Protein 9HN3 (pdb70)

Radius of gyration: 26.46 Å; Cα contacts (8 Å, |Δi|>4): 971; chains: 2; bounding box: 41×70×76 Å

GO terms:
  GO:0043025 neuronal cell body (C, IDA)
  GO:0005737 cytoplasm (C, IDA)
  GO:0005829 cytosol (C, IDA)
  GO:0004615 phosphomannomutase activity (F, IMP)
  GO:0009298 GDP-mannose biosynthetic process (P, IMP)

B-factor: mean 37.43, std 12.83, range [15.51, 104.87]

Secondary structure (DSSP, 8-state):
--EEEEEESBTTTBSTTSPPPHHHHHHHHHHTTTSEEEEE-SS-HHHHHHHH-TTHHHHSSEEEGGGGTEEEETTEEEEE--HHHHH-HHHHHHHHHHHHHHHHT---S---S-SEEEETTEEEE-SS-TT--HHHHHHHHHHHHHH-HHHHHHHHHHHHHGGGTEEEEEETTTEEEEEETT-SGGGGGGGTTTS--SEEEEEES--STTSTTHHHHHSTTSEEEE-SSHHHHHHHHHHH--/-TTEEEEEESBTTTBSTTSPPPHHHHHHHHHHTTTSEEEEE-SS-HHHHHHHH-TTHHHHSSEEEGGGGTS-EETTEE-----HHHHH-HHHHHHHHHHHHHHHHT---S---S-SEEE-SS-EEE-SS-TT--HHHHHHHHHHHHHH-HHHHHHHHHHHHTTTSSEEEEEETTTEEEEEETT-SGGGGGGGTTTS--SEEEEEES--STTSTTHHHHHSTTSEEEE-SSHHHHHHHHHHH--

Solvent-accessible surface area: 22242 Å² total; per-residue (Å²): 185,52,23,0,0,0,2,7,3,45,6,0,1,3,43,71,177,107,139,25,77,86,131,7,28,32,20,1,57,150,4,63,150,100,8,63,0,0,0,0,4,51,37,64,39,110,56,0,35,87,3,1,24,121,76,0,26,123,36,1,14,2,0,0,0,33,29,0,5,15,0,34,69,81,24,149,89,84,68,139,66,46,0,28,53,92,23,29,46,113,24,0,15,80,0,0,32,50,0,0,40,47,0,9,108,19,178,17,59,49,0,9,0,22,4,0,52,26,97,70,11,38,0,4,0,0,0,4,0,69,61,12,55,127,149,20,55,92,66,3,75,64,51,10,106,146,87,81,20,7,104,117,0,5,55,39,0,122,172,103,13,41,89,113,25,5,44,3,40,89,15,66,53,1,6,0,35,0,32,0,109,22,16,20,4,79,17,0,0,124,40,1,73,160,55,56,33,151,24,13,38,0,0,0,35,120,7,138,104,84,17,97,0,41,52,1,55,78,17,131,94,12,72,20,85,63,2,117,30,18,122,23,0,114,152,19,0,76,59,47,27,133,67,74,60,16,0,0,0,0,7,1,46,6,0,1,2,51,60,164,98,138,22,82,161,119,0,33,45,15,1,57,115,3,55,134,69,0,38,0,0,0,0,4,32,26,52,40,113,64,0,42,85,3,0,23,122,68,0,26,123,37,1,17,2,0,0,0,14,26,0,1,15,0,30,69,92,22,157,90,55,94,122,63,48,0,38,56,95,27,30,44,115,41,0,19,78,0,0,34,54,0,0,40,46,0,10,123,18,192,17,62,55,0,8,0,21,4,0,56,31,39,59,5,25,0,10,0,0,0,4,0,71,60,14,56,122,145,18,54,73,69,2,63,88,39,9,100,158,81,84,22,9,103,107,0,7,54,53,0,134,174,94,11,72,88,117,35,24,47,5,30,79,15,67,55,1,4,0,31,0,22,0,124,14,8,18,4,68,19,0,0,125,37,1,73,165,54,70,31,171,22,13,36,0,0,0,30,118,10,150,107,66,25,101,0,41,74,0,59,71,16,135,97,13,71,25,65,71,5,120,31,26,124,16,0,42,143,18,0,90,61,51,28,147

InterPro domains:
  IPR005002 Phosphomannomutase [PF03332] (24-241)
  IPR005002 Phosphomannomutase [PTHR10466] (3-241)
  IPR005002 Phosphomannomutase [SFLDF00445] (3-241)
  IPR005002 Phosphomannomutase [cd02585] (4-240)
  IPR006379 HAD-superfamily hydrolase, subfamily IIB [TIGR01484] (5-221)
  IPR023214 HAD superfamily [G3DSA:3.40.50.1000] (4-238)
  IPR036412 HAD-like superfamily [SSF56784] (4-238)
  IPR043169 Phosphomannomutase, cap domain [G3DSA:3.30.1240.20] (82-183)

Sequence (485 aa):
MATLCLFDMDGTLTAPRQKITEEMDGFLQKLRQQKTKIGVVGGSDFEKLQEQLGNDVVEKYDYVFPENGLVAYKDGKLLCKQNIQGHLGEDVIQDLINYCLSSYIANIKLPKKRGTFIEFRRNGMLNVSPIGRSCSQEEERIEFYEELDKKEHIRQQKFVADLRKEEFAGKGLTFSSIGGQISIDVFPEGWDKRYCLRHLEHAGYKTIYFFGDKTMPGGNDHEIFTDPRTVGYTVTAPEDTRRRICEEGLFPPMATLCLFDMDGTLTAPRQQKITEEMDGFLQKLRQKTKIGVVGGSDFEKLQEQLGNDVVEEKYDYVFPENGLVAYKDGKLLCKQNIQGHLGEDVIQDLINYCLSSYIANIKLPKKKRGTFIIEFRNGMMLNNVSPIGRSCSQEEERIEFYELDKKEHIRQQKFVADLRKEFAGKGLTFSSIGGQISIDVFPEGWDKRYCLRHLEHAGYKTIYFFGDKTMPGGNDHEIFTDPRTVGYTVTAPEEDTRRICEGLFP

Organism: Mus musculus (NCBI:txid10090)

Nearest PDB structures (foldseek):
  7o58-assembly1_B  TM=9.843E-01  e=3.049E-47  Homo sapiens
  7o0c-assembly1_A  TM=9.519E-01  e=1.730E-45  Homo sapiens
  2q4r-assembly1_A  TM=9.734E-01  e=2.068E-43  Homo sapiens
  6cfr-assembly1_A-2  TM=9.014E-01  e=1.323E-40  Homo sapiens
  5ue7-assembly1_A  TM=9.480E-01  e=5.785E-36  Candida albicans SC5314

Structure (mmCIF, N/CA/C/O backbone):
data_9HN3
#
_entry.id   9HN3
#
_cell.length_a   71.811
_cell.length_b   71.811
_cell.length_c   355.897
_cell.angle_alpha   90.000
_cell.angle_beta   90.000
_cell.angle_gamma   120.000
#
_symmetry.space_group_name_H-M   'P 65 2 2'
#
loop_
_entity.id
_entity.type
_entity.pdbx_description
1 polymer 'Phosphomannomutase 2'
2 non-polymer GLYCEROL
3 non-polymer 'MAGNESIUM ION'
4 non-polymer 'CHLORIDE ION'
5 non-polymer 'SODIUM ION'
6 non-polymer 'ZINC ION'
7 water water
#
loop_
_atom_site.group_PDB
_atom_site.id
_atom_site.type_symbol
_atom_site.label_atom_id
_atom_site.label_alt_id
_atom_site.label_comp_id
_atom_site.label_asym_id
_atom_site.label_entity_id
_atom_site.label_seq_id
_atom_site.pdbx_PDB_ins_code
_atom_site.Cartn_x
_atom_site.Cartn_y
_atom_site.Cartn_z
_atom_site.occupancy
_atom_site.B_iso_or_equiv
_atom_site.auth_seq_id
_atom_site.auth_comp_id
_atom_site.auth_asym_id
_atom_site.auth_atom_id
_atom_site.pdbx_PDB_model_num
ATOM 1 N N . MET A 1 3 ? -0.44668 14.27392 42.47154 1.000 59.92081 1 MET A N 1
ATOM 2 C CA . MET A 1 3 ? 0.59950 14.46236 41.42021 1.000 60.30306 1 MET A CA 1
ATOM 3 C C . MET A 1 3 ? 0.05095 15.35309 40.30473 1.000 55.04935 1 MET A C 1
ATOM 4 O O . MET A 1 3 ? -1.12088 15.73038 40.31859 1.000 60.27016 1 MET A O 1
ATOM 18 N N . ALA A 1 4 ? 0.90486 15.67631 39.33691 1.000 48.96901 2 ALA A N 1
ATOM 19 C CA . ALA A 1 4 ? 0.53632 16.62497 38.29546 1.000 44.50329 2 ALA A CA 1
ATOM 20 C C . ALA A 1 4 ? -0.57236 16.05470 37.42000 1.000 39.66353 2 ALA A C 1
ATOM 21 O O . ALA A 1 4 ? -0.52101 14.89288 37.00411 1.000 41.92590 2 ALA A O 1
ATOM 28 N N . THR A 1 5 ? -1.58034 16.87641 37.14552 1.000 36.54501 3 THR A N 1
ATOM 29 C CA . THR A 1 5 ? -2.65980 16.52679 36.23804 1.000 32.27901 3 THR A CA 1
ATOM 30 C C . THR A 1 5 ? -2.74093 17.57717 35.13836 1.000 33.18239 3 THR A C 1
ATOM 31 O O . THR A 1 5 ? -2.24655 18.70083 35.28070 1.000 36.55242 3 THR A O 1
ATOM 42 N N . LEU A 1 6 ? -3.36826 17.19781 34.03189 1.000 31.17331 4 LEU A N 1
ATOM 43 C CA . LEU A 1 6 ? -3.61797 18.10486 32.92435 1.000 29.64287 4 LEU A CA 1
ATOM 44 C C . LEU A 1 6 ? -5.08262 17.96893 32.53621 1.000 30.88711 4 LEU A C 1
ATOM 45 O O . LEU A 1 6 ? -5.59125 16.84828 32.41047 1.000 28.94507 4 LEU A O 1
ATOM 61 N N . CYS A 1 7 ? -5.76222 19.10486 32.37182 1.000 30.22048 5 CYS A N 1
ATOM 62 C CA . CYS A 1 7 ? -7.11144 19.14020 31.81394 1.000 28.53291 5 CYS A CA 1
ATOM 63 C C . CYS A 1 7 ? -7.01486 19.62016 30.36306 1.000 29.99617 5 CYS A C 1
ATOM 64 O O . CYS A 1 7 ? -6.64174 20.77274 30.10702 1.000 30.24172 5 CYS A O 1
ATOM 72 N N . LEU A 1 8 ? -7.35595 18.74296 29.42261 1.000 27.86021 6 LEU A N 1
ATOM 73 C CA . LEU A 1 8 ? -7.22385 19.00469 27.99074 1.000 26.45149 6 LEU A CA 1
ATOM 74 C C . LEU A 1 8 ? -8.61371 19.15106 27.38157 1.000 29.57426 6 LEU A C 1
ATOM 75 O O . LEU A 1 8 ? -9.43429 18.22668 27.46814 1.000 27.34801 6 LEU A O 1
ATOM 91 N N . PHE A 1 9 ? -8.87528 20.30997 26.79331 1.000 26.40386 7 PHE A N 1
ATOM 92 C CA . PHE A 1 9 ? -10.20446 20.67489 26.32812 1.000 27.04002 7 PHE A CA 1
ATOM 93 C C . PHE A 1 9 ? -10.25675 20.79264 24.80870 1.000 29.83844 7 PHE A C 1
ATOM 94 O O . PHE A 1 9 ? -9.41698 21.47177 24.19929 1.000 30.09549 7 PHE A O 1
ATOM 111 N N . ASP A 1 10 ? -11.25601 20.15169 24.20533 1.000 26.85378 8 ASP A N 1
ATOM 112 C CA . ASP A 1 10 ? -11.73628 20.59090 22.90159 1.000 29.41564 8 ASP A CA 1
ATOM 113 C C . ASP A 1 10 ? -12.26510 22.01992 23.02620 1.000 32.88266 8 ASP A C 1
ATOM 114 O O . ASP A 1 10 ? -12.59461 22.48390 24.11334 1.000 33.34624 8 ASP A O 1
ATOM 123 N N . MET A 1 11 ? -12.32022 22.73316 21.89509 1.000 33.06886 9 MET A N 1
ATOM 124 C CA . MET A 1 11 ? -12.76921 24.12205 21.94126 1.000 36.36631 9 MET A CA 1
ATOM 125 C C . MET A 1 11 ? -14.24701 24.26525 21.59121 1.000 36.72362 9 MET A C 1
ATOM 126 O O . MET A 1 11 ? -15.07550 24.49049 22.47741 1.000 38.27015 9 MET A O 1
ATOM 140 N N . ASP A 1 12 ? -14.58903 24.13634 20.30759 1.000 36.77204 10 ASP A N 1
ATOM 141 C CA . ASP A 1 12 ? -15.95272 24.38755 19.86589 1.000 34.79596 10 ASP A CA 1
ATOM 142 C C . ASP A 1 12 ? -16.92762 23.45346 20.57004 1.0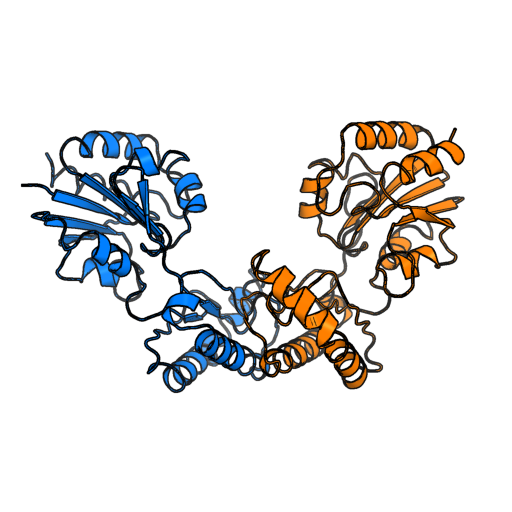00 36.02724 10 ASP A C 1
ATOM 143 O O . ASP A 1 12 ? -16.79897 22.22916 20.48464 1.000 38.49098 10 ASP A O 1
ATOM 152 N N . GLY A 1 13 ? -17.92257 24.03617 21.24016 1.000 36.63691 11 GLY A N 1
ATOM 153 C CA . GLY A 1 13 ? -18.92836 23.27619 21.94890 1.000 36.20458 11 GLY A CA 1
ATOM 154 C C . GLY A 1 13 ? -18.51545 22.79397 23.31637 1.000 36.53831 11 GLY A C 1
ATOM 155 O O . GLY A 1 13 ? -19.36151 22.26227 24.04741 1.000 42.71687 11 GLY A O 1
ATOM 159 N N . THR A 1 14 ? -17.24965 22.96129 23.68628 1.000 35.72934 12 THR A N 1
ATOM 160 C CA . THR A 1 14 ? -16.72396 22.49714 24.96665 1.000 34.06998 12 THR A CA 1
ATOM 161 C C . THR A 1 14 ? -16.27694 23.65678 25.83664 1.000 32.08723 12 THR A C 1
ATOM 162 O O . THR A 1 14 ? -16.70910 23.76479 26.99018 1.000 39.50274 12 THR A O 1
ATOM 173 N N . LEU A 1 15 ? -15.42579 24.53568 25.31002 1.000 35.73309 13 LEU A N 1
ATOM 174 C CA . LEU A 1 15 ? -15.07936 25.77866 25.98565 1.000 36.83023 13 LEU A CA 1
ATOM 175 C C . LEU A 1 15 ? -15.90961 26.96075 25.50779 1.000 39.65614 13 LEU A C 1
ATOM 176 O O . LEU A 1 15 ? -16.07438 27.92233 26.26417 1.000 44.22765 13 LEU A O 1
ATOM 192 N N . THR A 1 16 ? -16.43717 26.89761 24.28438 1.000 40.53030 14 THR A N 1
ATOM 193 C CA . THR A 1 16 ? -17.23063 27.96513 23.70866 1.000 38.43354 14 THR A CA 1
ATOM 194 C C . THR A 1 16 ? -18.43332 27.36958 22.98870 1.000 34.69508 14 THR A C 1
ATOM 195 O O . THR A 1 16 ? -18.46225 26.18117 22.66777 1.000 38.11186 14 THR A O 1
ATOM 206 N N . ALA A 1 17 ? -19.43415 28.21692 22.72873 1.000 37.40213 15 ALA A N 1
ATOM 207 C CA . ALA A 1 17 ? -20.46987 27.84273 21.77698 1.000 38.62132 15 ALA A CA 1
ATOM 208 C C . ALA A 1 17 ? -19.81760 27.66891 20.40464 1.000 41.23140 15 ALA A C 1
ATOM 209 O O . ALA A 1 17 ? -18.82673 28.33617 20.09434 1.000 39.02511 15 ALA A O 1
ATOM 216 N N . PRO A 1 18 ? -20.33130 26.75912 19.57005 1.000 41.96316 16 PRO A N 1
ATOM 217 C CA . PRO A 1 18 ? -19.65936 26.48123 18.28874 1.000 41.89961 16 PRO A CA 1
ATOM 218 C C . PRO A 1 18 ? -19.33958 27.73184 17.48644 1.000 46.28996 16 PRO A C 1
ATOM 219 O O . PRO A 1 18 ? -20.23740 28.49761 17.12543 1.000 46.64088 16 PRO A O 1
ATOM 230 N N . ARG A 1 19 ? -18.04492 27.94549 17.22966 1.000 45.28581 17 ARG A N 1
ATOM 231 C CA . ARG A 1 19 ? -17.56645 29.03591 16.37725 1.000 47.94556 17 ARG A CA 1
ATOM 232 C C . ARG A 1 19 ? -17.78694 30.41539 17.00176 1.000 46.47989 17 ARG A C 1
ATOM 233 O O . ARG A 1 19 ? -17.86085 31.41584 16.29366 1.000 45.33569 17 ARG A O 1
ATOM 254 N N . GLN A 1 20 ? -17.86779 30.48748 18.32778 1.000 44.35189 18 GLN A N 1
ATOM 255 C CA . GLN A 1 20 ? -18.09061 31.74903 19.01265 1.000 47.13715 18 GLN A CA 1
ATOM 256 C C . GLN A 1 20 ? -16.99259 31.99733 20.03582 1.000 41.29557 18 GLN A C 1
ATOM 257 O O . GLN A 1 20 ? -16.29136 31.08090 20.46359 1.000 42.05333 18 GLN A O 1
ATOM 271 N N . LYS A 1 21 ? -16.85771 33.25766 20.42649 1.000 44.65530 19 LYS A N 1
ATOM 272 C CA . LYS A 1 21 ? -15.86440 33.63485 21.41810 1.000 46.70144 19 LYS A CA 1
ATOM 273 C C . LYS A 1 21 ? -16.22732 33.06123 22.78288 1.000 48.75014 19 LYS A C 1
ATOM 274 O O . LYS A 1 21 ? -17.40221 32.90662 23.12860 1.000 52.32949 19 LYS A O 1
ATOM 293 N N . ILE A 1 22 ? -15.19263 32.72774 23.55606 1.000 47.04021 20 ILE A N 1
ATOM 294 C CA . ILE A 1 22 ? -15.40217 32.24267 24.91499 1.000 47.58500 20 ILE A CA 1
ATOM 295 C C . ILE A 1 22 ? -16.03349 33.34455 25.74975 1.000 49.08478 20 ILE A C 1
ATOM 296 O O . ILE A 1 22 ? -15.66796 34.52088 25.63489 1.000 51.84127 20 ILE A O 1
ATOM 312 N N . THR A 1 23 ? -17.00596 32.97125 26.58352 1.000 47.74848 21 THR A N 1
ATOM 313 C CA . THR A 1 23 ? -17.62648 33.93868 27.47780 1.000 43.74381 21 THR A CA 1
ATOM 314 C C . THR A 1 23 ? -16.64083 34.34242 28.56854 1.000 44.65985 21 THR A C 1
ATOM 315 O O . THR A 1 23 ? -15.73155 33.58980 28.92971 1.000 50.60094 21 THR A O 1
ATOM 326 N N . GLU A 1 24 ? -16.83642 35.54881 29.10171 1.000 49.07359 22 GLU A N 1
ATOM 327 C CA . GLU A 1 24 ? -16.01377 36.00040 30.21860 1.000 47.90983 22 GLU A CA 1
ATOM 328 C C . GLU A 1 24 ? -16.18079 35.08562 31.42220 1.000 46.58238 22 GLU A C 1
ATOM 329 O O . GLU A 1 24 ? -15.23179 34.88425 32.18237 1.000 46.82245 22 GLU A O 1
ATOM 333 N N . GLU A 1 25 ? -17.37969 34.52819 31.61022 1.000 49.49867 23 GLU A N 1
ATOM 334 C CA . GLU A 1 25 ? -17.59852 33.58876 32.70385 1.000 52.04099 23 GLU A CA 1
ATOM 335 C C . GLU A 1 25 ? -16.65951 32.39207 32.58477 1.000 51.98695 23 GLU A C 1
ATOM 336 O O . GLU A 1 25 ? -15.94471 32.04994 33.53398 1.000 54.16815 23 GLU A O 1
ATOM 348 N N . MET A 1 26 ? -16.63495 31.74911 31.41251 1.000 51.74615 24 MET A N 1
ATOM 349 C CA . MET A 1 26 ? -15.81935 30.54648 31.25689 1.000 44.73371 24 MET A CA 1
ATOM 350 C C . MET A 1 26 ? -14.33207 30.86047 31.31581 1.000 42.81692 24 MET A C 1
ATOM 351 O O . MET A 1 26 ? -13.55548 30.09873 31.90385 1.000 47.84989 24 MET A O 1
ATOM 365 N N . ASP A 1 27 ? -13.91017 31.97669 30.71635 1.000 42.90608 25 ASP A N 1
ATOM 366 C CA . ASP A 1 27 ? -12.48969 32.31739 30.73138 1.000 44.67188 25 ASP A CA 1
ATOM 367 C C . ASP A 1 27 ? -11.99952 32.56535 32.15278 1.000 49.92994 25 ASP A C 1
ATOM 368 O O . ASP A 1 27 ? -10.87357 32.19074 32.50620 1.000 52.10988 25 ASP A O 1
ATOM 377 N N . GLY A 1 28 ? -12.82912 33.20135 32.98148 1.000 54.83539 26 GLY A N 1
ATOM 378 C CA . GLY A 1 28 ? -12.45346 33.39695 34.37071 1.000 51.77620 26 GLY A CA 1
ATOM 379 C C . GLY A 1 28 ? -12.38887 32.09233 35.14014 1.000 51.16644 26 GLY A C 1
ATOM 380 O O . GLY A 1 28 ? -11.48108 31.88263 35.95173 1.000 50.02592 26 GLY A O 1
ATOM 384 N N . PHE A 1 29 ? -13.35479 31.20050 34.90071 1.000 53.58161 27 PHE A N 1
ATOM 385 C CA . PHE A 1 29 ? -13.31970 29.88579 35.52870 1.000 49.19564 27 PHE A CA 1
ATOM 386 C C . PHE A 1 29 ? -12.03870 29.14433 35.17532 1.000 49.67673 27 PHE A C 1
ATOM 387 O O . PHE A 1 29 ? -11.42318 28.50586 36.03364 1.000 48.61463 27 PHE A O 1
ATOM 404 N N . LEU A 1 30 ? -11.61924 29.21401 33.91139 1.000 50.02743 28 LEU A N 1
ATOM 405 C CA . LEU A 1 30 ? -10.44961 28.45243 33.48860 1.000 45.87599 28 LEU A CA 1
ATOM 406 C C . LEU A 1 30 ? -9.19116 28.93057 34.20216 1.000 41.58130 28 LEU A C 1
ATOM 407 O O . LEU A 1 30 ? -8.33903 28.12185 34.58171 1.000 45.58750 28 LEU A O 1
ATOM 423 N N . GLN A 1 31 ? -9.05137 30.24155 34.38990 1.000 49.85950 29 GLN A N 1
ATOM 424 C CA . GLN A 1 31 ? -7.84676 30.75902 35.03112 1.000 49.12499 29 GLN A CA 1
ATOM 425 C C . GLN A 1 31 ? -7.80131 30.38034 36.50697 1.000 45.57794 29 GLN A C 1
ATOM 426 O O . GLN A 1 31 ? -6.71541 30.15217 37.05265 1.000 46.22476 29 GLN A O 1
ATOM 440 N N . LYS A 1 32 ? -8.96165 30.30176 37.16329 1.000 47.54719 30 LYS A N 1
ATOM 441 C CA . LYS A 1 32 ? -9.00202 29.77885 38.52675 1.000 49.06872 30 LYS A CA 1
ATOM 442 C C . LYS A 1 32 ? -8.63546 28.29942 38.54395 1.000 48.61594 30 LYS A C 1
ATOM 443 O O . LYS A 1 32 ? -7.80848 27.86319 39.35446 1.000 47.56933 30 LYS A O 1
ATOM 462 N N . LEU A 1 33 ? -9.24213 27.51258 37.64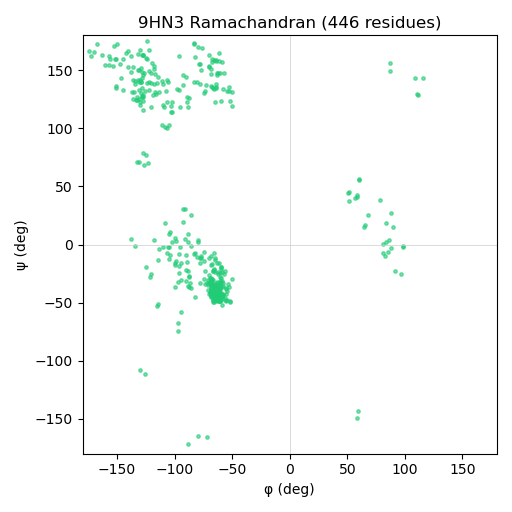247 1.000 48.29607 31 LEU A N 1
ATOM 463 C CA . LEU A 1 33 ? -8.93166 26.08851 37.56580 1.000 42.90812 31 LEU A CA 1
ATOM 464 C C . LEU A 1 33 ? -7.44818 25.86283 37.31600 1.000 38.68188 31 LEU A C 1
ATOM 465 O O . LEU A 1 33 ? -6.87423 24.88673 37.81334 1.000 45.40110 31 LEU A O 1
ATOM 481 N N . ARG A 1 34 ? -6.80515 26.76784 36.57098 1.000 39.42272 32 ARG A N 1
ATOM 482 C CA . ARG A 1 34 ? -5.39494 26.59821 36.24323 1.000 43.82578 32 ARG A CA 1
ATOM 483 C C . ARG A 1 34 ? -4.50671 26.61705 37.48017 1.000 44.89654 32 ARG A C 1
ATOM 484 O O . ARG A 1 34 ? -3.36928 26.13937 37.42210 1.000 45.70917 32 ARG A O 1
ATOM 505 N N A GLN A 1 35 ? -4.99200 27.16208 38.59452 0.581 49.33089 33 GLN A N 1
ATOM 506 N N B GLN A 1 35 ? -4.99673 27.15825 38.59491 0.419 48.75527 33 GLN A N 1
ATOM 507 C CA A GLN A 1 35 ? -4.22142 27.15395 39.82871 0.581 47.91076 33 GLN A CA 1
ATOM 508 C CA B GLN A 1 35 ? -4.22648 27.15124 39.82891 0.419 47.86534 33 GLN A CA 1
ATOM 509 C C A GLN A 1 35 ? -4.20405 25.78627 40.50130 0.581 45.45713 33 GLN A C 1
ATOM 510 C C B GLN A 1 35 ? -4.19836 25.78278 40.49421 0.419 45.27206 33 GLN A C 1
ATOM 511 O O A GLN A 1 35 ? -3.47577 25.60398 41.47800 0.581 45.84103 33 GLN A O 1
ATOM 512 O O B GLN A 1 35 ? -3.45399 25.59870 41.45862 0.419 45.37686 33 GLN A O 1
ATOM 539 N N . LYS A 1 36 ? -4.98907 24.83129 40.01194 1.000 42.43267 34 LYS A N 1
ATOM 540 C CA . LYS A 1 36 ? -5.09904 23.51428 40.61687 1.000 43.33097 34 LYS A CA 1
ATOM 541 C C . LYS A 1 36 ? -4.62082 22.40887 39.70540 1.000 44.61896 34 LYS A C 1
ATOM 542 O O . LYS A 1 36 ? -4.16841 21.37114 40.18678 1.000 44.69666 34 LYS A O 1
ATOM 562 N N . THR A 1 37 ? -4.70828 22.61643 38.39844 1.000 42.46384 35 THR A N 1
ATOM 563 C CA . THR A 1 37 ? -4.27501 21.64768 37.41000 1.000 37.33477 35 THR A CA 1
ATOM 564 C C . THR A 1 37 ? -3.76844 22.43568 36.21592 1.000 37.17158 35 THR A C 1
ATOM 565 O O . THR A 1 37 ? -4.16227 23.58292 36.00507 1.000 39.83468 35 THR A O 1
ATOM 576 N N . LYS A 1 38 ? -2.88829 21.81191 35.43522 1.000 37.25751 36 LYS A N 1
ATOM 577 C CA . LYS A 1 38 ? -2.51554 22.38889 34.15362 1.000 38.27770 36 LYS A CA 1
ATOM 578 C C . LYS A 1 38 ? -3.69820 22.27990 33.20289 1.000 38.72466 36 LYS A C 1
ATOM 579 O O . LYS A 1 38 ? -4.56401 21.42023 33.35963 1.000 37.57819 36 LYS A O 1
ATOM 598 N N . ILE A 1 39 ? -3.75929 23.19573 32.24121 1.000 39.67528 37 ILE A N 1
ATOM 599 C CA . ILE A 1 39 ? -4.83965 23.21349 31.26766 1.000 37.90570 37 ILE A CA 1
ATOM 600 C C . ILE A 1 39 ? -4.26048 23.31984 29.86602 1.000 31.91974 37 ILE A C 1
ATOM 601 O O . ILE A 1 39 ? -3.19337 23.90333 29.64436 1.000 35.24470 37 ILE A O 1
ATOM 617 N N . GLY A 1 40 ? -4.98638 22.75092 28.91386 1.000 32.28242 38 GLY A N 1
ATOM 618 C CA . GLY A 1 40 ? -4.61231 22.85909 27.51796 1.000 31.34435 38 GLY A CA 1
ATOM 619 C C . GLY A 1 40 ? -5.84780 22.80398 26.64555 1.000 29.93182 38 GLY A C 1
ATOM 620 O O . GLY A 1 40 ? -6.91245 22.33943 27.06453 1.000 31.58361 38 GLY A O 1
ATOM 624 N N . VAL A 1 41 ? -5.70046 23.30319 25.42539 1.000 29.52964 39 VAL A N 1
ATOM 625 C CA . VAL A 1 41 ? -6.78907 23.33276 24.45534 1.000 27.65164 39 VAL A CA 1
ATOM 626 C C . VAL A 1 41 ? -6.29244 22.72902 23.15170 1.000 32.65949 39 VAL A C 1
ATOM 627 O O . VAL A 1 41 ? -5.14817 22.96112 22.74035 1.000 29.01448 39 VAL A O 1
ATOM 640 N N . VAL A 1 42 ? -7.14873 21.93710 22.51555 1.000 28.88274 40 VAL A N 1
ATOM 641 C CA . VAL A 1 42 ? -6.86079 21.33029 21.22486 1.000 27.72402 40 VAL A CA 1
ATOM 642 C C . VAL A 1 42 ? -8.08058 21.51870 20.32899 1.000 30.44862 40 VAL A C 1
ATOM 643 O O . VAL A 1 42 ? -9.22836 21.39541 20.78056 1.000 32.25679 40 VAL A O 1
ATOM 656 N N . GLY A 1 43 ? -7.83075 21.85623 19.06881 1.000 26.93324 41 GLY A N 1
ATOM 657 C CA . GLY A 1 43 ? -8.90633 21.99352 18.10860 1.000 29.35939 41 GLY A CA 1
ATOM 658 C C . GLY A 1 43 ? -8.39079 21.79206 16.70602 1.000 27.21110 41 GLY A C 1
ATOM 659 O O . GLY A 1 43 ? -7.18713 21.89605 16.44357 1.000 26.74360 41 GLY A O 1
ATOM 663 N N . GLY A 1 44 ? -9.32263 21.47936 15.80290 1.000 29.54844 42 GLY A N 1
ATOM 664 C CA . GLY A 1 44 ? -8.96294 21.31330 14.40883 1.000 28.41778 42 GLY A CA 1
ATOM 665 C C . GLY A 1 44 ? -8.67646 22.61800 13.70291 1.000 31.03623 42 GLY A C 1
ATOM 666 O O . GLY A 1 44 ? -7.95464 22.62167 12.70559 1.000 31.46177 42 GLY A O 1
ATOM 670 N N . SER A 1 45 ? -9.21194 23.72181 14.21380 1.000 30.30767 43 SER A N 1
ATOM 671 C CA . SER A 1 45 ? -8.99225 25.02520 13.60827 1.000 34.59376 43 SER A CA 1
ATOM 672 C C . SER A 1 45 ? -7.54518 25.47170 13.80887 1.000 36.29427 43 SER A C 1
ATOM 673 O O . SER A 1 45 ? -6.80805 24.94913 14.65256 1.000 37.41927 43 SER A O 1
ATOM 681 N N . ASP A 1 46 ? -7.14145 26.45913 13.01678 1.000 38.89827 44 ASP A N 1
ATOM 682 C CA . ASP A 1 46 ? -5.76509 26.92707 13.03794 1.000 36.79144 44 ASP A CA 1
ATOM 683 C C . ASP A 1 46 ? -5.55093 27.93050 14.17104 1.000 35.63380 44 ASP A C 1
ATOM 684 O O . ASP A 1 46 ? -6.48716 28.36715 14.85563 1.000 34.18774 44 ASP A O 1
ATOM 693 N N . PHE A 1 47 ? -4.28529 28.30023 14.36280 1.000 34.03060 45 PHE A N 1
ATOM 694 C CA . PHE A 1 47 ? -3.93264 29.16989 15.48305 1.000 35.43648 45 PHE A CA 1
ATOM 695 C C . PHE A 1 47 ? -4.74113 30.46163 15.47136 1.000 42.15463 45 PHE A C 1
ATOM 696 O O . PHE A 1 47 ? -5.19616 30.92940 16.52449 1.000 43.74327 45 PHE A O 1
ATOM 713 N N . GLU A 1 48 ? -4.92230 31.06499 14.29268 1.000 39.61963 46 GLU A N 1
ATOM 714 C CA . GLU A 1 48 ? -5.60843 32.35158 14.24059 1.000 39.96765 46 GLU A CA 1
ATOM 715 C C . GLU A 1 48 ? -7.07472 32.22305 14.63050 1.000 46.29510 46 GLU A C 1
ATOM 716 O O . GLU A 1 48 ? -7.64887 33.16163 15.19270 1.000 51.47854 46 GLU A O 1
ATOM 728 N N . LYS A 1 49 ? -7.69472 31.07498 14.35192 1.000 41.52287 47 LYS A N 1
ATOM 729 C CA . LYS A 1 49 ? -9.07603 30.86646 14.77687 1.000 41.19830 47 LYS A CA 1
ATOM 730 C C . LYS A 1 49 ? -9.15584 30.69768 16.28837 1.000 39.87029 47 LYS A C 1
ATOM 731 O O . LYS A 1 49 ? -10.09545 31.18672 16.92822 1.000 37.72171 47 LYS A O 1
ATOM 750 N N . LEU A 1 50 ? -8.18246 29.99963 16.87391 1.000 37.51883 48 LEU A N 1
ATOM 751 C CA . LEU A 1 50 ? -8.13918 29.88045 18.32731 1.000 37.02150 48 LEU A CA 1
ATOM 752 C C . LEU A 1 50 ? -7.97436 31.24744 18.98018 1.000 38.19041 48 LEU A C 1
ATOM 753 O O . LEU A 1 50 ? -8.58785 31.52415 20.01935 1.000 36.02254 48 LEU A O 1
ATOM 769 N N . GLN A 1 51 ? -7.14895 32.11498 18.38552 1.000 39.30066 49 GLN A N 1
ATOM 770 C CA . GLN A 1 51 ? -7.00921 33.47294 18.90220 1.000 42.10943 49 GLN A CA 1
ATOM 771 C C . GLN A 1 51 ? -8.32625 34.23396 18.81063 1.000 40.50738 49 GLN A C 1
ATOM 772 O O . GLN A 1 51 ? -8.70373 34.95736 19.74176 1.000 44.40757 49 GLN A O 1
ATOM 786 N N . GLU A 1 52 ? -9.03713 34.08993 17.68876 1.000 39.04698 50 GLU A N 1
ATOM 787 C CA . GLU A 1 52 ? -10.30483 34.79104 17.52233 1.000 42.61512 50 GLU A CA 1
ATOM 788 C C . GLU A 1 52 ? -11.30311 34.38450 18.59833 1.000 43.11427 50 GLU A C 1
ATOM 789 O O . GLU A 1 52 ? -12.07201 35.21841 19.08828 1.000 45.82425 50 GLU A O 1
ATOM 801 N N . GLN A 1 53 ? -11.30433 33.10925 18.98680 1.000 38.07980 51 GLN A N 1
ATOM 802 C CA . GLN A 1 53 ? -12.29800 32.61776 19.93002 1.000 39.46018 51 GLN A CA 1
ATOM 803 C C . GLN A 1 53 ? -11.81216 32.64304 21.37405 1.000 40.39191 51 GLN A C 1
ATOM 804 O O . GLN A 1 53 ? -12.63155 32.83157 22.28493 1.000 43.89058 51 GLN A O 1
ATOM 818 N N . LEU A 1 54 ? -10.50684 32.47728 21.60521 1.000 39.05501 52 LEU A N 1
ATOM 819 C CA . LEU A 1 54 ? -9.95916 32.35986 22.94828 1.000 41.74552 52 LEU A CA 1
ATOM 820 C C . LEU A 1 54 ? -9.06269 33.52485 23.34652 1.000 44.90974 52 LEU A C 1
ATOM 821 O O . LEU A 1 54 ? -8.60288 33.56384 24.49335 1.000 43.94815 52 LEU A O 1
ATOM 837 N N . GLY A 1 55 ? -8.79942 34.46111 22.45017 1.000 43.55226 53 GLY A N 1
ATOM 838 C CA . GLY A 1 55 ? -7.97131 35.61123 22.77078 1.000 44.52804 53 GLY A CA 1
ATOM 839 C C . GLY A 1 55 ? -6.62109 35.53997 22.08080 1.000 46.29493 53 GLY A C 1
ATOM 840 O O . GLY A 1 55 ? -6.02861 34.46277 21.93873 1.000 49.16225 53 GLY A O 1
ATOM 844 N N . ASN A 1 56 ? -6.12320 36.70445 21.64780 1.000 42.86794 54 ASN A N 1
ATOM 845 C CA . ASN A 1 56 ? -4.82774 36.75566 20.97542 1.000 43.75883 54 ASN A CA 1
ATOM 846 C C . ASN A 1 56 ? -3.68873 36.30503 21.87945 1.000 42.77289 54 ASN A C 1
ATOM 847 O O . ASN A 1 56 ? -2.64454 35.87411 21.37716 1.000 43.15100 54 ASN A O 1
ATOM 858 N N . ASP A 1 57 ? -3.85919 36.39777 23.20114 1.000 43.41851 55 ASP A N 1
ATOM 859 C CA . ASP A 1 57 ? -2.86855 35.90752 24.15228 1.000 42.37087 55 ASP A CA 1
ATOM 860 C C . ASP A 1 57 ? -3.14346 34.47460 24.59741 1.000 41.93844 55 ASP A C 1
ATOM 861 O O . ASP A 1 57 ? -2.80650 34.10427 25.73042 1.000 44.89033 55 ASP A O 1
ATOM 870 N N . VAL A 1 58 ? -3.74374 33.65661 23.72858 1.000 41.75217 56 VAL A N 1
ATOM 871 C CA . VAL A 1 58 ? -4.14570 32.30677 24.11830 1.000 40.70158 56 VAL A CA 1
ATOM 872 C C . VAL A 1 58 ? -2.95019 31.50643 24.61621 1.000 39.98061 56 VAL A C 1
ATOM 873 O O . VAL A 1 58 ? -3.07319 30.69964 25.54719 1.000 40.11855 56 VAL A O 1
ATOM 886 N N . VAL A 1 59 ? -1.77531 31.72130 24.01721 1.000 35.98983 57 VAL A N 1
ATOM 887 C CA . VAL A 1 59 ? -0.60480 30.92518 24.37539 1.000 38.05473 57 VAL A CA 1
ATOM 888 C C . VAL A 1 59 ? -0.16410 31.19687 25.80930 1.000 41.22237 57 VAL A C 1
ATOM 889 O O . VAL A 1 59 ? 0.52862 30.36481 26.41284 1.000 39.10317 57 VAL A O 1
ATOM 902 N N . GLU A 1 60 ? -0.54629 32.33905 26.36885 1.000 43.15224 58 GLU A N 1
ATOM 903 C CA . GLU A 1 60 ? -0.16584 32.68290 27.73137 1.000 40.87801 58 GLU A CA 1
ATOM 904 C C . GLU A 1 60 ? -1.22472 32.28102 28.74649 1.000 41.08356 58 GLU A C 1
ATOM 905 O O . GLU A 1 60 ? -0.92153 32.21179 29.94057 1.000 42.38121 58 GLU A O 1
ATOM 917 N N . LYS A 1 61 ? -2.44878 31.99262 28.29934 1.000 36.85488 59 LYS A N 1
ATOM 918 C CA . LYS A 1 61 ? -3.53925 31.61078 29.18859 1.000 36.34399 59 LYS A CA 1
ATOM 919 C C . LYS A 1 61 ? -3.71946 30.10578 29.30756 1.000 35.81894 59 LYS A C 1
ATOM 920 O O . LYS A 1 61 ? -4.51834 29.66427 30.13853 1.000 42.36914 59 LYS A O 1
ATOM 939 N N . TYR A 1 62 ? -3.01060 29.31305 28.50246 1.000 38.69703 60 TYR A N 1
ATOM 940 C CA . TYR A 1 62 ? -3.09394 27.86172 28.55695 1.000 34.27965 60 TYR A CA 1
ATOM 941 C C . TYR A 1 62 ? -1.68914 27.28171 28.62541 1.000 33.47049 60 TYR A C 1
ATOM 942 O O . TYR A 1 62 ? -0.76997 27.78179 27.97974 1.000 36.73718 60 TYR A O 1
ATOM 960 N N . ASP A 1 63 ? -1.52345 26.21625 29.41362 1.000 35.43712 61 ASP A N 1
ATOM 961 C CA . ASP A 1 63 ? -0.21931 25.56808 29.49200 1.000 37.25993 61 ASP A CA 1
ATOM 962 C C . ASP A 1 63 ? 0.14651 24.88136 28.18251 1.000 37.75513 61 ASP A C 1
ATOM 963 O O . ASP A 1 63 ? 1.33396 24.78315 27.84691 1.000 38.37851 61 ASP A O 1
ATOM 972 N N . TYR A 1 64 ? -0.85043 24.39829 27.44105 1.000 36.04672 62 TYR A N 1
ATOM 973 C CA . TYR A 1 64 ? -0.63488 23.81767 26.12879 1.000 31.99205 62 TYR A CA 1
ATOM 974 C C . TYR A 1 64 ? -1.67823 24.35940 25.16291 1.000 28.08193 62 TYR A C 1
ATOM 975 O O . TYR A 1 64 ? -2.85358 24.48880 25.51064 1.000 30.86242 62 TYR A O 1
ATOM 993 N N . VAL A 1 65 ? -1.25176 24.64243 23.93415 1.000 25.94567 63 VAL A N 1
ATOM 994 C CA . VAL A 1 65 ? -2.15226 25.05242 22.86859 1.000 26.19142 63 VAL A CA 1
ATOM 995 C C . VAL A 1 65 ? -1.83428 24.19980 21.65482 1.000 26.05823 63 VAL A C 1
ATOM 996 O O . VAL A 1 65 ? -0.67945 24.15277 21.21166 1.000 28.85575 63 VAL A O 1
ATOM 1009 N N . PHE A 1 66 ? -2.85456 23.53323 21.12053 1.000 27.45273 64 PHE A N 1
ATOM 1010 C CA . PHE A 1 66 ? -2.69804 22.58236 20.02102 1.000 27.21145 64 PHE A CA 1
ATOM 1011 C C . PHE A 1 66 ? -3.66190 22.92320 18.89102 1.000 31.05176 64 PHE A C 1
ATOM 1012 O O . PHE A 1 66 ? -4.72025 22.28983 18.74885 1.000 28.43454 64 PHE A O 1
ATOM 1029 N N . PRO A 1 67 ? -3.33611 23.92258 18.07395 1.000 29.32660 65 PRO A N 1
ATOM 1030 C CA . PRO A 1 67 ? -4.11614 24.15290 16.85690 1.000 29.89058 65 PRO A CA 1
ATOM 1031 C C . PRO A 1 67 ? -3.90001 22.99629 15.90311 1.000 28.90135 65 PRO A C 1
ATOM 1032 O O . PRO A 1 67 ? -2.91106 22.26669 15.99562 1.000 28.97191 65 PRO A O 1
ATOM 1043 N N . GLU A 1 68 ? -4.84322 22.84571 14.96992 1.000 26.63668 66 GLU A N 1
ATOM 1044 C CA . GLU A 1 68 ? -4.74113 21.82305 13.93070 1.000 26.04345 66 GLU A CA 1
ATOM 1045 C C . GLU A 1 68 ? -4.44292 20.44943 14.52787 1.000 25.35614 66 GLU A C 1
ATOM 1046 O O . GLU A 1 68 ? -3.59805 19.69746 14.03786 1.000 25.87535 66 GLU A O 1
ATOM 1058 N N . ASN A 1 69 ? -5.14609 20.12240 15.61364 1.000 25.65643 67 ASN A N 1
ATOM 1059 C CA . ASN A 1 69 ? -5.08600 18.82653 16.27881 1.000 22.64826 67 ASN A CA 1
ATOM 1060 C C . ASN A 1 69 ? -3.72746 18.51761 16.89987 1.000 25.01193 67 ASN A C 1
ATOM 1061 O O . ASN A 1 69 ? -3.45520 17.35155 17.23439 1.000 24.64543 67 ASN A O 1
ATOM 1072 N N . GLY A 1 70 ? -2.87881 19.52154 17.07921 1.000 26.59102 68 GLY A N 1
ATOM 1073 C CA . GLY A 1 70 ? -1.55700 19.31566 17.62211 1.000 27.85628 68 GLY A CA 1
ATOM 1074 C C . GLY A 1 70 ? -0.44604 19.23987 16.59651 1.000 26.07504 68 GLY A C 1
ATOM 1075 O O . GLY A 1 70 ? 0.71951 19.08693 16.97758 1.000 27.59299 68 GLY A O 1
ATOM 1079 N N . LEU A 1 71 ? -0.76904 19.32687 15.30494 1.000 25.58358 69 LEU A N 1
ATOM 1080 C CA . LEU A 1 71 ? 0.28157 19.43699 14.29491 1.000 28.54820 69 LEU A CA 1
ATOM 1081 C C . LEU A 1 71 ? 1.12661 20.67630 14.54334 1.000 30.59262 69 LEU A C 1
ATOM 1082 O O . LEU A 1 71 ? 2.30557 20.70704 14.17230 1.000 30.77328 69 LEU A O 1
ATOM 1098 N N . VAL A 1 72 ? 0.53044 21.70752 15.14466 1.000 28.80474 70 VAL A N 1
ATOM 1099 C CA . VAL A 1 72 ? 1.24834 22.82167 15.74269 1.000 29.91124 70 VAL A CA 1
ATOM 1100 C C . VAL A 1 72 ? 1.06343 22.69102 17.24559 1.000 29.74707 70 VAL A C 1
ATOM 1101 O O . VAL A 1 72 ? -0.03390 22.35165 17.71407 1.000 30.49868 70 VAL A O 1
ATOM 1114 N N . ALA A 1 73 ? 2.13550 22.93098 17.99961 1.000 31.80970 71 ALA A N 1
ATOM 1115 C CA . ALA A 1 73 ? 2.11186 22.70718 19.43869 1.000 32.26025 71 ALA A CA 1
ATOM 1116 C C . ALA A 1 73 ? 2.78745 23.85841 20.16874 1.000 34.19979 71 ALA A C 1
ATOM 1117 O O . ALA A 1 73 ? 3.88806 24.27347 19.79886 1.000 38.44038 71 ALA A O 1
ATOM 1124 N N . TYR A 1 74 ? 2.11901 24.37141 21.19397 1.000 30.87508 72 TYR A N 1
ATOM 1125 C CA . TYR A 1 74 ? 2.70153 25.33099 22.12035 1.000 32.76383 72 TYR A CA 1
ATOM 1126 C C . TYR A 1 74 ? 2.71897 24.74294 23.52460 1.000 32.13217 72 TYR A C 1
ATOM 1127 O O . TYR A 1 74 ? 1.74596 24.12068 23.95283 1.000 32.51356 72 TYR A O 1
ATOM 1145 N N . LYS A 1 75 ? 3.82872 24.95119 24.23177 1.000 33.36667 73 LYS A N 1
ATOM 1146 C CA . LYS A 1 75 ? 3.98630 24.52202 25.61706 1.000 35.00182 73 LYS A CA 1
ATOM 1147 C C . LYS A 1 75 ? 4.56799 25.68306 26.41102 1.000 36.54160 73 LYS A C 1
ATOM 1148 O O . LYS A 1 75 ? 5.63202 26.20609 26.06334 1.000 35.89486 73 LYS A O 1
ATOM 1167 N N . ASP A 1 76 ? 3.87428 26.08262 27.47409 1.000 38.69097 74 ASP A N 1
ATOM 1168 C CA . ASP A 1 76 ? 4.36760 27.11532 28.38016 1.000 38.16882 74 ASP A CA 1
ATOM 1169 C C . ASP A 1 76 ? 4.66758 28.41380 27.63503 1.000 38.34654 74 ASP A C 1
ATOM 1170 O O . ASP A 1 76 ? 5.65289 29.10337 27.91860 1.000 44.63072 74 ASP A O 1
ATOM 1179 N N . GLY A 1 77 ? 3.79731 28.75993 26.68918 1.000 39.31607 75 GLY A N 1
ATOM 1180 C CA . GLY A 1 77 ? 3.93277 29.98778 25.93754 1.000 38.35998 75 GLY A CA 1
ATOM 1181 C C . GLY A 1 77 ? 4.91095 29.94084 24.79032 1.000 38.01836 75 GLY A C 1
ATOM 1182 O O . GLY A 1 77 ? 5.07519 30.95864 24.10090 1.000 39.45488 75 GLY A O 1
ATOM 1186 N N . LYS A 1 78 ? 5.55050 28.79919 24.54796 1.000 37.27296 76 LYS A N 1
ATOM 1187 C CA . LYS A 1 78 ? 6.55577 28.67175 23.50293 1.000 35.91061 76 LYS A CA 1
ATOM 1188 C C . LYS A 1 78 ? 6.08148 27.72315 22.41114 1.000 32.96235 76 LYS A C 1
ATOM 1189 O O . LYS A 1 78 ? 5.40727 26.72525 22.68544 1.000 35.52850 76 LYS A O 1
ATOM 1208 N N . LEU A 1 79 ? 6.44672 28.04075 21.17416 1.000 31.87988 77 LEU A N 1
ATOM 1209 C CA . LEU A 1 79 ? 6.20270 27.13129 20.06195 1.000 32.32672 77 LEU A CA 1
ATOM 1210 C C . LEU A 1 79 ? 7.18973 25.97341 20.12884 1.000 30.66115 77 LEU A C 1
ATOM 1211 O O . LEU A 1 79 ? 8.39672 26.18282 20.26251 1.000 33.59288 77 LEU A O 1
ATOM 1227 N N . LEU A 1 80 ? 6.67295 24.74780 20.02951 1.000 35.69742 78 LEU A N 1
ATOM 1228 C CA . LEU A 1 80 ? 7.50469 23.55897 20.19020 1.000 36.00103 78 LEU A CA 1
ATOM 1229 C C . LEU A 1 80 ? 8.01029 23.01981 18.85476 1.000 37.07582 78 LEU A C 1
ATOM 1230 O O . LEU A 1 80 ? 9.21557 22.86446 18.65208 1.000 37.25611 78 LEU A O 1
ATOM 1246 N N . CYS A 1 81 ? 7.09634 22.69295 17.95489 1.000 33.78740 79 CYS A N 1
ATOM 1247 C CA . CYS A 1 81 ? 7.43855 22.05484 16.68869 1.000 34.35876 79 CYS A CA 1
ATOM 1248 C C . CYS A 1 81 ? 6.19514 22.05555 15.82088 1.000 31.09785 79 CYS A C 1
ATOM 1249 O O . CYS A 1 81 ? 5.07654 22.28074 16.30063 1.000 32.90952 79 CYS A O 1
ATOM 1256 N N . LYS A 1 82 ? 6.40834 21.79175 14.52982 1.000 27.22082 80 LYS A N 1
ATOM 1257 C CA . LYS A 1 82 ? 5.33113 21.73210 13.55905 1.000 26.39439 80 LYS A CA 1
ATOM 1258 C C . LYS A 1 82 ? 5.55535 20.55321 12.62793 1.000 25.73842 80 LYS A C 1
ATOM 1259 O O . LYS A 1 82 ? 6.69456 20.17724 12.34224 1.000 26.77282 80 LYS A O 1
ATOM 1278 N N . GLN A 1 83 ? 4.44784 19.97519 12.16411 1.000 24.39990 81 GLN A N 1
ATOM 1279 C CA . GLN A 1 83 ? 4.44300 18.92312 11.15457 1.000 21.95170 81 GLN A CA 1
ATOM 1280 C C . GLN A 1 83 ? 3.33484 19.22986 10.15875 1.000 21.03903 81 GLN A C 1
ATOM 1281 O O . GLN A 1 83 ? 2.34232 19.89078 10.48803 1.000 23.94616 81 GLN A O 1
ATOM 1295 N N . ASN A 1 84 ? 3.50699 18.75361 8.92799 1.000 22.73173 82 ASN A N 1
ATOM 1296 C CA . ASN A 1 84 ? 2.50185 18.97306 7.89988 1.000 21.64881 82 ASN A CA 1
ATOM 1297 C C . ASN A 1 84 ? 2.38618 17.73022 7.02326 1.000 22.36564 82 ASN A C 1
ATOM 1298 O O . ASN A 1 84 ? 3.23734 16.83314 7.03826 1.000 22.47364 82 ASN A O 1
ATOM 1309 N N . ILE A 1 85 ? 1.29812 17.68927 6.25805 1.000 22.32044 83 ILE A N 1
ATOM 1310 C CA . ILE A 1 85 ? 0.93393 16.48378 5.52219 1.000 21.73395 83 ILE A CA 1
ATOM 1311 C C . ILE A 1 85 ? 1.93314 16.20149 4.40888 1.000 22.03259 83 ILE A C 1
ATOM 1312 O O . ILE A 1 85 ? 2.24988 15.03348 4.11402 1.000 22.26760 83 ILE A O 1
ATOM 1328 N N . GLN A 1 86 ? 2.46466 17.25792 3.78146 1.000 24.76223 84 GLN A N 1
ATOM 1329 C CA . GLN A 1 86 ? 3.40921 17.04184 2.68895 1.000 23.95267 84 GLN A CA 1
ATOM 1330 C C . GLN A 1 86 ? 4.75160 16.53313 3.21047 1.000 27.50190 84 GLN A C 1
ATOM 1331 O O . GLN A 1 86 ? 5.41623 15.73923 2.54135 1.000 27.96746 84 GLN A O 1
ATOM 1345 N N . GLY A 1 87 ? 5.15916 16.96060 4.40434 1.000 25.17104 85 GLY A N 1
ATOM 1346 C CA . GLY A 1 87 ? 6.38100 16.42194 4.98498 1.000 27.57019 85 GLY A CA 1
ATOM 1347 C C . GLY A 1 87 ? 6.22815 14.96814 5.40048 1.000 26.76124 85 GLY A C 1
ATOM 1348 O O . GLY A 1 87 ? 7.11830 14.14655 5.17524 1.000 28.46615 85 GLY A O 1
ATOM 1352 N N . HIS A 1 88 ? 5.08844 14.62890 6.00169 1.000 25.25278 86 HIS A N 1
ATOM 1353 C CA . HIS A 1 88 ? 4.86398 13.26219 6.45129 1.000 25.01886 86 HIS A CA 1
ATOM 1354 C C . HIS A 1 88 ? 4.72537 12.30954 5.27223 1.000 26.45932 86 HIS A C 1
ATOM 1355 O O . HIS A 1 88 ? 5.31269 11.21743 5.27835 1.000 28.05327 86 HIS A O 1
ATOM 1369 N N . LEU A 1 89 ? 3.96062 12.70224 4.25065 1.000 23.24693 87 LEU A N 1
ATOM 1370 C CA . LEU A 1 89 ? 3.74342 11.82433 3.11233 1.000 22.24826 87 LEU A CA 1
ATOM 1371 C C . LEU A 1 89 ? 4.81506 11.95528 2.03956 1.000 24.18166 87 LEU A C 1
ATOM 1372 O O . LEU A 1 89 ? 5.06430 10.99242 1.29764 1.000 23.77109 87 LEU A O 1
ATOM 1388 N N . GLY A 1 90 ? 5.45577 13.10884 1.94093 1.000 25.07040 88 GLY A N 1
ATOM 1389 C CA . GLY A 1 90 ? 6.32104 13.40128 0.81471 1.000 22.54114 88 GLY A CA 1
ATOM 1390 C C . GLY A 1 90 ? 5.54620 14.00295 -0.33819 1.000 21.29961 88 GLY A C 1
ATOM 1391 O O . GLY A 1 90 ? 4.36582 13.72229 -0.54811 1.000 21.86994 88 GLY A O 1
ATOM 1395 N N . GLU A 1 91 ? 6.23213 14.85957 -1.09751 1.000 24.21982 89 GLU A N 1
ATOM 1396 C CA . GLU A 1 91 ? 5.55552 15.58699 -2.16830 1.000 22.15143 89 GLU A CA 1
ATOM 1397 C C . GLU A 1 91 ? 5.05551 14.65477 -3.26658 1.000 20.95351 89 GLU A C 1
ATOM 1398 O O . GLU A 1 91 ? 4.01102 14.91680 -3.86722 1.000 23.29317 89 GLU A O 1
ATOM 1410 N N . ASP A 1 92 ? 5.77925 13.57350 -3.54741 1.000 23.40826 90 ASP A N 1
ATOM 1411 C CA . ASP A 1 92 ? 5.35622 12.64341 -4.58229 1.000 25.28365 90 ASP A CA 1
ATOM 1412 C C . ASP A 1 92 ? 4.00333 12.02102 -4.24880 1.000 22.70008 90 ASP A C 1
ATOM 1413 O O . ASP A 1 92 ? 3.09827 11.97773 -5.09486 1.000 22.59600 90 ASP A O 1
ATOM 1422 N N . VAL A 1 93 ? 3.84760 11.52398 -3.01870 1.000 24.42989 91 VAL A N 1
ATOM 1423 C CA . VAL A 1 93 ? 2.59027 10.89465 -2.62607 1.000 23.39955 91 VAL A CA 1
ATOM 1424 C C . VAL A 1 93 ? 1.46366 11.92378 -2.57723 1.000 20.30450 91 VAL A C 1
ATOM 1425 O O . VAL A 1 93 ? 0.34142 11.64608 -3.00572 1.000 21.67380 91 VAL A O 1
ATOM 1438 N N . ILE A 1 94 ? 1.73747 13.11083 -2.03280 1.000 21.89248 92 ILE A N 1
ATOM 1439 C CA . ILE A 1 94 ? 0.74674 14.18557 -2.02625 1.000 23.39627 92 ILE A CA 1
ATOM 1440 C C . ILE A 1 94 ? 0.21269 14.40084 -3.43361 1.000 20.27794 92 ILE A C 1
ATOM 1441 O O . ILE A 1 94 ? -1.00841 14.49536 -3.67101 1.000 18.18243 92 ILE A O 1
ATOM 1457 N N . GLN A 1 95 ? 1.13101 14.50939 -4.38797 1.000 19.66741 93 GLN A N 1
ATOM 1458 C CA . GLN A 1 95 ? 0.72213 14.80098 -5.75929 1.000 18.83518 93 GLN A CA 1
ATOM 1459 C C . GLN A 1 95 ? -0.02837 13.62753 -6.37613 1.000 17.86310 93 GLN A C 1
ATOM 1460 O O . GLN A 1 95 ? -0.98783 13.83210 -7.12097 1.000 20.87856 93 GLN A O 1
ATOM 1474 N N . ASP A 1 96 ? 0.38809 12.39347 -6.07944 1.000 19.71355 94 ASP A N 1
ATOM 1475 C CA . ASP A 1 96 ? -0.36393 11.24072 -6.56449 1.000 20.87001 94 ASP A CA 1
ATOM 1476 C C . ASP A 1 96 ? -1.79676 11.26038 -6.02836 1.000 19.45474 94 ASP A C 1
ATOM 1477 O O . ASP A 1 96 ? -2.75002 10.96641 -6.75280 1.000 20.41310 94 ASP A O 1
ATOM 1486 N N . LEU A 1 97 ? -1.96214 11.59467 -4.75189 1.000 19.05461 95 LEU A N 1
ATOM 1487 C CA . LEU A 1 97 ? -3.29380 11.67803 -4.15892 1.000 20.38309 95 LEU A CA 1
ATOM 1488 C C . LEU A 1 97 ? -4.11685 12.77777 -4.82243 1.000 18.68333 95 LEU A C 1
ATOM 1489 O O . LEU A 1 97 ? -5.27814 12.55005 -5.20667 1.000 18.62202 95 LEU A O 1
ATOM 1505 N N . ILE A 1 98 ? -3.52075 13.96744 -4.98747 1.000 18.27147 96 ILE A N 1
ATOM 1506 C CA . ILE A 1 98 ? -4.20327 15.08815 -5.63268 1.000 16.96917 96 ILE A CA 1
ATOM 1507 C C . ILE A 1 98 ? -4.55965 14.75000 -7.07691 1.000 15.51012 96 ILE A C 1
ATOM 1508 O O . ILE A 1 98 ? -5.70234 14.93213 -7.50804 1.000 16.88766 96 ILE A O 1
ATOM 1524 N N . ASN A 1 99 ? -3.60949 14.18445 -7.82569 1.000 16.67558 97 ASN A N 1
ATOM 1525 C CA . ASN A 1 99 ? -3.89544 13.84812 -9.21497 1.000 17.82570 97 ASN A CA 1
ATOM 1526 C C . ASN A 1 99 ? -5.05129 12.86178 -9.31327 1.000 18.01294 97 ASN A C 1
ATOM 1527 O O . ASN A 1 99 ? -5.91922 12.99114 -10.18439 1.000 17.98130 97 ASN A O 1
ATOM 1538 N N . TYR A 1 100 ? -5.06580 11.84777 -8.44258 1.000 16.69229 98 TYR A N 1
ATOM 1539 C CA . TYR A 1 100 ? -6.14008 10.86775 -8.48251 1.000 16.44280 98 TYR A CA 1
ATOM 1540 C C . TYR A 1 100 ? -7.49101 11.52792 -8.21586 1.000 17.08414 98 TYR A C 1
ATOM 1541 O O . TYR A 1 100 ? -8.47738 11.27654 -8.92612 1.000 18.22686 98 TYR A O 1
ATOM 1559 N N . CYS A 1 101 ? -7.54801 12.40726 -7.22557 1.000 17.33935 99 CYS A N 1
ATOM 1560 C CA . CYS A 1 101 ? -8.79782 13.07926 -6.89288 1.000 16.63858 99 CYS A CA 1
ATOM 1561 C C . CYS A 1 101 ? -9.26866 13.98599 -8.01836 1.000 18.02908 99 CYS A C 1
ATOM 1562 O O . CYS A 1 101 ? -10.45721 14.00413 -8.33312 1.000 17.56009 99 CYS A O 1
ATOM 1570 N N . LEU A 1 102 ? -8.35390 14.74604 -8.63106 1.000 16.45786 100 LEU A N 1
ATOM 1571 C CA . LEU A 1 102 ? -8.74350 15.63007 -9.72794 1.000 17.30817 100 LEU A CA 1
ATOM 1572 C C . LEU A 1 102 ? -9.31495 14.83364 -10.90164 1.000 18.05463 100 LEU A C 1
ATOM 1573 O O . LEU A 1 102 ? -10.38638 15.16392 -11.44533 1.000 18.05516 100 LEU A O 1
ATOM 1589 N N . SER A 1 103 ? -8.61788 13.76192 -11.28741 1.000 18.73500 101 SER A N 1
ATOM 1590 C CA A SER A 1 103 ? -9.09347 12.92293 -12.37926 0.549 18.75880 101 SER A CA 1
ATOM 1591 C CA B SER A 1 103 ? -9.09493 12.92524 -12.37927 0.451 18.14875 101 SER A CA 1
ATOM 1592 C C . SER A 1 103 ? -10.43436 12.28851 -12.03204 1.000 17.93859 101 SER A C 1
ATOM 1593 O O . SER A 1 103 ? -11.33135 12.20049 -12.88148 1.000 18.04297 101 SER A O 1
ATOM 1608 N N . TYR A 1 104 ? -10.58259 11.81759 -10.78691 1.000 17.75924 102 TYR A N 1
ATOM 1609 C CA . TYR A 1 104 ? -11.82482 11.16025 -10.39710 1.000 17.15128 102 TYR A CA 1
ATOM 1610 C C . TYR A 1 104 ? -12.98635 12.13872 -10.49355 1.000 17.50668 102 TYR A C 1
ATOM 1611 O O . TYR A 1 104 ? -14.05047 11.82822 -11.06730 1.000 19.38292 102 TYR A O 1
ATOM 1629 N N . ILE A 1 105 ? -12.79400 13.34491 -9.95367 1.000 18.87356 103 ILE A N 1
ATOM 1630 C CA . ILE A 1 105 ? -13.87146 14.32769 -9.92982 1.000 19.15132 103 ILE A CA 1
ATOM 1631 C C . ILE A 1 105 ? -14.26426 14.71821 -11.35152 1.000 19.25303 103 ILE A C 1
ATOM 1632 O O . ILE A 1 105 ? -15.45100 14.89180 -11.66331 1.000 19.97113 103 ILE A O 1
ATOM 1648 N N . ALA A 1 106 ? -13.26928 14.83772 -12.24205 1.000 18.14388 104 ALA A N 1
ATOM 1649 C CA . ALA A 1 106 ? -13.56783 15.17379 -13.62729 1.000 19.89491 104 ALA A CA 1
ATOM 1650 C C . ALA A 1 106 ? -14.49081 14.15985 -14.29432 1.000 21.24652 104 ALA A C 1
ATOM 1651 O O . ALA A 1 106 ? -15.18196 14.51469 -15.25416 1.000 22.95739 104 ALA A O 1
ATOM 1658 N N . ASN A 1 107 ? -14.53203 12.92622 -13.80122 1.000 20.51176 105 ASN A N 1
ATOM 1659 C CA . ASN A 1 107 ? -15.35052 11.87247 -14.37293 1.000 21.02390 105 ASN A CA 1
ATOM 1660 C C . ASN A 1 107 ? -16.67100 11.65588 -13.64403 1.000 23.67551 105 ASN A C 1
ATOM 1661 O O . ASN A 1 107 ? -17.41699 10.74581 -14.02221 1.000 28.03831 105 ASN A O 1
ATOM 1672 N N . ILE A 1 108 ? -16.98219 12.45813 -12.62588 1.000 23.73750 106 ILE A N 1
ATOM 1673 C CA . ILE A 1 108 ? -18.27879 12.39023 -11.95876 1.000 23.26223 106 ILE A CA 1
ATOM 1674 C C . ILE A 1 108 ? -19.23481 13.32926 -12.68592 1.000 24.64199 106 ILE A C 1
ATOM 1675 O O . ILE A 1 108 ? -18.93957 14.51186 -12.87242 1.000 24.88860 106 ILE A O 1
ATOM 1691 N N . LYS A 1 109 ? -20.38536 12.80941 -13.09732 1.000 27.58566 107 LYS A N 1
ATOM 1692 C CA . LYS A 1 109 ? -21.41187 13.64080 -13.71307 1.000 31.74268 107 LYS A CA 1
ATOM 1693 C C . LYS A 1 109 ? -22.32615 14.19685 -12.62428 1.000 24.62922 107 LYS A C 1
ATOM 1694 O O . LYS A 1 109 ? -22.93349 13.43537 -11.85941 1.000 32.31945 107 LYS A O 1
ATOM 1713 N N . LEU A 1 110 ? -22.42635 15.51765 -12.56103 1.000 26.48098 108 LEU A N 1
ATOM 1714 C CA . LEU A 1 110 ? -23.20591 16.21656 -11.55384 1.000 27.33038 108 LEU A CA 1
ATOM 1715 C C . LEU A 1 110 ? -24.07253 17.26224 -12.23024 1.000 27.75962 108 LEU A C 1
ATOM 1716 O O . LEU A 1 110 ? -23.83752 17.62326 -13.38739 1.000 31.15408 108 LEU A O 1
ATOM 1732 N N . PRO A 1 111 ? -25.08403 17.77696 -11.53133 1.000 28.02800 109 PRO A N 1
ATOM 1733 C CA . PRO A 1 111 ? -25.82818 18.91447 -12.09490 1.000 30.29452 109 PRO A CA 1
ATOM 1734 C C . PRO A 1 111 ? -24.97388 20.16119 -12.22195 1.000 30.58162 109 PRO A C 1
ATOM 1735 O O . PRO A 1 111 ? -25.13384 20.92428 -13.18521 1.000 31.59695 109 PRO A O 1
ATOM 1746 N N . LYS A 1 112 ? -24.07249 20.38197 -11.26719 1.000 28.23193 110 LYS A N 1
ATOM 1747 C CA . LYS A 1 112 ? -23.29616 21.60775 -11.19530 1.000 26.36302 110 LYS A CA 1
ATOM 1748 C C . LYS A 1 112 ? -21.91484 21.28842 -10.64581 1.000 25.44912 110 LYS A C 1
ATOM 1749 O O . LYS A 1 112 ? -21.77307 20.45343 -9.75014 1.000 26.29087 110 LYS A O 1
ATOM 1768 N N . LYS A 1 113 ? -20.89597 21.96914 -11.16881 1.000 23.57155 111 LYS A N 1
ATOM 1769 C CA . LYS A 1 113 ? -19.58550 21.99641 -10.53839 1.000 22.67631 111 LYS A CA 1
ATOM 1770 C C . LYS A 1 113 ? -19.13449 23.44285 -10.37289 1.000 22.90160 111 LYS A C 1
ATOM 1771 O O . LYS A 1 113 ? -19.47941 24.31469 -11.17279 1.000 22.06590 111 LYS A O 1
ATOM 1790 N N . ARG A 1 114 ? -18.36550 23.69101 -9.31361 1.000 21.75807 112 ARG A N 1
ATOM 1791 C CA . ARG A 1 114 ? -17.96363 25.05076 -8.96743 1.000 22.03636 112 ARG A CA 1
ATOM 1792 C C . ARG A 1 114 ? -16.45161 25.15394 -8.84303 1.000 21.02203 112 ARG A C 1
ATOM 1793 O O . ARG A 1 114 ? -15.74205 25.06463 -9.84791 1.000 24.69833 112 ARG A O 1
ATOM 1814 N N . GLY A 1 115 ? -15.94522 25.36295 -7.63016 1.000 20.99906 113 GLY A N 1
ATOM 1815 C CA . GLY A 1 115 ? -14.51741 25.49891 -7.43165 1.000 21.42896 113 GLY A CA 1
ATOM 1816 C C . GLY A 1 115 ? -14.07825 25.02088 -6.06708 1.000 21.41164 113 GLY A C 1
ATOM 1817 O O . GLY A 1 115 ? -14.89593 24.70466 -5.19400 1.000 22.87072 113 GLY A O 1
ATOM 1821 N N . THR A 1 116 ? -12.75424 24.97115 -5.89600 1.000 20.86868 114 THR A N 1
ATOM 1822 C CA . THR A 1 116 ? -12.13931 24.47047 -4.67123 1.000 20.52839 114 THR A CA 1
ATOM 1823 C C . THR A 1 116 ? -12.55645 23.01559 -4.43851 1.000 21.63383 114 THR A C 1
ATOM 1824 O O . THR A 1 116 ? -13.11567 22.63898 -3.41220 1.000 19.92189 114 THR A O 1
ATOM 1835 N N . PHE A 1 117 ? -12.29756 22.20051 -5.44450 1.000 19.55128 115 PHE A N 1
ATOM 1836 C CA . PHE A 1 117 ? -12.50344 20.75911 -5.33651 1.000 17.56732 115 PHE A CA 1
ATOM 1837 C C . PHE A 1 117 ? -11.52212 20.13479 -4.36077 1.000 19.00649 115 PHE A C 1
ATOM 1838 O O . PHE A 1 117 ? -11.82969 19.11993 -3.71473 1.000 19.92853 115 PHE A O 1
ATOM 1855 N N . ILE A 1 118 ? -10.33979 20.71434 -4.23202 1.000 18.23997 116 ILE A N 1
ATOM 1856 C CA . ILE A 1 118 ? -9.34293 20.25380 -3.26120 1.000 19.24897 116 ILE A CA 1
ATOM 1857 C C . ILE A 1 118 ? -8.92362 21.46792 -2.44465 1.000 17.10811 116 ILE A C 1
ATOM 1858 O O . ILE A 1 118 ? -8.34727 22.42815 -2.98368 1.000 20.94895 116 ILE A O 1
ATOM 1874 N N . GLU A 1 119 ? -9.22390 21.43697 -1.14527 1.000 20.41347 117 GLU A N 1
ATOM 1875 C CA . GLU A 1 119 ? -8.72945 22.44020 -0.21517 1.000 20.54434 117 GLU A CA 1
ATOM 1876 C C . GLU A 1 119 ? -7.57172 21.81765 0.55374 1.000 20.27614 117 GLU A C 1
ATOM 1877 O O . GLU A 1 119 ? -7.73030 20.76208 1.18467 1.000 22.24027 117 GLU A O 1
ATOM 1889 N N . PHE A 1 120 ? -6.41260 22.45251 0.47720 1.000 21.12261 118 PHE A N 1
ATOM 1890 C CA . PHE A 1 120 ? -5.18906 21.94270 1.07388 1.000 21.09090 118 PHE A CA 1
ATOM 1891 C C . PHE A 1 120 ? -4.96125 22.61717 2.41934 1.000 21.56691 118 PHE A C 1
ATOM 1892 O O . PHE A 1 120 ? -4.86017 23.84921 2.50420 1.000 26.98622 118 PHE A O 1
ATOM 1909 N N A ARG A 1 121 ? -4.88983 21.80325 3.46783 0.528 21.15314 119 ARG A N 1
ATOM 1910 N N B ARG A 1 121 ? -4.87238 21.80469 3.46761 0.472 21.44585 119 ARG A N 1
ATOM 1911 C CA A ARG A 1 121 ? -4.51835 22.26386 4.79788 0.528 19.76059 119 ARG A CA 1
ATOM 1912 C CA B ARG A 1 121 ? -4.52512 22.26478 4.80664 0.472 20.05169 119 ARG A CA 1
ATOM 1913 C C A ARG A 1 121 ? -3.29120 21.48584 5.25576 0.528 20.09939 119 ARG A C 1
ATOM 1914 C C B ARG A 1 121 ? -3.32776 21.45932 5.29654 0.472 20.70527 119 ARG A C 1
ATOM 1915 O O A ARG A 1 121 ? -2.97686 20.41937 4.72758 0.528 23.86519 119 ARG A O 1
ATOM 1916 O O B ARG A 1 121 ? -3.06692 20.35223 4.82681 0.472 22.61285 119 ARG A O 1
ATOM 1957 N N . ASN A 1 122 ? -2.60581 22.01754 6.27201 1.000 23.55001 120 ASN A N 1
ATOM 1958 C CA . ASN A 1 122 ? -1.37171 21.37631 6.71656 1.000 25.66603 120 ASN A CA 1
ATOM 1959 C C . ASN A 1 122 ? -1.62216 20.01426 7.34739 1.000 25.16983 120 ASN A C 1
ATOM 1960 O O . ASN A 1 122 ? -0.71699 19.17160 7.36079 1.000 25.39395 120 ASN A O 1
ATOM 1971 N N . GLY A 1 123 ? -2.83388 19.76537 7.83226 1.000 21.89567 121 GLY A N 1
ATOM 1972 C CA . GLY A 1 123 ? -3.14216 18.48672 8.42325 1.000 23.26393 121 GLY A CA 1
ATOM 1973 C C . GLY A 1 123 ? -4.08663 17.58870 7.65817 1.000 23.78947 121 GLY A C 1
ATOM 1974 O O . GLY A 1 123 ? -4.35074 16.45988 8.08848 1.000 22.50396 121 GLY A O 1
ATOM 1978 N N . MET A 1 124 ? -4.60603 18.05219 6.52951 1.000 21.03471 122 MET A N 1
ATOM 1979 C CA . MET A 1 124 ? -5.58748 17.25981 5.80439 1.000 22.07083 122 MET A CA 1
ATOM 1980 C C . MET A 1 124 ? -5.89827 17.91507 4.46995 1.000 20.24651 122 MET A C 1
ATOM 1981 O O . MET A 1 124 ? -5.61657 19.09159 4.25673 1.000 21.51523 122 MET A O 1
ATOM 1995 N N . LEU A 1 125 ? -6.47671 17.11941 3.57284 1.000 20.23814 123 LEU A N 1
ATOM 1996 C CA . LEU A 1 125 ? -7.13642 17.63762 2.38228 1.000 18.88815 123 LEU A CA 1
ATOM 1997 C C . LEU A 1 125 ? -8.63985 17.51914 2.55678 1.000 18.10286 123 LEU A C 1
ATOM 1998 O O . LEU A 1 125 ? -9.12181 16.53920 3.11924 1.000 20.19394 123 LEU A O 1
ATOM 2014 N N . ASN A 1 126 ? -9.37697 18.52201 2.08349 1.000 20.50354 124 ASN A N 1
ATOM 2015 C CA . ASN A 1 126 ? -10.82932 18.44822 1.97510 1.000 20.99795 124 ASN A CA 1
ATOM 2016 C C . ASN A 1 126 ? -11.17200 18.36219 0.49501 1.000 18.18168 124 ASN A C 1
ATOM 2017 O O . ASN A 1 126 ? -10.81491 19.25923 -0.26666 1.000 21.43514 124 ASN A O 1
ATOM 2028 N N . VAL A 1 127 ? -11.81014 17.26889 0.09751 1.000 19.33232 125 VAL A N 1
ATOM 2029 C CA . VAL A 1 127 ? -12.07000 16.95871 -1.30507 1.000 21.50230 125 VAL A CA 1
ATOM 2030 C C . VAL A 1 127 ? -13.57598 16.95205 -1.52246 1.000 20.98372 125 VAL A C 1
ATOM 2031 O O . VAL A 1 127 ? -14.30536 16.28743 -0.78526 1.000 21.12338 125 VAL A O 1
ATOM 2044 N N . SER A 1 128 ? -14.03301 17.67813 -2.55133 1.000 18.61236 126 SER A N 1
ATOM 2045 C CA . SER A 1 128 ? -15.45300 17.78791 -2.82395 1.000 18.06730 126 SER A CA 1
ATOM 2046 C C . SER A 1 128 ? -15.74700 17.63979 -4.30932 1.000 20.18473 126 SER A C 1
ATOM 2047 O O . SER A 1 128 ? -15.17788 18.36911 -5.11993 1.000 21.91236 126 SER A O 1
ATOM 2055 N N . PRO A 1 129 ? -16.62977 16.70700 -4.70394 1.000 19.82908 127 PRO A N 1
ATOM 2056 C CA . PRO A 1 129 ? -16.98148 16.58955 -6.12774 1.000 21.24693 127 PRO A CA 1
ATOM 2057 C C . PRO A 1 129 ? -17.61775 17.83467 -6.71451 1.000 21.37005 127 PRO A C 1
ATOM 2058 O O . PRO A 1 129 ? -17.45482 18.08978 -7.91023 1.000 20.38808 127 PRO A O 1
ATOM 2069 N N . ILE A 1 130 ? -18.35870 18.60342 -5.92280 1.000 21.63321 128 ILE A N 1
ATOM 2070 C CA . ILE A 1 130 ? -19.01359 19.79907 -6.43927 1.000 21.61909 128 ILE A CA 1
ATOM 2071 C C . ILE A 1 130 ? -18.11966 21.03445 -6.30216 1.000 20.93517 128 ILE A C 1
ATOM 2072 O O . ILE A 1 130 ? -18.16888 21.92640 -7.15491 1.000 21.37407 128 ILE A O 1
ATOM 2088 N N . GLY A 1 131 ? -17.26990 21.08234 -5.27644 1.000 21.59294 129 GLY A N 1
ATOM 2089 C CA . GLY A 1 131 ? -16.44828 22.24117 -5.01960 1.000 20.63827 129 GLY A CA 1
ATOM 2090 C C . GLY A 1 131 ? -16.87741 22.94268 -3.75473 1.000 22.77977 129 GLY A C 1
ATOM 2091 O O . GLY A 1 131 ? -18.06113 23.25415 -3.59927 1.000 25.08401 129 GLY A O 1
ATOM 2095 N N . ARG A 1 132 ? -15.92159 23.20531 -2.85720 1.000 22.43289 130 ARG A N 1
ATOM 2096 C CA . ARG A 1 132 ? -16.22756 23.74318 -1.53613 1.000 24.26319 130 ARG A CA 1
ATOM 2097 C C . ARG A 1 132 ? -16.71686 25.19159 -1.58098 1.000 24.32449 130 ARG A C 1
ATOM 2098 O O . ARG A 1 132 ? -17.24052 25.69035 -0.56891 1.000 29.15335 130 ARG A O 1
ATOM 2119 N N . SER A 1 133 ? -16.59906 25.87027 -2.72241 1.000 27.32193 131 SER A N 1
ATOM 2120 C CA . SER A 1 133 ? -17.06622 27.23954 -2.87408 1.000 29.31042 131 SER A CA 1
ATOM 2121 C C . SER A 1 133 ? -18.54264 27.33868 -3.24092 1.000 30.96847 131 SER A C 1
ATOM 2122 O O . SER A 1 133 ? -19.05819 28.45970 -3.36503 1.000 33.54429 131 SER A O 1
ATOM 2130 N N . CYS A 1 134 ? -19.23461 26.21075 -3.40196 1.000 29.02601 132 CYS A N 1
ATOM 2131 C CA . CYS A 1 134 ? -20.61058 26.24999 -3.87366 1.000 29.20204 132 CYS A CA 1
ATOM 2132 C C . CYS A 1 134 ? -21.52360 26.93285 -2.85321 1.000 30.62774 132 CYS A C 1
ATOM 2133 O O . CYS A 1 134 ? -21.22128 27.02397 -1.66283 1.000 32.76214 132 CYS A O 1
ATOM 2141 N N . SER A 1 135 ? -22.65716 27.40956 -3.34378 1.000 32.56356 133 SER A N 1
ATOM 2142 C CA . SER A 1 135 ? -23.61006 28.14526 -2.53509 1.000 32.41687 133 SER A CA 1
ATOM 2143 C C . SER A 1 135 ? -24.40098 27.20082 -1.64175 1.000 29.95238 133 SER A C 1
ATOM 2144 O O . SER A 1 135 ? -24.37621 25.98270 -1.79143 1.000 30.79820 133 SER A O 1
ATOM 2152 N N . GLN A 1 136 ? -25.14525 27.79029 -0.69640 1.000 33.20550 134 GLN A N 1
ATOM 2153 C CA . GLN A 1 136 ? -25.92229 26.96882 0.22444 1.000 34.01019 134 GLN A CA 1
ATOM 2154 C C . GLN A 1 136 ? -26.95774 26.13245 -0.51634 1.000 31.76020 134 GLN A C 1
ATOM 2155 O O . GLN A 1 136 ? -27.13786 24.94763 -0.20638 1.000 39.50380 134 GLN A O 1
ATOM 2169 N N . GLU A 1 137 ? -27.65795 26.73116 -1.48623 1.000 32.68000 135 GLU A N 1
ATOM 2170 C CA A GLU A 1 137 ? -28.60974 25.97337 -2.28661 0.655 34.71876 135 GLU A CA 1
ATOM 2171 C CA B GLU A 1 137 ? -28.61650 25.95811 -2.26518 0.345 34.48600 135 GLU A CA 1
ATOM 2172 C C . GLU A 1 137 ? -27.92198 24.81333 -2.99435 1.000 32.94266 135 GLU A C 1
ATOM 2173 O O . GLU A 1 137 ? -28.45027 23.69437 -3.05186 1.000 36.21005 135 GLU A O 1
ATOM 2196 N N . GLU A 1 138 ? -26.72905 25.06485 -3.53989 1.000 32.28080 136 GLU A N 1
ATOM 2197 C CA . GLU A 1 138 ? -26.00349 24.03817 -4.27346 1.000 29.69444 136 GLU A CA 1
ATOM 2198 C C . GLU A 1 138 ? -25.53343 22.92941 -3.35375 1.000 31.64327 136 GLU A C 1
ATOM 2199 O O . GLU A 1 138 ? -25.51737 21.76921 -3.76685 1.000 30.23603 136 GLU A O 1
ATOM 2211 N N . ARG A 1 139 ? -25.17788 23.26043 -2.10919 1.000 33.08661 137 ARG A N 1
ATOM 2212 C CA . ARG A 1 139 ? -24.79346 22.23342 -1.14670 1.000 34.98034 137 ARG A CA 1
ATOM 2213 C C . ARG A 1 139 ? -25.94340 21.25941 -0.89896 1.000 31.81057 137 ARG A C 1
ATOM 2214 O O . ARG A 1 139 ? -25.75156 20.03655 -0.92514 1.000 32.26184 137 ARG A O 1
ATOM 2235 N N . ILE A 1 140 ? -27.14576 21.78439 -0.64077 1.000 31.76244 138 ILE A N 1
ATOM 2236 C CA . ILE A 1 140 ? -28.28602 20.91237 -0.38432 1.000 37.28526 138 ILE A CA 1
ATOM 2237 C C . ILE A 1 140 ? -28.58643 20.05835 -1.60810 1.000 32.47873 138 ILE A C 1
ATOM 2238 O O . ILE A 1 140 ? -28.86091 18.85878 -1.49274 1.000 35.55685 138 ILE A O 1
ATOM 2254 N N . GLU A 1 141 ? -28.56523 20.66913 -2.79804 1.000 33.36092 139 GLU A N 1
ATOM 2255 C CA . GLU A 1 141 ? -28.80759 19.90891 -4.01912 1.000 31.27629 139 GLU A CA 1
ATOM 2256 C C . GLU A 1 141 ? -27.83972 18.73092 -4.11888 1.000 33.20977 139 GLU A C 1
ATOM 2257 O O . GLU A 1 141 ? -28.24447 17.59404 -4.39548 1.000 31.27579 139 GLU A O 1
ATOM 2269 N N . PHE A 1 142 ? -26.55077 18.98217 -3.90398 1.000 30.58797 140 PHE A N 1
ATOM 2270 C CA . PHE A 1 142 ? -25.58084 17.89748 -3.99008 1.000 29.58875 140 PHE A CA 1
ATOM 2271 C C . PHE A 1 142 ? -25.80718 16.86397 -2.89102 1.000 31.24112 140 PHE A C 1
ATOM 2272 O O . PHE A 1 142 ? -25.79348 15.65584 -3.14643 1.000 29.59498 140 PHE A O 1
ATOM 2289 N N . TYR A 1 143 ? -25.97266 17.32962 -1.65223 1.000 32.09935 141 TYR A N 1
ATOM 2290 C CA . TYR A 1 143 ? -26.15565 16.42183 -0.52835 1.000 35.05550 141 TYR A CA 1
ATOM 2291 C C . TYR A 1 143 ? -27.28935 15.44221 -0.79080 1.000 35.89550 141 TYR A C 1
ATOM 2292 O O . TYR A 1 143 ? -27.15425 14.23719 -0.55830 1.000 37.03593 141 TYR A O 1
ATOM 2310 N N A GLU A 1 144 ? -28.42477 15.94678 -1.27474 0.532 34.90482 142 GLU A N 1
ATOM 2311 N N B GLU A 1 144 ? -28.41894 15.94667 -1.29064 0.468 35.01269 142 GLU A N 1
ATOM 2312 C CA A GLU A 1 144 ? -29.57606 15.07994 -1.49127 0.532 37.59143 142 GLU A CA 1
ATOM 2313 C CA B GLU A 1 144 ? -29.58459 15.09313 -1.49106 0.468 37.83367 142 GLU A CA 1
ATOM 2314 C C A GLU A 1 144 ? -29.35295 14.14760 -2.67231 0.532 36.35634 142 GLU A C 1
ATOM 2315 C C B GLU A 1 144 ? -29.39788 14.16875 -2.68795 0.468 37.20662 142 GLU A C 1
ATOM 2316 O O A GLU A 1 144 ? -29.74269 12.97485 -2.62667 0.532 35.65828 142 GLU A O 1
ATOM 2317 O O B GLU A 1 144 ? -29.86370 13.02420 -2.67067 0.468 38.75410 142 GLU A O 1
ATOM 2340 N N . LEU A 1 145 ? -28.73499 14.64771 -3.74281 1.000 32.93473 143 LEU A N 1
ATOM 2341 C CA . LEU A 1 145 ? -28.38520 13.76525 -4.85058 1.000 32.10496 143 LEU A CA 1
ATOM 2342 C C . LEU A 1 145 ? -27.42123 12.68287 -4.39247 1.000 32.93746 143 LEU A C 1
ATOM 2343 O O . LEU A 1 145 ? -27.55825 11.51522 -4.77788 1.000 31.86259 143 LEU A O 1
ATOM 2359 N N . ASP A 1 146 ? -26.44585 13.05740 -3.55949 1.000 32.01389 144 ASP A N 1
ATOM 2360 C CA . ASP A 1 146 ? -25.44231 12.10992 -3.09354 1.000 31.14704 144 ASP A CA 1
ATOM 2361 C C . ASP A 1 146 ? -26.06585 10.99106 -2.26408 1.000 35.80845 144 ASP A C 1
ATOM 2362 O O . ASP A 1 146 ? -25.59120 9.85386 -2.30031 1.000 36.55546 144 ASP A O 1
ATOM 2371 N N . LYS A 1 147 ? -27.13404 11.28738 -1.52871 1.000 39.89684 145 LYS A N 1
ATOM 2372 C CA . LYS A 1 147 ? -27.76500 10.25994 -0.70260 1.000 39.75277 145 LYS A CA 1
ATOM 2373 C C . LYS A 1 147 ? -28.44658 9.19641 -1.55409 1.000 41.99959 145 LYS A C 1
ATOM 2374 O O . LYS A 1 147 ? -28.56215 8.03959 -1.12806 1.000 43.66746 145 LYS A O 1
ATOM 2393 N N . LYS A 1 148 ? -28.89961 9.56394 -2.75279 1.000 37.93047 146 LYS A N 1
ATOM 2394 C CA . LYS A 1 148 ? -29.52531 8.61373 -3.65937 1.000 39.92665 146 LYS A CA 1
ATOM 2395 C C . LYS A 1 148 ? -28.50119 7.90248 -4.53349 1.000 43.77951 146 LYS A C 1
ATOM 2396 O O . LYS A 1 148 ? -28.66512 6.71495 -4.84060 1.000 46.54137 146 LYS A O 1
ATOM 2415 N N . GLU A 1 149 ? -27.45205 8.61845 -4.94640 1.000 38.03627 147 GLU A N 1
ATOM 2416 C CA . GLU A 1 149 ? -26.48253 8.11193 -5.90706 1.000 39.90840 147 GLU A CA 1
ATOM 2417 C C . GLU A 1 149 ? -25.21103 7.58255 -5.25755 1.000 32.64544 147 GLU A C 1
ATOM 2418 O O . GLU A 1 149 ? -24.43083 6.90679 -5.93436 1.000 38.20764 147 GLU A O 1
ATOM 2430 N N . HIS A 1 150 ? -24.97924 7.87746 -3.97702 1.000 33.20666 148 HIS A N 1
ATOM 2431 C CA . HIS A 1 150 ? -23.82828 7.35954 -3.25440 1.000 29.26220 148 HIS A CA 1
ATOM 2432 C C . HIS A 1 150 ? -22.52625 7.77186 -3.93370 1.000 28.95850 148 HIS A C 1
ATOM 2433 O O . HIS A 1 150 ? -21.59046 6.97408 -4.06151 1.000 28.12443 148 HIS A O 1
ATOM 2447 N N . ILE A 1 151 ? -22.46605 9.03716 -4.36244 1.000 28.75395 149 ILE A N 1
ATOM 2448 C CA . ILE A 1 151 ? -21.28276 9.52763 -5.06581 1.000 24.20685 149 ILE A CA 1
ATOM 2449 C C . ILE A 1 151 ? -20.06936 9.56889 -4.13631 1.000 22.14811 149 ILE A C 1
ATOM 2450 O O . ILE A 1 151 ? -18.99437 9.06626 -4.46855 1.000 24.98773 149 ILE A O 1
ATOM 2466 N N . ARG A 1 152 ? -20.23895 10.12293 -2.93559 1.000 24.49612 150 ARG A N 1
ATOM 2467 C CA . ARG A 1 152 ? -19.10742 10.19805 -2.01512 1.000 22.96826 150 ARG A CA 1
ATOM 2468 C C . ARG A 1 152 ? -18.71985 8.81782 -1.49354 1.000 22.02361 150 ARG A C 1
ATOM 2469 O O . ARG A 1 152 ? -17.54114 8.53437 -1.32726 1.000 22.43937 150 ARG A O 1
ATOM 2490 N N A GLN A 1 153 ? -19.70467 7.95177 -1.24271 0.446 26.51860 151 GLN A N 1
ATOM 2491 N N B GLN A 1 153 ? -19.69815 7.94393 -1.24225 0.554 26.47032 151 GLN A N 1
ATOM 2492 C CA A GLN A 1 153 ? -19.41870 6.60851 -0.74805 0.446 27.46299 151 GLN A CA 1
ATOM 2493 C CA B GLN A 1 153 ? -19.38133 6.61185 -0.73473 0.554 26.87922 151 GLN A CA 1
ATOM 2494 C C A GLN A 1 153 ? -18.54802 5.84459 -1.73547 0.446 25.18930 151 GLN A C 1
ATOM 2495 C C B GLN A 1 153 ? -18.53265 5.84021 -1.73739 0.554 24.96610 151 GLN A C 1
ATOM 2496 O O A GLN A 1 153 ? -17.55227 5.22320 -1.35181 0.446 25.52476 151 GLN A O 1
ATOM 2497 O O B GLN A 1 153 ? -17.53795 5.20753 -1.36950 0.554 25.89031 151 GLN A O 1
ATOM 2524 N N . LYS A 1 154 ? -18.90512 5.89073 -3.02185 1.000 26.50008 152 LYS A N 1
ATOM 2525 C CA . LYS A 1 154 ? -18.09998 5.21473 -4.03072 1.000 26.27714 152 LYS A CA 1
ATOM 2526 C C . LYS A 1 154 ? -16.70546 5.82316 -4.10476 1.000 21.46479 152 LYS A C 1
ATOM 2527 O O . LYS A 1 154 ? -15.72125 5.09976 -4.24794 1.000 23.06144 152 LYS A O 1
ATOM 2547 N N . PHE A 1 155 ? -16.61598 7.15576 -4.03488 1.000 20.21105 153 PHE A N 1
ATOM 2548 C CA . PHE A 1 155 ? -15.33617 7.86522 -4.08743 1.000 17.77254 153 PHE A CA 1
ATOM 2549 C C . PHE A 1 155 ? -14.44377 7.46407 -2.91655 1.000 18.10278 153 PHE A C 1
ATOM 2550 O O . PHE A 1 155 ? -13.26076 7.15148 -3.10233 1.000 20.45471 153 PHE A O 1
ATOM 2567 N N . VAL A 1 156 ? -15.00083 7.42238 -1.70441 1.000 20.32200 154 VAL A N 1
ATOM 2568 C CA . VAL A 1 156 ? -14.20138 7.04678 -0.54818 1.000 19.61908 154 VAL A CA 1
ATOM 2569 C C . VAL A 1 156 ? -13.72262 5.60562 -0.66619 1.000 20.32582 154 VAL A C 1
ATOM 2570 O O . VAL A 1 156 ? -12.58051 5.28325 -0.30882 1.000 21.64430 154 VAL A O 1
ATOM 2583 N N . ALA A 1 157 ? -14.58558 4.71895 -1.15422 1.000 20.50521 155 ALA A N 1
ATOM 2584 C CA . ALA A 1 157 ? -14.18758 3.32932 -1.33972 1.000 21.07410 155 ALA A CA 1
ATOM 2585 C C . ALA A 1 157 ? -13.02485 3.21404 -2.32183 1.000 21.73185 155 ALA A C 1
ATOM 2586 O O . ALA A 1 157 ? -12.07421 2.45238 -2.08608 1.000 22.71407 155 ALA A O 1
ATOM 2593 N N . ASP A 1 158 ? -13.08827 3.95619 -3.43080 1.000 19.39889 156 ASP A N 1
ATOM 2594 C CA . ASP A 1 158 ? -12.02499 3.89215 -4.41742 1.000 21.41403 156 ASP A CA 1
ATOM 2595 C C . ASP A 1 158 ? -10.74353 4.50398 -3.87705 1.000 19.07290 156 ASP A C 1
ATOM 2596 O O . ASP A 1 158 ? -9.65006 4.00759 -4.15202 1.000 21.95079 156 ASP A O 1
ATOM 2605 N N . LEU A 1 159 ? -10.85543 5.60343 -3.12915 1.000 18.65778 157 LEU A N 1
ATOM 2606 C CA . LEU A 1 159 ? -9.67100 6.19402 -2.49585 1.000 19.01797 157 LEU A CA 1
ATOM 2607 C C . LEU A 1 159 ? -9.00162 5.21508 -1.52304 1.000 18.63069 157 LEU A C 1
ATOM 2608 O O . LEU A 1 159 ? -7.76656 5.09400 -1.49014 1.000 19.47812 157 LEU A O 1
ATOM 2624 N N . ARG A 1 160 ? -9.79763 4.55848 -0.68073 1.000 19.46948 158 ARG A N 1
ATOM 2625 C CA . ARG A 1 160 ? -9.23641 3.57733 0.24533 1.000 20.69278 158 ARG A CA 1
ATOM 2626 C C . ARG A 1 160 ? -8.51228 2.46824 -0.50294 1.000 21.08890 158 ARG A C 1
ATOM 2627 O O . ARG A 1 160 ? -7.41621 2.06485 -0.10540 1.000 19.95769 158 ARG A O 1
ATOM 2648 N N . LYS A 1 161 ? -9.10894 1.97064 -1.59318 1.000 19.71785 159 LYS A N 1
ATOM 2649 C CA . LYS A 1 161 ? -8.47785 0.91760 -2.37726 1.000 19.74116 159 LYS A CA 1
ATOM 2650 C C . LYS A 1 161 ? -7.15577 1.38188 -2.96727 1.000 21.24669 159 LYS A C 1
ATOM 2651 O O . LYS A 1 161 ? -6.18474 0.62926 -3.00370 1.000 24.59740 159 LYS A O 1
ATOM 2670 N N . GLU A 1 162 ? -7.08931 2.63233 -3.42418 1.000 22.88349 160 GLU A N 1
ATOM 2671 C CA A GLU A 1 162 ? -5.89716 3.09720 -4.13411 0.591 25.42086 160 GLU A CA 1
ATOM 2672 C CA B GLU A 1 162 ? -5.88606 3.05966 -4.13341 0.409 27.44416 160 GLU A CA 1
ATOM 2673 C C . GLU A 1 162 ? -4.78365 3.52717 -3.19307 1.000 28.27319 160 GLU A C 1
ATOM 2674 O O . GLU A 1 162 ? -3.59500 3.37105 -3.53080 1.000 29.53124 160 GLU A O 1
ATOM 2697 N N . PHE A 1 163 ? -5.13516 4.06926 -2.02568 1.000 22.51440 161 PHE A N 1
ATOM 2698 C CA . PHE A 1 163 ? -4.13006 4.72631 -1.18545 1.000 27.62153 161 PHE A CA 1
ATOM 2699 C C . PHE A 1 163 ? -3.97635 4.23465 0.26097 1.000 38.15076 161 PHE A C 1
ATOM 2700 O O . PHE A 1 163 ? -2.95290 4.54558 0.86573 1.000 47.78809 161 PHE A O 1
ATOM 2717 N N . ALA A 1 164 ? -4.95170 3.54524 0.85740 1.000 37.47668 162 ALA A N 1
ATOM 2718 C CA . ALA A 1 164 ? -4.90434 3.33282 2.30003 1.000 39.51101 162 ALA A CA 1
ATOM 2719 C C . ALA A 1 164 ? -3.55465 2.79319 2.78690 1.000 45.08295 162 ALA A C 1
ATOM 2720 O O . ALA A 1 164 ? -3.13837 3.10208 3.91900 1.000 38.81446 162 ALA A O 1
ATOM 2727 N N . GLY A 1 165 ? -2.84002 2.02696 1.95144 1.000 40.49754 163 GLY A N 1
ATOM 2728 C CA . GLY A 1 165 ? -1.53169 1.51656 2.31831 1.000 37.97060 163 GLY A CA 1
ATOM 2729 C C . GLY A 1 165 ? -0.46463 2.58765 2.49032 1.000 30.60765 163 GLY A C 1
ATOM 2730 O O . GLY A 1 165 ? 0.66645 2.27915 2.91940 1.000 25.88825 163 GLY A O 1
ATOM 2734 N N . LYS A 1 166 ? -0.78909 3.82627 2.14614 1.000 33.34998 164 LYS A N 1
ATOM 2735 C CA . LYS A 1 166 ? 0.07092 4.97066 2.37939 1.000 31.11543 164 LYS A CA 1
ATOM 2736 C C . LYS A 1 166 ? -0.16515 5.59489 3.74860 1.000 31.32422 164 LYS A C 1
ATOM 2737 O O . LYS A 1 166 ? 0.35971 6.67780 4.02945 1.000 35.96113 164 LYS A O 1
ATOM 2756 N N . GLY A 1 167 ? -0.95123 4.94700 4.59993 1.000 25.10582 165 GLY A N 1
ATOM 2757 C CA . GLY A 1 167 ? -1.17345 5.46267 5.93708 1.000 28.87006 165 GLY A CA 1
ATOM 2758 C C . GLY A 1 167 ? -2.16077 6.60243 5.98110 1.000 22.74224 165 GLY A C 1
ATOM 2759 O O . GLY A 1 167 ? -1.97758 7.54961 6.76393 1.000 23.25521 165 GLY A O 1
ATOM 2763 N N . LEU A 1 168 ? -3.21363 6.52913 5.17372 1.000 22.37231 166 LEU A N 1
ATOM 2764 C CA . LEU A 1 168 ? -4.20765 7.58206 5.07961 1.000 19.95077 166 LEU A CA 1
ATOM 2765 C C . LEU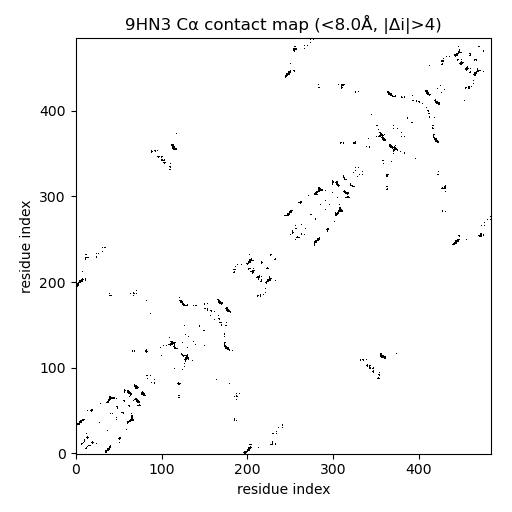 A 1 168 ? -5.57059 7.08384 5.52383 1.000 20.38243 166 LEU A C 1
ATOM 2766 O O . LEU A 1 168 ? -5.93284 5.92051 5.31030 1.000 22.90624 166 LEU A O 1
ATOM 2782 N N . THR A 1 169 ? -6.32887 7.99541 6.12103 1.000 22.04042 167 THR A N 1
ATOM 2783 C CA . THR A 1 169 ? -7.71975 7.77374 6.47963 1.000 20.84318 167 THR A CA 1
ATOM 2784 C C . THR A 1 169 ? -8.59721 8.64802 5.59712 1.000 20.14442 167 THR A C 1
ATOM 2785 O O . THR A 1 169 ? -8.23161 9.78480 5.27018 1.000 20.15169 167 THR A O 1
ATOM 2796 N N . PHE A 1 170 ? -9.73422 8.10080 5.17837 1.000 21.90150 168 PHE A N 1
ATOM 2797 C CA . PHE A 1 170 ? -10.70537 8.80777 4.34998 1.000 20.48480 168 PHE A CA 1
ATOM 2798 C C . PHE A 1 170 ? -12.05633 8.73492 5.03981 1.000 21.23970 168 PHE A C 1
ATOM 2799 O O . PHE A 1 170 ? -12.48772 7.65367 5.45479 1.000 22.83467 168 PHE A O 1
ATOM 2816 N N . SER A 1 171 ? -12.73772 9.87444 5.14960 1.000 21.11637 169 SER A N 1
ATOM 2817 C CA A SER A 1 171 ? -14.00846 9.93117 5.85449 0.568 23.07424 169 SER A CA 1
ATOM 2818 C CA B SER A 1 171 ? -14.01706 9.91248 5.84116 0.432 23.39596 169 SER A CA 1
ATOM 2819 C C . SER A 1 171 ? -14.93660 10.91635 5.16486 1.000 25.44461 169 SER A C 1
ATOM 2820 O O . SER A 1 171 ? -14.51827 12.00917 4.78622 1.000 24.67047 169 SER A O 1
ATOM 2835 N N . ILE A 1 172 ? -16.19495 10.52647 5.01743 1.000 22.04758 170 ILE A N 1
ATOM 2836 C CA . ILE A 1 172 ? -17.20864 11.43879 4.50286 1.000 22.66387 170 ILE A CA 1
ATOM 2837 C C . ILE A 1 172 ? -17.39939 12.56733 5.50405 1.000 29.82684 170 ILE A C 1
ATOM 2838 O O . ILE A 1 172 ? -17.49428 12.32840 6.71507 1.000 33.19242 170 ILE A O 1
ATOM 2854 N N . GLY A 1 173 ? -17.43879 13.79899 5.00697 1.000 29.06261 171 GLY A N 1
ATOM 2855 C CA . GLY A 1 173 ? -17.52861 14.96967 5.85770 1.000 34.72704 171 GLY A CA 1
ATOM 2856 C C . GLY A 1 173 ? -18.57562 15.98001 5.43041 1.000 32.66810 171 GLY A C 1
ATOM 2857 O O . GLY A 1 173 ? -18.60601 16.41606 4.27674 1.000 33.69878 171 GLY A O 1
ATOM 2861 N N . GLY A 1 174 ? -19.45203 16.35011 6.35030 1.000 39.68644 172 GLY A N 1
ATOM 2862 C CA . GLY A 1 174 ? -20.45758 17.34204 6.06114 1.000 38.43412 172 GLY A CA 1
ATOM 2863 C C . GLY A 1 174 ? -21.34073 16.92811 4.89962 1.000 37.85196 172 GLY A C 1
ATOM 2864 O O . GLY A 1 174 ? -21.59669 15.74323 4.65252 1.000 38.36822 172 GLY A O 1
ATOM 2868 N N . GLN A 1 175 ? -21.81965 17.93318 4.16555 1.000 33.93153 173 GLN A N 1
ATOM 2869 C CA . GLN A 1 175 ? -22.75408 17.67498 3.08186 1.000 30.88344 173 GLN A CA 1
ATOM 2870 C C . GLN A 1 175 ? -22.08599 17.43072 1.73276 1.000 30.34159 173 GLN A C 1
ATOM 2871 O O . GLN A 1 175 ? -22.71292 16.81283 0.86084 1.000 29.85526 173 GLN A O 1
ATOM 2885 N N . ILE A 1 176 ? -20.84594 17.88390 1.52191 1.000 24.86159 174 ILE A N 1
ATOM 2886 C CA . ILE A 1 176 ? -20.26413 17.89020 0.18287 1.000 24.43854 174 ILE A CA 1
ATOM 2887 C C . ILE A 1 176 ? -18.83771 17.37305 0.12121 1.000 25.24935 174 ILE A C 1
ATOM 2888 O O . ILE A 1 176 ? -18.27371 17.30858 -0.97657 1.000 25.21204 174 ILE A O 1
ATOM 2904 N N . SER A 1 177 ? -18.22576 16.99289 1.24636 1.000 21.74880 175 SER A N 1
ATOM 2905 C CA . SER A 1 177 ? -16.78425 16.77915 1.24815 1.000 20.26208 175 SER A CA 1
ATOM 2906 C C . SER A 1 177 ? -16.38337 15.37377 1.69118 1.000 20.85356 175 SER A C 1
ATOM 2907 O O . SER A 1 177 ? -17.18323 14.58492 2.20314 1.000 21.06981 175 SER A O 1
ATOM 2915 N N . ILE A 1 178 ? -15.11027 15.08809 1.45051 1.000 20.12999 176 ILE A N 1
ATOM 2916 C CA . ILE A 1 178 ? -14.39728 13.90862 1.92168 1.000 19.69646 176 ILE A CA 1
ATOM 2917 C C . ILE A 1 178 ? -13.13127 14.41561 2.58430 1.000 19.29720 176 ILE A C 1
ATOM 2918 O O . ILE A 1 178 ? -12.38187 15.20098 1.98482 1.000 20.69072 176 ILE A O 1
ATOM 2934 N N . ASP A 1 179 ? -12.89720 13.99680 3.82235 1.000 21.62210 177 ASP A N 1
ATOM 2935 C CA . ASP A 1 179 ? -11.68921 14.38327 4.54146 1.000 23.17365 177 ASP A CA 1
ATOM 2936 C C . ASP A 1 179 ? -10.61031 13.33398 4.32892 1.000 20.33598 177 ASP A C 1
ATOM 2937 O O . ASP A 1 179 ? -10.88260 12.13372 4.40573 1.000 20.95304 177 ASP A O 1
ATOM 2946 N N . VAL A 1 180 ? -9.38386 13.79789 4.09190 1.000 18.83782 178 VAL A N 1
ATOM 2947 C CA . VAL A 1 180 ? -8.24341 12.94066 3.79328 1.000 19.64998 178 VAL A CA 1
ATOM 2948 C C . VAL A 1 180 ? -7.09309 13.34924 4.70452 1.000 18.68394 178 VAL A C 1
ATOM 2949 O O . VAL A 1 180 ? -6.64630 14.49507 4.65657 1.000 20.30490 178 VAL A O 1
ATOM 2962 N N . PHE A 1 181 ? -6.61033 12.42326 5.53696 1.000 20.55155 179 PHE A N 1
ATOM 2963 C CA . PHE A 1 181 ? -5.56307 12.79767 6.47945 1.000 20.01161 179 PHE A CA 1
ATOM 2964 C C . PHE A 1 181 ? -4.78262 11.56059 6.90247 1.000 20.58079 179 PHE A C 1
ATOM 2965 O O . PHE A 1 181 ? -5.31292 10.44331 6.85904 1.000 21.22840 179 PHE A O 1
ATOM 2982 N N . PRO A 1 182 ? -3.52372 11.72248 7.30828 1.000 18.73221 180 PRO A N 1
ATOM 2983 C CA . PRO A 1 182 ? -2.74956 10.56230 7.78065 1.000 20.77986 180 PRO A CA 1
ATOM 2984 C C . PRO A 1 182 ? -3.40818 9.91667 8.99070 1.000 20.34430 180 PRO A C 1
ATOM 2985 O O . PRO A 1 182 ? -4.03151 10.58972 9.81854 1.000 21.57071 180 PRO A O 1
ATOM 2996 N N . GLU A 1 183 ? -3.25231 8.59578 9.08876 1.000 20.83136 181 GLU A N 1
ATOM 2997 C CA . GLU A 1 183 ? -3.83399 7.85535 10.19451 1.000 23.59448 181 GLU A CA 1
ATOM 2998 C C . GLU A 1 183 ? -3.37570 8.44944 11.52259 1.000 24.82798 181 GLU A C 1
ATOM 2999 O O . GLU A 1 183 ? -2.18383 8.69877 11.73387 1.000 24.01063 181 GLU A O 1
ATOM 3011 N N . GLY A 1 184 ? -4.32997 8.67954 12.41766 1.000 24.56656 182 GLY A N 1
ATOM 3012 C CA . GLY A 1 184 ? -4.03684 9.21230 13.72476 1.000 27.21972 182 GLY A CA 1
ATOM 3013 C C . GLY A 1 184 ? -3.90307 10.71600 13.78010 1.000 22.15158 182 GLY A C 1
ATOM 3014 O O . GLY A 1 184 ? -3.59026 11.25952 14.84707 1.000 25.74520 182 GLY A O 1
ATOM 3018 N N . TRP A 1 185 ? -4.11150 11.41803 12.66206 1.000 19.52356 183 TRP A N 1
ATOM 3019 C CA . TRP A 1 185 ? -4.02922 12.86956 12.66485 1.000 19.81462 183 TRP A CA 1
ATOM 3020 C C . TRP A 1 185 ? -5.34574 13.52096 13.06129 1.000 24.42300 183 TRP A C 1
ATOM 3021 O O . TRP A 1 185 ? -5.62320 14.66747 12.66714 1.000 33.62158 183 TRP A O 1
ATOM 3042 N N . ASP A 1 186 ? -6.17758 12.81753 13.82034 1.000 20.94739 184 ASP A N 1
ATOM 3043 C CA . ASP A 1 186 ? -7.28835 13.39650 14.55583 1.000 20.45330 184 ASP A CA 1
ATOM 3044 C C . ASP A 1 186 ? -6.70242 14.02661 15.82576 1.000 20.20040 184 ASP A C 1
ATOM 3045 O O . ASP A 1 186 ? -5.49336 14.19824 15.97980 1.000 21.02657 184 ASP A O 1
ATOM 3054 N N . LYS A 1 187 ? -7.56720 14.34280 16.79704 1.000 22.31160 185 LYS A N 1
ATOM 3055 C CA . LYS A 1 187 ? -7.08464 14.99556 18.01318 1.000 22.86541 185 LYS A CA 1
ATOM 3056 C C . LYS A 1 187 ? -6.05138 14.16389 18.76907 1.000 21.53505 185 LYS A C 1
ATOM 3057 O O . LYS A 1 187 ? -5.29731 14.71863 19.57076 1.000 22.23462 185 LYS A O 1
ATOM 3076 N N . ARG A 1 188 ? -5.98411 12.85301 18.52622 1.000 20.89189 186 ARG A N 1
ATOM 3077 C CA . ARG A 1 188 ? -4.97938 12.05160 19.20250 1.000 20.12729 186 ARG A CA 1
ATOM 3078 C C . ARG A 1 188 ? -3.56187 12.51915 18.89098 1.000 21.22200 186 ARG A C 1
ATOM 3079 O O . ARG A 1 188 ? -2.64240 12.20048 19.65094 1.000 20.91091 186 ARG A O 1
ATOM 3100 N N . TYR A 1 189 ? -3.35924 13.24363 17.77627 1.000 21.35149 187 TYR A N 1
ATOM 3101 C CA . TYR A 1 189 ? -2.00806 13.64489 17.40744 1.000 20.65935 187 TYR A CA 1
ATOM 3102 C C . TYR A 1 189 ? -1.32905 14.41493 18.54013 1.000 21.39429 187 TYR A C 1
ATOM 3103 O O . TYR A 1 189 ? -0.12487 14.25298 18.79156 1.000 23.04256 187 TYR A O 1
ATOM 3121 N N . CYS A 1 190 ? -2.09086 15.25162 19.25179 1.000 20.93775 188 CYS A N 1
ATOM 3122 C CA . CYS A 1 190 ? -1.48097 16.09993 20.27188 1.000 22.51024 188 CYS A CA 1
ATOM 3123 C C . CYS A 1 190 ? -0.95558 15.29793 21.46304 1.000 22.73078 188 CYS A C 1
ATOM 3124 O O . CYS A 1 190 ? -0.13806 15.80842 22.23531 1.000 24.39501 188 CYS A O 1
ATOM 3132 N N . LEU A 1 191 ? -1.40291 14.05439 21.62803 1.000 22.93987 189 LEU A N 1
ATOM 3133 C CA . LEU A 1 191 ? -0.96830 13.27299 22.77834 1.000 21.92406 189 LEU A CA 1
ATOM 3134 C C . LEU A 1 191 ? 0.52180 12.94108 22.73768 1.000 23.58006 189 LEU A C 1
ATOM 3135 O O . LEU A 1 191 ? 1.10928 12.70325 23.79387 1.000 22.60217 189 LEU A O 1
ATOM 3151 N N . ARG A 1 192 ? 1.15096 12.94336 21.55554 1.000 23.14703 190 ARG A N 1
ATOM 3152 C CA . ARG A 1 192 ? 2.58745 12.69322 21.50658 1.000 24.01914 190 ARG A CA 1
ATOM 3153 C C . ARG A 1 192 ? 3.36696 13.75814 22.26758 1.000 25.43137 190 ARG A C 1
ATOM 3154 O O . ARG A 1 192 ? 4.48262 13.50143 22.73513 1.000 29.45735 190 ARG A O 1
ATOM 3175 N N . HIS A 1 193 ? 2.80627 14.95342 22.39802 1.000 22.41127 191 HIS A N 1
ATOM 3176 C CA . HIS A 1 193 ? 3.46190 16.02727 23.12632 1.000 28.03969 191 HIS A CA 1
ATOM 3177 C C . HIS A 1 193 ? 3.25198 15.93632 24.63185 1.000 29.28675 191 HIS A C 1
ATOM 3178 O O . HIS A 1 193 ? 3.87081 16.71455 25.37149 1.000 32.49397 191 HIS A O 1
ATOM 3192 N N . LEU A 1 194 ? 2.39885 15.00952 25.08644 1.000 27.58303 192 LEU A N 1
ATOM 3193 C CA . LEU A 1 194 ? 1.99826 14.90827 26.47867 1.000 27.08743 192 LEU A CA 1
ATOM 3194 C C . LEU A 1 194 ? 2.31683 13.57523 27.12361 1.000 24.58123 192 LEU A C 1
ATOM 3195 O O . LEU A 1 194 ? 2.50860 13.53419 28.34266 1.000 27.25251 192 LEU A O 1
ATOM 3211 N N . GLU A 1 195 ? 2.37999 12.48754 26.34918 1.000 25.02887 193 GLU A N 1
ATOM 3212 C CA . GLU A 1 195 ? 2.34361 11.15598 26.94097 1.000 25.88572 193 GLU A CA 1
ATOM 3213 C C . GLU A 1 195 ? 3.57223 10.83857 27.78618 1.000 27.30591 193 GLU A C 1
ATOM 3214 O O . GLU A 1 195 ? 3.49276 9.97481 28.66067 1.000 31.06968 193 GLU A O 1
ATOM 3226 N N . HIS A 1 196 ? 4.69859 11.50829 27.54912 1.000 30.46121 194 HIS A N 1
ATOM 3227 C CA . HIS A 1 196 ? 5.92141 11.25665 28.30151 1.000 31.36337 194 HIS A CA 1
ATOM 3228 C C . HIS A 1 196 ? 6.21194 12.33591 29.33943 1.000 33.50384 194 HIS A C 1
ATOM 3229 O O . HIS A 1 196 ? 7.30341 12.35018 29.91753 1.000 38.34073 194 HIS A O 1
ATOM 3243 N N . ALA A 1 197 ? 5.25384 13.22365 29.60399 1.000 33.31395 195 ALA A N 1
ATOM 3244 C CA . ALA A 1 197 ? 5.48540 14.33275 30.52093 1.000 34.55303 195 ALA A CA 1
ATOM 3245 C C . ALA A 1 197 ? 5.42604 13.92092 31.98502 1.000 34.88141 195 ALA A C 1
ATOM 3246 O O . ALA A 1 197 ? 5.88071 14.68223 32.84644 1.000 38.81184 195 ALA A O 1
ATOM 3253 N N . GLY A 1 198 ? 4.87185 12.75192 32.29271 1.000 35.04990 196 GLY A N 1
ATOM 3254 C CA . GLY A 1 198 ? 4.78831 12.29696 33.66769 1.000 37.30686 196 GLY A CA 1
ATOM 3255 C C . GLY A 1 198 ? 3.54387 12.71507 34.41210 1.000 33.28379 196 GLY A C 1
ATOM 3256 O O . GLY A 1 198 ? 3.51831 12.62840 35.64353 1.000 34.94252 196 GLY A O 1
ATOM 3260 N N . TYR A 1 199 ? 2.50929 13.17507 33.71206 1.000 33.39039 197 TYR A N 1
ATOM 3261 C CA . TYR A 1 199 ? 1.25739 13.49145 34.37848 1.000 29.17599 197 TYR A CA 1
ATOM 3262 C C . TYR A 1 199 ? 0.59904 12.20827 34.87098 1.000 31.90750 197 TYR A C 1
ATOM 3263 O O . TYR A 1 199 ? 0.57193 11.19252 34.16927 1.000 33.06829 197 TYR A O 1
ATOM 3281 N N . LYS A 1 200 ? 0.09252 12.24610 36.10493 1.000 30.21457 198 LYS A N 1
ATOM 3282 C CA . LYS A 1 200 ? -0.64108 11.09628 36.62374 1.000 32.10410 198 LYS A CA 1
ATOM 3283 C C . LYS A 1 200 ? -1.95020 10.89156 35.87356 1.000 28.29530 198 LYS A C 1
ATOM 3284 O O . LYS A 1 200 ? -2.37646 9.74493 35.66898 1.000 29.57809 198 LYS A O 1
ATOM 3303 N N . THR A 1 201 ? -2.59335 11.98313 35.45886 1.000 27.55937 199 THR A N 1
ATOM 3304 C CA . THR A 1 201 ? -3.85093 11.89787 34.73528 1.000 26.91576 199 THR A CA 1
ATOM 3305 C C . THR A 1 201 ? -3.91482 13.00997 33.70805 1.000 24.46459 199 THR A C 1
ATOM 3306 O O . THR A 1 201 ? -3.60379 14.16438 34.02875 1.000 26.21485 199 THR A O 1
ATOM 3317 N N . ILE A 1 202 ? -4.30550 12.65642 32.48540 1.000 24.05901 200 ILE A N 1
ATOM 3318 C CA . ILE A 1 202 ? -4.69905 13.62375 31.47273 1.000 23.93160 200 ILE A CA 1
ATOM 3319 C C . ILE A 1 202 ? -6.20878 13.48047 31.32265 1.000 22.90989 200 ILE A C 1
ATOM 3320 O O . ILE A 1 202 ? -6.68683 12.52783 30.69533 1.000 25.25894 200 ILE A O 1
ATOM 3336 N N . TYR A 1 203 ? -6.96349 14.39410 31.92578 1.000 23.57309 201 TYR A N 1
ATOM 3337 C CA . TYR A 1 203 ? -8.39460 14.46054 31.67955 1.000 23.21580 201 TYR A CA 1
ATOM 3338 C C . TYR A 1 203 ? -8.64192 15.13368 30.33652 1.000 24.68950 201 TYR A C 1
ATOM 3339 O O . TYR A 1 203 ? -7.98534 16.12076 29.99243 1.000 27.47816 201 TYR A O 1
ATOM 3357 N N . PHE A 1 204 ? -9.58541 14.58843 29.57031 1.000 25.44539 202 PHE A N 1
ATOM 3358 C CA . PHE A 1 204 ? -9.99192 15.18419 28.31123 1.000 24.30060 202 PHE A CA 1
ATOM 3359 C C . PHE A 1 204 ? -11.48517 15.48170 28.31410 1.000 23.27518 202 PHE A C 1
ATOM 3360 O O . PHE A 1 204 ? -12.28209 14.67642 28.80064 1.000 25.63145 202 PHE A O 1
ATOM 3377 N N . PHE A 1 205 ? -11.85636 16.63545 27.76128 1.000 26.47144 203 PHE A N 1
ATOM 3378 C CA . PHE A 1 205 ? -13.23868 17.10132 27.72372 1.000 25.03687 203 PHE A CA 1
ATOM 3379 C C . PHE A 1 205 ? -13.60211 17.44794 26.28891 1.000 28.88099 203 PHE A C 1
ATOM 3380 O O . PHE A 1 205 ? -12.87743 18.19668 25.62246 1.000 29.13038 203 PHE A O 1
ATOM 3397 N N . GLY A 1 206 ? -14.72060 16.90243 25.82212 1.000 29.76757 204 GLY A N 1
ATOM 3398 C CA . GLY A 1 206 ? -15.19238 17.18123 24.47679 1.000 29.03666 204 GLY A CA 1
ATOM 3399 C C . GLY A 1 206 ? -16.68139 16.93728 24.36660 1.000 30.42966 204 GLY A C 1
ATOM 3400 O O . GLY A 1 206 ? -17.27979 16.23517 25.18864 1.000 28.12735 204 GLY A O 1
ATOM 3404 N N . ASP A 1 207 ? -17.27260 17.50005 23.30983 1.000 33.44130 205 ASP A N 1
ATOM 3405 C CA . ASP A 1 207 ? -18.71602 17.42032 23.10432 1.000 32.38428 205 ASP A CA 1
ATOM 3406 C C . ASP A 1 207 ? -19.11818 16.43551 22.01155 1.000 33.78085 205 ASP A C 1
ATOM 3407 O O . ASP A 1 207 ? -20.30156 16.10187 21.91203 1.000 35.92299 205 ASP A O 1
ATOM 3416 N N . LYS A 1 208 ? -18.17763 15.95885 21.20348 1.000 32.51659 206 LYS A N 1
ATOM 3417 C CA . LYS A 1 208 ? -18.46547 15.03556 20.10688 1.000 30.99906 206 LYS A CA 1
ATOM 3418 C C . LYS A 1 208 ? -17.62855 13.77609 20.30311 1.000 29.80926 206 LYS A C 1
ATOM 3419 O O . LYS A 1 208 ? -16.69006 13.50451 19.53890 1.000 28.47856 206 LYS A O 1
ATOM 3438 N N . THR A 1 209 ? -17.98416 12.99344 21.32015 1.000 30.79070 207 THR A N 1
ATOM 3439 C CA . THR A 1 209 ? -17.19836 11.84252 21.74461 1.000 29.52961 207 THR A CA 1
ATOM 3440 C C . THR A 1 209 ? -17.73633 10.51689 21.23475 1.000 28.57925 207 THR A C 1
ATOM 3441 O O . THR A 1 209 ? -17.18743 9.46811 21.58889 1.000 28.09410 207 THR A O 1
ATOM 3452 N N . MET A 1 210 ? -18.77408 10.53606 20.38618 1.000 29.20753 208 MET A N 1
ATOM 3453 C CA . MET A 1 210 ? -19.31549 9.30999 19.82259 1.000 31.93486 208 MET A CA 1
ATOM 3454 C C . MET A 1 210 ? -18.71487 9.04997 18.45341 1.000 24.69756 208 MET A C 1
ATOM 3455 O O . MET A 1 210 ? -18.10484 9.94213 17.85905 1.000 29.10110 208 MET A O 1
ATOM 3469 N N . PRO A 1 211 ? -18.81392 7.81419 17.95894 1.000 31.58557 209 PRO A N 1
ATOM 3470 C CA . PRO A 1 211 ? -18.24162 7.49418 16.64239 1.000 31.18636 209 PRO A CA 1
ATOM 3471 C C . PRO A 1 211 ? -18.68814 8.50172 15.60302 1.000 32.47492 209 PRO A C 1
ATOM 3472 O O . PRO A 1 211 ? -19.87169 8.82334 15.49823 1.000 33.23334 209 PRO A O 1
ATOM 3483 N N . GLY A 1 212 ? -17.72000 9.01959 14.84686 1.000 33.53835 210 GLY A N 1
ATOM 3484 C CA . GLY A 1 212 ? -17.94228 10.06525 13.88329 1.000 33.75611 210 GLY A CA 1
ATOM 3485 C C . GLY A 1 212 ? -17.63600 11.45718 14.39230 1.000 34.59658 210 GLY A C 1
ATOM 3486 O O . GLY A 1 212 ? -17.33893 12.35190 13.58010 1.000 35.70348 210 GLY A O 1
ATOM 3490 N N . GLY A 1 213 ? -17.70844 11.66268 15.71339 1.000 33.57289 211 GLY A N 1
ATOM 3491 C CA . GLY A 1 213 ? -17.35392 12.94259 16.28138 1.000 29.96681 211 GLY A CA 1
ATOM 3492 C C . GLY A 1 213 ? -15.84958 13.12676 16.35523 1.000 29.43393 211 GLY A C 1
ATOM 3493 O O . GLY A 1 213 ? -15.08792 12.17180 16.48333 1.000 28.58784 211 GLY A O 1
ATOM 3497 N N . ASN A 1 214 ? -15.41523 14.38312 16.25842 1.000 29.36987 212 ASN A N 1
ATOM 3498 C CA . ASN A 1 214 ? -13.98294 14.66383 16.19714 1.000 25.76445 212 ASN A CA 1
ATOM 3499 C C . ASN A 1 214 ? -13.30195 14.62363 17.56033 1.000 27.44432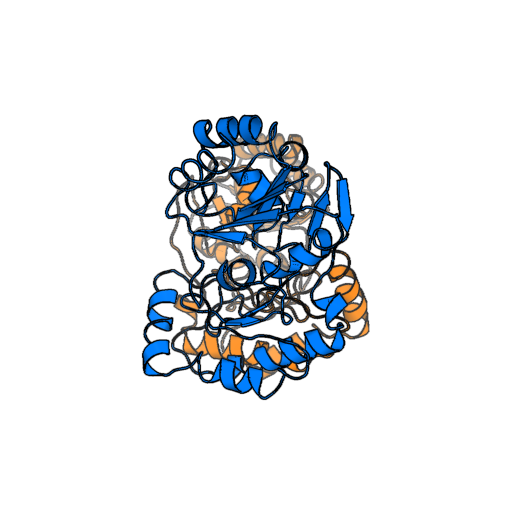 212 ASN A C 1
ATOM 3500 O O . ASN A 1 214 ? -12.10591 14.91670 17.63638 1.000 25.77646 212 ASN A O 1
ATOM 3511 N N . ASP A 1 215 ? -14.02535 14.27675 18.63364 1.000 26.10301 213 ASP A N 1
ATOM 3512 C CA . ASP A 1 215 ? -13.40509 13.97979 19.92004 1.000 27.36353 213 ASP A CA 1
ATOM 3513 C C . ASP A 1 215 ? -13.38371 12.48925 20.23384 1.000 23.33904 213 ASP A C 1
ATOM 3514 O O . ASP A 1 215 ? -12.83602 12.09314 21.26229 1.000 24.79419 213 ASP A O 1
ATOM 3523 N N . HIS A 1 216 ? -13.94981 11.65260 19.36431 1.000 24.26688 214 HIS A N 1
ATOM 3524 C CA . HIS A 1 216 ? -14.16771 10.25578 19.72208 1.000 21.50259 214 HIS A CA 1
ATOM 3525 C C . HIS A 1 216 ? -12.85568 9.52401 19.95301 1.000 21.97958 214 HIS A C 1
ATOM 3526 O O . HIS A 1 216 ? -12.70768 8.79459 20.93789 1.000 22.45995 214 HIS A O 1
ATOM 3540 N N . GLU A 1 217 ? -11.90012 9.67657 19.03980 1.000 21.50011 215 GLU A N 1
ATOM 3541 C CA . GLU A 1 217 ? -10.65878 8.90885 19.13576 1.000 21.46869 215 GLU A CA 1
ATOM 3542 C C . GLU A 1 217 ? -9.83562 9.33564 20.34627 1.000 20.87438 215 GLU A C 1
ATOM 3543 O O . GLU A 1 217 ? -9.31252 8.48732 21.07815 1.000 20.88697 215 GLU A O 1
ATOM 3555 N N . ILE A 1 218 ? -9.70291 10.64243 20.57758 1.000 22.78104 216 ILE A N 1
ATOM 3556 C CA . ILE A 1 218 ? -8.94003 11.07940 21.74227 1.000 19.39294 216 ILE A CA 1
ATOM 3557 C C . ILE A 1 218 ? -9.66279 10.68367 23.02986 1.000 20.98859 216 ILE A C 1
ATOM 3558 O O . ILE A 1 218 ? -9.01855 10.34707 24.02596 1.000 21.11373 216 ILE A O 1
ATOM 3574 N N . PHE A 1 219 ? -10.99655 10.70874 23.02397 1.000 21.93593 217 PHE A N 1
ATOM 3575 C CA . PHE A 1 219 ? -11.76943 10.30919 24.19975 1.000 22.46141 217 PHE A CA 1
ATOM 3576 C C . PHE A 1 219 ? -11.54007 8.84336 24.53819 1.000 22.61504 217 PHE A C 1
ATOM 3577 O O . PHE A 1 219 ? -11.26130 8.49418 25.69697 1.000 22.75421 217 PHE A O 1
ATOM 3594 N N . THR A 1 220 ? -11.62420 7.96922 23.53563 1.000 19.88233 218 THR A N 1
ATOM 3595 C CA . THR A 1 220 ? -11.51585 6.53813 23.77298 1.000 20.32300 218 THR A CA 1
ATOM 3596 C C . THR A 1 220 ? -10.07684 6.06258 23.91070 1.000 21.52069 218 THR A C 1
ATOM 3597 O O . THR A 1 220 ? -9.87140 4.93473 24.34425 1.000 22.53463 218 THR A O 1
ATOM 3608 N N . ASP A 1 221 ? -9.10144 6.89840 23.59120 1.000 20.28087 219 ASP A N 1
ATOM 3609 C CA . ASP A 1 221 ? -7.70328 6.52612 23.72294 1.000 19.56725 219 ASP A CA 1
ATOM 3610 C C . ASP A 1 221 ? -7.36606 6.29042 25.19577 1.000 18.60640 219 ASP A C 1
ATOM 3611 O O . ASP A 1 221 ? -7.77216 7.08009 26.05392 1.000 21.27533 219 ASP A O 1
ATOM 3620 N N . PRO A 1 222 ? -6.63743 5.21521 25.52168 1.000 21.05476 220 PRO A N 1
ATOM 3621 C CA . PRO A 1 222 ? -6.38012 4.90236 26.94037 1.000 22.95838 220 PRO A CA 1
ATOM 3622 C C . PRO A 1 222 ? -5.46614 5.88715 27.64900 1.000 21.95311 220 PRO A C 1
ATOM 3623 O O . PRO A 1 222 ? -5.32233 5.78777 28.87686 1.000 23.57086 220 PRO A O 1
ATOM 3634 N N . ARG A 1 223 ? -4.81985 6.80218 26.93645 1.000 19.07975 221 ARG A N 1
ATOM 3635 C CA . ARG A 1 223 ? -3.94855 7.77776 27.57060 1.000 20.19518 221 ARG A CA 1
ATOM 3636 C C . ARG A 1 223 ? -4.71865 8.91694 28.22316 1.000 21.51601 221 ARG A C 1
ATOM 3637 O O . ARG A 1 223 ? -4.11692 9.68840 28.98459 1.000 23.74460 221 ARG A O 1
ATOM 3658 N N . THR A 1 224 ? -6.02147 9.03144 27.95414 1.000 19.56049 222 THR A N 1
ATOM 3659 C CA . THR A 1 224 ? -6.84016 10.09188 28.51908 1.000 17.70377 222 THR A CA 1
ATOM 3660 C C . THR A 1 224 ? -7.93550 9.49833 29.39779 1.000 19.33707 222 THR A C 1
ATOM 3661 O O . THR A 1 224 ? -8.40360 8.38065 29.16717 1.000 20.43878 222 THR A O 1
ATOM 3672 N N . VAL A 1 225 ? -8.38729 10.28947 30.36366 1.000 20.66090 223 VAL A N 1
ATOM 3673 C CA . VAL A 1 225 ? -9.60706 10.01715 31.11201 1.000 22.99806 223 VAL A CA 1
ATOM 3674 C C . VAL A 1 225 ? -10.63088 11.01430 30.59861 1.000 23.41688 223 VAL A C 1
ATOM 3675 O O . VAL A 1 225 ? -10.59599 12.18769 30.96595 1.000 23.94005 223 VAL A O 1
ATOM 3688 N N . GLY A 1 226 ? -11.51352 10.55732 29.71313 1.000 23.70323 224 GLY A N 1
ATOM 3689 C CA . GLY A 1 226 ? -12.42178 11.44725 29.01781 1.000 25.43250 224 GLY A CA 1
ATOM 3690 C C . GLY A 1 226 ? -13.74703 11.65018 29.73792 1.000 24.90410 224 GLY A C 1
ATOM 3691 O O . GLY A 1 226 ? -14.29649 10.73419 30.34257 1.000 24.07136 224 GLY A O 1
ATOM 3695 N N . TYR A 1 227 ? -14.26253 12.87262 29.63752 1.000 24.76400 225 TYR A N 1
ATOM 3696 C CA . TYR A 1 227 ? -15.60363 13.20236 30.08721 1.000 26.89922 225 TYR A CA 1
ATOM 3697 C C . TYR A 1 227 ? -16.31211 13.92183 28.94969 1.000 26.52651 225 TYR A C 1
ATOM 3698 O O . TYR A 1 227 ? -15.76039 14.86566 28.38201 1.000 29.22922 225 TYR A O 1
ATOM 3716 N N . THR A 1 228 ? -17.52055 13.47232 28.62074 1.000 25.91137 226 THR A N 1
ATOM 3717 C CA . THR A 1 228 ? -18.32523 14.12725 27.60084 1.000 29.97949 226 THR A CA 1
ATOM 3718 C C . THR A 1 228 ? -19.06777 15.30955 28.20263 1.000 32.31010 226 THR A C 1
ATOM 3719 O O . THR A 1 228 ? -19.57003 15.23357 29.32774 1.000 36.59259 226 THR A O 1
ATOM 3730 N N . VAL A 1 229 ? -19.13915 16.40075 27.43865 1.000 38.22033 227 VAL A N 1
ATOM 3731 C CA . VAL A 1 229 ? -19.83608 17.60635 27.86349 1.000 35.46297 227 VAL A CA 1
ATOM 3732 C C . VAL A 1 229 ? -20.91101 17.92538 26.83623 1.000 36.42171 227 VAL A C 1
ATOM 3733 O O . VAL A 1 229 ? -20.77450 17.62841 25.64377 1.000 40.88291 227 VAL A O 1
ATOM 3746 N N . THR A 1 230 ? -21.99946 18.52792 27.31637 1.000 36.45113 228 THR A N 1
ATOM 3747 C CA . THR A 1 230 ? -23.08301 18.97368 26.45250 1.000 39.11378 228 THR A CA 1
ATOM 3748 C C . THR A 1 230 ? -22.96779 20.44287 26.07404 1.000 40.47006 228 THR A C 1
ATOM 3749 O O . THR A 1 230 ? -23.58757 20.86409 25.09187 1.000 42.94601 228 THR A O 1
ATOM 3760 N N . ALA A 1 231 ? -22.18877 21.22276 26.81560 1.000 39.65087 229 ALA A N 1
ATOM 3761 C CA . ALA A 1 231 ? -22.05703 22.65617 26.59110 1.000 42.34888 229 ALA A CA 1
ATOM 3762 C C . ALA A 1 231 ? -20.98486 23.20874 27.52272 1.000 38.98840 229 ALA A C 1
ATOM 3763 O O . ALA A 1 231 ? -20.54850 22.50619 28.44615 1.000 41.17297 229 ALA A O 1
ATOM 3770 N N . PRO A 1 232 ? -20.51820 24.43904 27.29923 1.000 41.15328 230 PRO A N 1
ATOM 3771 C CA . PRO A 1 232 ? -19.50304 25.01370 28.20033 1.000 38.36503 230 PRO A CA 1
ATOM 3772 C C . PRO A 1 232 ? -19.89678 24.99108 29.66373 1.000 42.33878 230 PRO A C 1
ATOM 3773 O O . PRO A 1 232 ? -19.02017 24.83834 30.52914 1.000 43.59981 230 PRO A O 1
ATOM 3784 N N . GLU A 1 233 ? -21.18967 25.14616 29.97173 1.000 47.49299 231 GLU A N 1
ATOM 3785 C CA . GLU A 1 233 ? -21.61261 25.10848 31.36329 1.000 48.48332 231 GLU A CA 1
ATOM 3786 C C . GLU A 1 233 ? -21.46724 23.70848 31.95083 1.000 45.66080 231 GLU A C 1
ATOM 3787 O O . GLU A 1 233 ? -21.17012 23.56395 33.14118 1.000 45.77885 231 GLU A O 1
ATOM 3799 N N . ASP A 1 234 ? -21.68710 22.67615 31.13279 1.000 42.50169 232 ASP A N 1
ATOM 3800 C CA . ASP A 1 234 ? -21.47055 21.30148 31.57048 1.000 42.50241 232 ASP A CA 1
ATOM 3801 C C . ASP A 1 234 ? -19.98764 21.02489 31.78083 1.000 41.27290 232 ASP A C 1
ATOM 3802 O O . ASP A 1 234 ? -19.61038 20.33559 32.73282 1.000 37.56658 232 ASP A O 1
ATOM 3811 N N . THR A 1 235 ? -19.12997 21.55236 30.89987 1.000 38.24502 233 THR A N 1
ATOM 3812 C CA . THR A 1 235 ? -17.68807 21.45063 31.11041 1.000 39.48688 233 THR A CA 1
ATOM 3813 C C . THR A 1 235 ? -17.29547 22.02174 32.46961 1.000 40.71134 233 THR A C 1
ATOM 3814 O O . THR A 1 235 ? -16.52685 21.40694 33.22265 1.000 39.62476 233 THR A O 1
ATOM 3825 N N A ARG A 1 236 ? -17.81207 23.20811 32.79677 0.527 41.59677 234 ARG A N 1
ATOM 3826 N N B ARG A 1 236 ? -17.81233 23.20682 32.79875 0.473 41.59675 234 ARG A N 1
ATOM 3827 C CA A ARG A 1 236 ? -17.48660 23.83530 34.07439 0.527 37.64125 234 ARG A CA 1
ATOM 3828 C CA B ARG A 1 236 ? -17.47902 23.83075 34.07581 0.473 37.64127 234 ARG A CA 1
ATOM 3829 C C A ARG A 1 236 ? -17.96106 22.97998 35.24324 0.527 35.53876 234 ARG A C 1
ATOM 3830 C C B ARG A 1 236 ? -17.96037 22.97951 35.24559 0.473 35.53873 234 ARG A C 1
ATOM 3831 O O A ARG A 1 236 ? -17.23970 22.81948 36.23363 0.527 40.83471 234 ARG A O 1
ATOM 3832 O O B ARG A 1 236 ? -17.24395 22.82215 36.24005 0.473 40.83472 234 ARG A O 1
ATOM 3873 N N . ARG A 1 237 ? -19.16500 22.41428 35.14102 1.000 36.95306 235 ARG A N 1
ATOM 3874 C CA . ARG A 1 237 ? -19.67953 21.55818 36.20228 1.000 38.80727 235 ARG A CA 1
ATOM 3875 C C . ARG A 1 237 ? -18.71747 20.41492 36.49438 1.000 37.40946 235 ARG A C 1
ATOM 3876 O O . ARG A 1 237 ? -18.33971 20.18117 37.64872 1.000 43.47523 235 ARG A O 1
ATOM 3897 N N . ILE A 1 238 ? -18.31163 19.68613 35.45324 1.000 36.40484 236 ILE A N 1
ATOM 3898 C CA . ILE A 1 238 ? -17.48371 18.49609 35.64939 1.000 34.83888 236 ILE A CA 1
ATOM 3899 C C . ILE A 1 238 ? -16.13022 18.87786 36.23674 1.000 34.67060 236 ILE A C 1
ATOM 3900 O O . ILE A 1 238 ? -15.63871 18.23362 37.17066 1.000 37.64362 236 ILE A O 1
ATOM 3916 N N . CYS A 1 239 ? -15.50963 19.93451 35.70828 1.000 34.74810 237 CYS A N 1
ATOM 3917 C CA . CYS A 1 239 ? -14.22520 20.37146 36.24328 1.000 34.69763 237 CYS A CA 1
ATOM 3918 C C . CYS A 1 239 ? -14.34258 20.76300 37.70964 1.000 38.19004 237 CYS A C 1
ATOM 3919 O O . CYS A 1 239 ? -13.42573 20.51018 38.50268 1.000 36.83989 237 CYS A O 1
ATOM 3927 N N A GLU A 1 240 ? -15.46133 21.37900 38.09860 0.605 39.99568 238 GLU A N 1
ATOM 3928 N N B GLU A 1 240 ? -15.46292 21.39192 38.08340 0.395 40.59340 238 GLU A N 1
ATOM 3929 C CA A GLU A 1 240 ? -15.61034 21.77199 39.49534 0.605 43.27697 238 GLU A CA 1
ATOM 3930 C CA B GLU A 1 240 ? -15.68003 21.77261 39.47463 0.395 43.39773 238 GLU A CA 1
ATOM 3931 C C A GLU A 1 240 ? -15.72492 20.55860 40.40803 0.605 41.42930 238 GLU A C 1
ATOM 3932 C C B GLU A 1 240 ? -15.68250 20.55035 40.38250 0.395 41.70876 238 GLU A C 1
ATOM 3933 O O A GLU A 1 240 ? -15.31130 20.62301 41.57033 0.605 41.55672 238 GLU A O 1
ATOM 3934 O O B GLU A 1 240 ? -15.15294 20.59098 41.49783 0.395 43.06507 238 GLU A O 1
ATOM 3957 N N . GLY A 1 241 ? -16.25876 19.44839 39.90907 1.000 35.99329 239 GLY A N 1
ATOM 3958 C CA . GLY A 1 241 ? -16.30423 18.24438 40.71085 1.000 37.28233 239 GLY A CA 1
ATOM 3959 C C . GLY A 1 241 ? -14.95401 17.56493 40.79269 1.000 35.96556 239 GLY A C 1
ATOM 3960 O O . GLY A 1 241 ? -14.57999 17.02022 41.83976 1.000 37.57428 239 GLY A O 1
ATOM 3964 N N . LEU A 1 242 ? -14.19081 17.61524 39.69070 1.000 34.68962 240 LEU A N 1
ATOM 3965 C CA . LEU A 1 242 ? -12.88848 16.95994 39.65982 1.000 34.40914 240 LEU A CA 1
ATOM 3966 C C . LEU A 1 242 ? -11.83804 17.72769 40.45687 1.000 39.83175 240 LEU A C 1
ATOM 3967 O O . LEU A 1 242 ? -10.89608 17.12093 40.98259 1.000 40.80668 240 LEU A O 1
ATOM 3983 N N . PHE A 1 243 ? -11.96339 19.05081 40.54421 1.000 40.16631 241 PHE A N 1
ATOM 3984 C CA . PHE A 1 243 ? -10.97324 19.90012 41.20835 1.000 41.70186 241 PHE A CA 1
ATOM 3985 C C . PHE A 1 243 ? -11.69864 20.86964 42.12896 1.000 42.55934 241 PHE A C 1
ATOM 3986 O O . PHE A 1 243 ? -11.75893 22.07767 41.86881 1.000 47.18327 241 PHE A O 1
ATOM 4003 N N . PRO A 1 244 ? -12.25781 20.36128 43.24125 1.000 45.26496 242 PRO A N 1
ATOM 4004 C CA . PRO A 1 244 ? -13.05687 21.15742 44.18372 1.000 49.49732 242 PRO A CA 1
ATOM 4005 C C . PRO A 1 244 ? -12.31159 22.38766 44.68828 1.000 57.95428 242 PRO A C 1
ATOM 4006 O O . PRO A 1 244 ? -11.08699 22.37144 44.82572 1.000 57.40472 242 PRO A O 1
ATOM 4018 N N . PRO B 1 2 ? -17.53964 68.22916 -14.43260 1.000 64.74362 0 PRO B N 1
ATOM 4019 C CA . PRO B 1 2 ? -17.27345 66.84539 -14.04990 1.000 66.72210 0 PRO B CA 1
ATOM 4020 C C . PRO B 1 2 ? -18.13286 65.83008 -14.79755 1.000 66.30107 0 PRO B C 1
ATOM 4021 O O . PRO B 1 2 ? -17.61013 64.84887 -15.32877 1.000 67.33383 0 PRO B O 1
ATOM 4024 N N . MET B 1 3 ? -19.43881 66.08908 -14.86077 1.000 59.36124 1 MET B N 1
ATOM 4025 C CA . MET B 1 3 ? -20.38301 65.09419 -15.34625 1.000 54.85691 1 MET B CA 1
ATOM 4026 C C . MET B 1 3 ? -20.18987 64.73060 -16.81316 1.000 55.41132 1 MET B C 1
ATOM 4027 O O . MET B 1 3 ? -20.77415 63.73819 -17.26287 1.000 61.89040 1 MET B O 1
ATOM 4031 N N . ALA B 1 4 ? -19.38619 65.48127 -17.56472 1.000 51.53072 2 ALA B N 1
ATOM 4032 C CA . ALA B 1 4 ? -19.27541 65.25027 -18.99808 1.000 43.24317 2 ALA B CA 1
ATOM 4033 C C . ALA B 1 4 ? -18.20404 64.23228 -19.36856 1.000 34.40825 2 ALA B C 1
ATOM 4034 O O . ALA B 1 4 ? -18.28131 63.65009 -20.45383 1.000 37.30080 2 ALA B O 1
ATOM 4041 N N . THR B 1 5 ? -17.21212 64.01067 -18.51160 1.000 31.01913 3 THR B N 1
ATOM 4042 C CA . THR B 1 5 ? -16.15367 63.05211 -18.79253 1.000 28.14600 3 THR B CA 1
ATOM 4043 C C . THR B 1 5 ? -15.98747 62.07723 -17.63332 1.000 27.24116 3 THR B C 1
ATOM 4044 O O . THR B 1 5 ? -16.44521 62.31565 -16.51247 1.000 27.26551 3 THR B O 1
ATOM 4055 N N . LEU B 1 6 ? -15.31245 60.96790 -17.92140 1.000 27.08101 4 LEU B N 1
ATOM 4056 C CA . LEU B 1 6 ? -15.03614 59.94130 -16.92984 1.000 26.58146 4 LEU B CA 1
ATOM 4057 C C . LEU B 1 6 ? -13.58948 59.50812 -17.07597 1.000 23.69085 4 LEU B C 1
ATOM 4058 O O . LEU B 1 6 ? -13.13793 59.22021 -18.18845 1.000 25.74800 4 LEU B O 1
ATOM 4074 N N . CYS B 1 7 ? -12.86879 59.45677 -15.95298 1.000 24.83232 5 CYS B N 1
ATOM 4075 C CA . CYS B 1 7 ? -11.54450 58.86095 -15.89071 1.000 24.80143 5 CYS B CA 1
ATOM 4076 C C . CYS B 1 7 ? -11.70513 57.48914 -15.24656 1.000 25.78061 5 CYS B C 1
ATOM 4077 O O . CYS B 1 7 ? -12.09622 57.38954 -14.07447 1.000 25.25629 5 CYS B O 1
ATOM 4085 N N . LEU B 1 8 ? -11.44640 56.44714 -16.02574 1.000 25.57812 6 LEU B N 1
ATOM 4086 C CA . LEU B 1 8 ? -11.63040 55.06058 -15.62156 1.000 23.47222 6 LEU B CA 1
ATOM 4087 C C . LEU B 1 8 ? -10.25572 54.45319 -15.39649 1.000 24.90701 6 LEU B C 1
ATOM 4088 O O . LEU B 1 8 ? -9.42280 54.44539 -16.31037 1.000 25.11401 6 LEU B O 1
ATOM 4104 N N . PHE B 1 9 ? -10.01633 53.94745 -14.18997 1.000 25.29885 7 PHE B N 1
ATOM 4105 C CA . PHE B 1 9 ? -8.69574 53.47035 -13.80796 1.000 27.39636 7 PHE B CA 1
ATOM 4106 C C . PHE B 1 9 ? -8.71877 51.97632 -13.50885 1.000 27.15868 7 PHE B C 1
ATOM 4107 O O . PHE B 1 9 ? -9.56735 51.50115 -12.73951 1.000 24.76836 7 PHE B O 1
ATOM 4124 N N . ASP B 1 10 ? -7.76669 51.24615 -14.08643 1.000 26.64332 8 ASP B N 1
ATOM 4125 C CA . ASP B 1 10 ? -7.35916 49.96967 -13.51174 1.000 24.49709 8 ASP B CA 1
ATOM 4126 C C . ASP B 1 10 ? -6.87439 50.24518 -12.08590 1.000 29.76815 8 ASP B C 1
ATOM 4127 O O . ASP B 1 10 ? -6.51132 51.36551 -11.74093 1.000 27.83533 8 ASP B O 1
ATOM 4136 N N . MET B 1 11 ? -6.89832 49.22293 -11.23925 1.000 29.37484 9 MET B N 1
ATOM 4137 C CA . MET B 1 11 ? -6.47139 49.44110 -9.86075 1.000 29.90962 9 MET B CA 1
ATOM 4138 C C . MET B 1 11 ? -5.01628 49.03063 -9.64599 1.000 29.65773 9 MET B C 1
ATOM 4139 O O . MET B 1 11 ? -4.15921 49.89247 -9.41775 1.000 32.00389 9 MET B O 1
ATOM 4153 N N . ASP B 1 12 ? -4.72201 47.72797 -9.72623 1.000 34.87667 10 ASP B N 1
ATOM 4154 C CA . ASP B 1 12 ? -3.39067 47.23929 -9.38121 1.000 33.01407 10 ASP B CA 1
ATOM 4155 C C . ASP B 1 12 ? -2.35358 47.77998 -10.35571 1.000 35.80916 10 ASP B C 1
ATOM 4156 O O . ASP B 1 12 ? -2.45210 47.56048 -11.56754 1.000 33.29298 10 ASP B O 1
ATOM 4165 N N . GLY B 1 13 ? -1.35609 48.47894 -9.82262 1.000 34.90587 11 GLY B N 1
ATOM 4166 C CA . GLY B 1 13 ? -0.31050 49.06581 -10.63566 1.000 39.06023 11 GLY B CA 1
ATOM 4167 C C . GLY B 1 13 ? -0.64978 50.40145 -11.25130 1.000 35.76976 11 GLY B C 1
ATOM 4168 O O . GLY B 1 13 ? 0.24320 51.04996 -11.81545 1.000 40.18939 11 GLY B O 1
ATOM 4172 N N . THR B 1 14 ? -1.90595 50.83327 -11.17225 1.000 31.59652 12 THR B N 1
ATOM 4173 C CA . THR B 1 14 ? -2.36381 52.09488 -11.74820 1.000 30.85773 12 THR B CA 1
ATOM 4174 C C . THR B 1 14 ? -2.79737 53.08721 -10.68207 1.000 28.03270 12 THR B C 1
ATOM 4175 O O . THR B 1 14 ? -2.36219 54.23795 -10.70096 1.000 33.35157 12 THR B O 1
ATOM 4186 N N . LEU B 1 15 ? -3.66086 52.67184 -9.75704 1.000 30.80074 13 LEU B N 1
ATOM 4187 C CA . LEU B 1 15 ? -4.00323 53.48193 -8.59239 1.000 30.78112 13 LEU B CA 1
ATOM 4188 C C . LEU B 1 15 ? -3.20343 53.09730 -7.35677 1.000 30.71690 13 LEU B C 1
ATOM 4189 O O . LEU B 1 15 ? -2.92852 53.95866 -6.50929 1.000 30.25677 13 LEU B O 1
ATOM 4205 N N . THR B 1 16 ? -2.85558 51.82286 -7.22328 1.000 34.33685 14 THR B N 1
ATOM 4206 C CA . THR B 1 16 ? -2.10506 51.33846 -6.07804 1.000 38.92002 14 THR B CA 1
ATOM 4207 C C . THR B 1 16 ? -0.87691 50.57106 -6.55168 1.000 36.97652 14 THR B C 1
ATOM 4208 O O . THR B 1 16 ? -0.77230 50.15563 -7.70650 1.000 39.15277 14 THR B O 1
ATOM 4219 N N . ALA B 1 17 ? 0.06209 50.38008 -5.64052 1.000 39.07811 15 ALA B N 1
ATOM 4220 C CA . ALA B 1 17 ? 1.06111 49.34807 -5.85412 1.000 42.40166 15 ALA B CA 1
ATOM 4221 C C . ALA B 1 17 ? 0.33799 48.00314 -5.89713 1.000 44.81962 15 ALA B C 1
ATOM 4222 O O . ALA B 1 17 ? -0.67043 47.81263 -5.20651 1.000 46.89069 15 ALA B O 1
ATOM 4229 N N . PRO B 1 18 ? 0.81366 47.05703 -6.70645 1.000 43.06327 16 PRO B N 1
ATOM 4230 C CA . PRO B 1 18 ? 0.07189 45.79668 -6.86549 1.000 41.85414 16 PRO B CA 1
ATOM 4231 C C . PRO B 1 18 ? -0.27134 45.12084 -5.54684 1.000 41.47185 16 PRO B C 1
ATOM 4232 O O . PRO B 1 18 ? 0.60634 44.84348 -4.72989 1.000 43.98411 16 PRO B O 1
ATOM 4243 N N . ARG B 1 19 ? -1.56371 44.87282 -5.33123 1.000 47.83726 17 ARG B N 1
ATOM 4244 C CA . ARG B 1 19 ? -2.09762 44.16315 -4.17469 1.000 45.49402 17 ARG B CA 1
ATOM 4245 C C . ARG B 1 19 ? -2.00734 44.96456 -2.88054 1.000 44.21065 17 ARG B C 1
ATOM 4246 O O . ARG B 1 19 ? -2.32322 44.43405 -1.81112 1.000 50.17725 17 ARG B O 1
ATOM 4267 N N A GLN B 1 20 ? -1.60705 46.22711 -2.94851 0.600 41.37881 18 GLN B N 1
ATOM 4268 N N B GLN B 1 20 ? -1.58863 46.22525 -2.94291 0.400 41.63583 18 GLN B N 1
ATOM 4269 C CA A GLN B 1 20 ? -1.38472 47.03978 -1.76651 0.600 43.56478 18 GLN B CA 1
ATOM 4270 C CA B GLN B 1 20 ? -1.36531 47.05018 -1.76494 0.400 44.17274 18 GLN B CA 1
ATOM 4271 C C A GLN B 1 20 ? -2.47796 48.09249 -1.63131 0.600 40.71281 18 GLN B C 1
ATOM 4272 C C B GLN B 1 20 ? -2.45783 48.10487 -1.63630 0.400 41.21653 18 GLN B C 1
ATOM 4273 O O A GLN B 1 20 ? -3.17502 48.43250 -2.59227 0.600 41.87460 18 GLN B O 1
ATOM 4274 O O B GLN B 1 20 ? -3.13909 48.45332 -2.60478 0.400 42.11407 18 GLN B O 1
ATOM 4301 N N . LYS B 1 21 ? -2.60959 48.61783 -0.41730 1.000 39.03289 19 LYS B N 1
ATOM 4302 C CA . LYS B 1 21 ? -3.59562 49.65723 -0.15883 1.000 32.69209 19 LYS B CA 1
ATOM 4303 C C . LYS B 1 21 ? -3.17772 50.95124 -0.84624 1.000 35.27385 19 LYS B C 1
ATOM 4304 O O . LYS B 1 21 ? -1.98507 51.26731 -0.94760 1.000 36.51310 19 LYS B O 1
ATOM 4323 N N . ILE B 1 22 ? -4.17143 51.69776 -1.32869 1.000 34.21001 20 ILE B N 1
ATOM 4324 C CA . ILE B 1 22 ? -3.89449 52.98009 -1.96285 1.000 31.47191 20 ILE B CA 1
ATOM 4325 C C . ILE B 1 22 ? -3.25080 53.91674 -0.94853 1.000 31.42737 20 ILE B C 1
ATOM 4326 O O . ILE B 1 22 ? -3.53485 53.86503 0.25600 1.000 36.64995 20 ILE B O 1
ATOM 4342 N N . THR B 1 23 ? -2.36814 54.78021 -1.43911 1.000 33.36638 21 THR B N 1
ATOM 4343 C CA . THR B 1 23 ? -1.72509 55.73679 -0.55592 1.000 33.92847 21 THR B CA 1
ATOM 4344 C C . THR B 1 23 ? -2.66852 56.89802 -0.25471 1.000 31.41682 21 THR B C 1
ATOM 4345 O O . THR B 1 23 ? -3.59324 57.20507 -1.01428 1.000 32.60438 21 THR B O 1
ATOM 4356 N N . GLU B 1 24 ? -2.42657 57.54521 0.88633 1.000 33.57752 22 GLU B N 1
ATOM 4357 C CA . GLU B 1 24 ? -3.21912 58.71920 1.23948 1.000 33.13515 22 GLU B CA 1
ATOM 4358 C C . GLU B 1 24 ? -3.04851 59.83141 0.21154 1.000 31.66065 22 GLU B C 1
ATOM 4359 O O . GLU B 1 24 ? -4.01077 60.55373 -0.08786 1.000 32.73667 22 GLU B O 1
ATOM 4371 N N . GLU B 1 25 ? -1.85114 59.96231 -0.36586 1.000 35.10933 23 GLU B N 1
ATOM 4372 C CA . GLU B 1 25 ? -1.64243 60.97845 -1.38946 1.000 34.82911 23 GLU B CA 1
ATOM 4373 C C . GLU B 1 25 ? -2.48685 60.69280 -2.62522 1.000 32.90550 23 GLU B C 1
ATOM 4374 O O . GLU B 1 25 ? -3.12065 61.59829 -3.17122 1.000 31.20566 23 GLU B O 1
ATOM 4386 N N . MET B 1 26 ? -2.51712 59.43378 -3.07631 1.000 31.43641 24 MET B N 1
ATOM 4387 C CA . MET B 1 26 ? -3.33771 59.08363 -4.23659 1.000 31.33020 24 MET B CA 1
ATOM 4388 C C . MET B 1 26 ? -4.81724 59.29262 -3.95420 1.000 28.40102 24 MET B C 1
ATOM 4389 O O . MET B 1 26 ? -5.54539 59.80224 -4.81398 1.000 29.12944 24 MET B O 1
ATOM 4403 N N . ASP B 1 27 ? -5.28339 58.89036 -2.76685 1.000 26.38773 25 ASP B N 1
ATOM 4404 C CA . ASP B 1 27 ? -6.68010 59.11257 -2.39759 1.000 26.35285 25 ASP B CA 1
ATOM 4405 C C . ASP B 1 27 ? -7.01950 60.59568 -2.42952 1.000 29.71207 25 ASP B C 1
ATOM 4406 O O . ASP B 1 27 ? -8.06011 60.99755 -2.95993 1.000 29.71631 25 ASP B O 1
ATOM 4415 N N . GLY B 1 28 ? -6.14853 61.42943 -1.86213 1.000 29.67023 26 GLY B N 1
ATOM 4416 C CA . GLY B 1 28 ? -6.40314 62.86268 -1.88801 1.000 28.69681 26 GLY B CA 1
ATOM 4417 C C . GLY B 1 28 ? -6.39696 63.41968 -3.29830 1.000 27.61686 26 GLY B C 1
ATOM 4418 O O . GLY B 1 28 ? -7.18798 64.30058 -3.63393 1.000 26.96526 26 GLY B O 1
ATOM 4422 N N . PHE B 1 29 ? -5.49787 62.91592 -4.14443 1.000 30.33525 27 PHE B N 1
ATOM 4423 C CA . PHE B 1 29 ? -5.47534 63.37002 -5.52936 1.000 27.76351 27 PHE B CA 1
ATOM 4424 C C . PHE B 1 29 ? -6.77376 63.01444 -6.24699 1.000 27.30907 27 PHE B C 1
ATOM 4425 O O . PHE B 1 29 ? -7.33347 63.83693 -6.98785 1.000 26.70449 27 PHE B O 1
ATOM 4442 N N . LEU B 1 30 ? -7.26702 61.78925 -6.04838 1.000 24.90779 28 LEU B N 1
ATOM 4443 C CA . LEU B 1 30 ? -8.43552 61.33959 -6.79701 1.000 26.85400 28 LEU B CA 1
ATOM 4444 C C . LEU B 1 30 ? -9.67514 62.15015 -6.43600 1.000 27.36254 28 LEU B C 1
ATOM 4445 O O . LEU B 1 30 ? -10.47865 62.48241 -7.30674 1.000 25.40817 28 LEU B O 1
ATOM 4461 N N . GLN B 1 31 ? -9.86233 62.46677 -5.15617 1.000 26.74960 29 GLN B N 1
ATOM 4462 C CA . GLN B 1 31 ? -11.05221 63.22601 -4.78601 1.000 27.61323 29 GLN B CA 1
ATOM 4463 C C . GLN B 1 31 ? -10.95918 64.66532 -5.27938 1.000 26.97311 29 GLN B C 1
ATOM 4464 O O . GLN B 1 31 ? -11.98501 65.27772 -5.58489 1.000 26.21201 29 GLN B O 1
ATOM 4478 N N . LYS B 1 32 ? -9.74346 65.21942 -5.36545 1.000 27.57432 30 LYS B N 1
ATOM 4479 C CA . LYS B 1 32 ? -9.58514 66.52757 -5.98409 1.000 30.57607 30 LYS B CA 1
ATOM 4480 C C . LYS B 1 32 ? -9.85819 66.45187 -7.47843 1.000 28.64498 30 LYS B C 1
ATOM 4481 O O . LYS B 1 32 ? -10.55751 67.30800 -8.02907 1.000 28.65651 30 LYS B O 1
ATOM 4500 N N . LEU B 1 33 ? -9.33529 65.41956 -8.14590 1.000 28.67996 31 LEU B N 1
ATOM 4501 C CA . LEU B 1 33 ? -9.64285 65.22476 -9.55984 1.000 27.98097 31 LEU B CA 1
ATOM 4502 C C . LEU B 1 33 ? -11.14320 65.06725 -9.77351 1.000 28.53025 31 LEU B C 1
ATOM 4503 O O . LEU B 1 33 ? -11.69511 65.55054 -10.77199 1.000 27.58061 31 LEU B O 1
ATOM 4519 N N . ARG B 1 34 ? -11.82220 64.40242 -8.83435 1.000 26.84088 32 ARG B N 1
ATOM 4520 C CA . ARG B 1 34 ? -13.25078 64.13733 -8.97109 1.000 27.45065 32 ARG B CA 1
ATOM 4521 C C . ARG B 1 34 ? -14.08221 65.41112 -9.01240 1.000 25.67853 32 ARG B C 1
ATOM 4522 O O . ARG B 1 34 ? -15.25506 65.36462 -9.40739 1.000 26.18578 32 ARG B O 1
ATOM 4543 N N . GLN B 1 35 ? -13.51720 66.54696 -8.60766 1.000 28.13675 33 GLN B 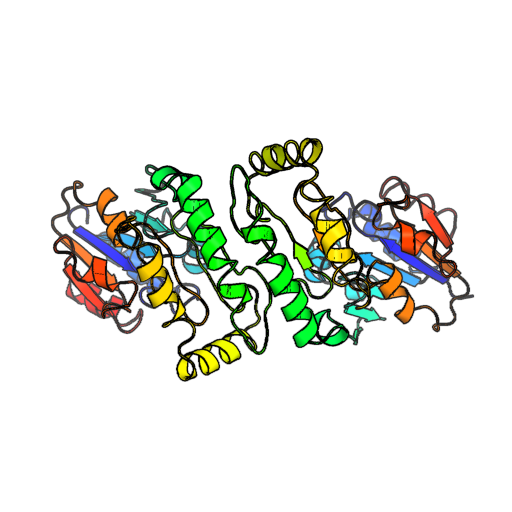N 1
ATOM 4544 C CA . GLN B 1 35 ? -14.22459 67.81408 -8.73983 1.000 31.13047 33 GLN B CA 1
ATOM 4545 C C . GLN B 1 35 ? -14.26229 68.30995 -10.17910 1.000 32.33325 33 GLN B C 1
ATOM 4546 O O . GLN B 1 35 ? -15.05604 69.20992 -10.48597 1.000 34.56024 33 GLN B O 1
ATOM 4560 N N . LYS B 1 36 ? -13.43889 67.73865 -11.05900 1.000 29.17350 34 LYS B N 1
ATOM 4561 C CA . LYS B 1 36 ? -13.34611 68.16374 -12.45023 1.000 29.02136 34 LYS B CA 1
ATOM 4562 C C . LYS B 1 36 ? -13.81021 67.10431 -13.43618 1.000 31.19526 34 LYS B C 1
ATOM 4563 O O . LYS B 1 36 ? -14.01975 67.42658 -14.60986 1.000 35.66841 34 LYS B O 1
ATOM 4582 N N . THR B 1 37 ? -13.97851 65.86222 -12.98924 1.000 28.61024 35 THR B N 1
ATOM 4583 C CA . THR B 1 37 ? -14.38272 64.76357 -13.85438 1.000 25.92122 35 THR B CA 1
ATOM 4584 C C . THR B 1 37 ? -14.93750 63.66660 -12.96670 1.000 23.51186 35 THR B C 1
ATOM 4585 O O . THR B 1 37 ? -14.57419 63.56910 -11.79665 1.000 27.23689 35 THR B O 1
ATOM 4596 N N . LYS B 1 38 ? -15.82054 62.84181 -13.52892 1.000 23.86571 36 LYS B N 1
ATOM 4597 C CA . LYS B 1 38 ? -16.19151 61.61548 -12.83485 1.000 23.46581 36 LYS B CA 1
ATOM 4598 C C . LYS B 1 38 ? -14.99798 60.67577 -12.82532 1.000 23.09062 36 LYS B C 1
ATOM 4599 O O . LYS B 1 38 ? -14.14574 60.72077 -13.71402 1.000 24.61736 36 LYS B O 1
ATOM 4618 N N . ILE B 1 39 ? -14.92624 59.83089 -11.80233 1.000 23.90009 37 ILE B N 1
ATOM 4619 C CA . ILE B 1 39 ? -13.87490 58.82780 -11.70974 1.000 21.68795 37 ILE B CA 1
ATOM 4620 C C . ILE B 1 39 ? -14.51070 57.46130 -11.50359 1.000 23.51539 37 ILE B C 1
ATOM 4621 O O . ILE B 1 39 ? -15.56250 57.33751 -10.87353 1.000 22.25107 37 ILE B O 1
ATOM 4637 N N . GLY B 1 40 ? -13.85632 56.42907 -12.03466 1.000 22.05449 38 GLY B N 1
ATOM 4638 C CA . GLY B 1 40 ? -14.28603 55.06965 -11.82517 1.000 22.12724 38 GLY B CA 1
ATOM 4639 C C . GLY B 1 40 ? -13.07638 54.16589 -11.74070 1.000 22.94705 38 GLY B C 1
ATOM 4640 O O . GLY B 1 40 ? -11.98341 54.50615 -12.20842 1.000 24.16916 38 GLY B O 1
ATOM 4644 N N . VAL B 1 41 ? -13.29021 53.00143 -11.14338 1.000 21.47762 39 VAL B N 1
ATOM 4645 C CA . VAL B 1 41 ? -12.23875 52.00057 -11.00509 1.000 22.66492 39 VAL B CA 1
ATOM 4646 C C . VAL B 1 41 ? -12.75871 50.66319 -11.51303 1.000 23.46088 39 VAL B C 1
ATOM 4647 O O . VAL B 1 41 ? -13.91346 50.29266 -11.26905 1.000 22.45081 39 VAL B O 1
ATOM 4660 N N . VAL B 1 42 ? -11.89903 49.93647 -12.21858 1.000 22.65597 40 VAL B N 1
ATOM 4661 C CA . VAL B 1 42 ? -12.21898 48.61087 -12.72333 1.000 23.11849 40 VAL B CA 1
ATOM 4662 C C . VAL B 1 42 ? -11.02214 47.70453 -12.46220 1.000 25.10311 40 VAL B C 1
ATOM 4663 O O . VAL B 1 42 ? -9.86697 48.12568 -12.59138 1.000 24.49127 40 VAL B O 1
ATOM 4676 N N . GLY B 1 43 ? -11.29902 46.45596 -12.09855 1.000 26.70001 41 GLY B N 1
ATOM 4677 C CA . GLY B 1 43 ? -10.24718 45.47576 -11.90418 1.000 27.66851 41 GLY B CA 1
ATOM 4678 C C . GLY B 1 43 ? -10.81323 44.07880 -11.90501 1.000 23.30736 41 GLY B C 1
ATOM 4679 O O . GLY B 1 43 ? -12.02200 43.87592 -11.74691 1.000 23.58674 41 GLY B O 1
ATOM 4683 N N . GLY B 1 44 ? -9.91455 43.11035 -12.09581 1.000 29.47926 42 GLY B N 1
ATOM 4684 C CA . GLY B 1 44 ? -10.32360 41.72011 -12.04091 1.000 27.74648 42 GLY B CA 1
ATOM 4685 C C . GLY B 1 44 ? -10.69467 41.26448 -10.63802 1.000 28.37334 42 GLY B C 1
ATOM 4686 O O . GLY B 1 44 ? -11.48159 40.33101 -10.46507 1.000 28.80568 42 GLY B O 1
ATOM 4690 N N . SER B 1 45 ? -10.13450 41.91127 -9.61734 1.000 31.67412 43 SER B N 1
ATOM 4691 C CA . SER B 1 45 ? -10.37579 41.50867 -8.23699 1.000 29.84334 43 SER B CA 1
ATOM 4692 C C . SER B 1 45 ? -11.84712 41.69378 -7.86800 1.000 30.87022 43 SER B C 1
ATOM 4693 O O . SER B 1 45 ? -12.58128 42.47927 -8.47265 1.000 27.82696 43 SER B O 1
ATOM 4701 N N . ASP B 1 46 ? -12.26737 40.97133 -6.83452 1.000 28.44189 44 ASP B N 1
ATOM 4702 C CA . ASP B 1 46 ? -13.64938 41.03265 -6.38434 1.000 27.66707 44 ASP B CA 1
ATOM 4703 C C . ASP B 1 46 ? -13.86534 42.22745 -5.45763 1.000 31.94994 44 ASP B C 1
ATOM 4704 O O . ASP B 1 46 ? -12.93891 42.96182 -5.10426 1.000 29.92067 44 ASP B O 1
ATOM 4713 N N . PHE B 1 47 ? -15.13120 42.44089 -5.09980 1.000 29.26558 45 PHE B N 1
ATOM 4714 C CA . PHE B 1 47 ? -15.50431 43.63791 -4.35147 1.000 27.12361 45 PHE B CA 1
ATOM 4715 C C . PHE B 1 47 ? -14.76260 43.72175 -3.02189 1.000 26.32695 45 PHE B C 1
ATOM 4716 O O . PHE B 1 47 ? -14.29386 44.79618 -2.62689 1.000 27.36140 45 PHE B O 1
ATOM 4733 N N . GLU B 1 48 ? -14.63418 42.59569 -2.32552 1.000 28.06461 46 GLU B N 1
ATOM 4734 C CA . GLU B 1 48 ? -13.97729 42.62876 -1.02902 1.000 28.55772 46 GLU B CA 1
ATOM 4735 C C . GLU B 1 48 ? -12.51521 43.03330 -1.15612 1.000 30.32510 46 GLU B C 1
ATOM 4736 O O . GLU B 1 48 ? -11.98648 43.71898 -0.27373 1.000 29.00894 46 GLU B O 1
ATOM 4748 N N . LYS B 1 49 ? -11.84659 42.62530 -2.23844 1.000 30.58604 47 LYS B N 1
ATOM 4749 C CA . LYS B 1 49 ? -10.45901 43.03436 -2.44017 1.000 31.20419 47 LYS B CA 1
ATOM 4750 C C . LYS B 1 49 ? -10.37086 44.52982 -2.73805 1.000 29.33989 47 LYS B C 1
ATOM 4751 O O . LYS B 1 49 ? -9.47346 45.21857 -2.23681 1.000 29.47907 47 LYS B O 1
ATOM 4770 N N . LEU B 1 50 ? -11.29141 45.05043 -3.55527 1.000 26.90392 48 LEU B N 1
ATOM 4771 C CA . LEU B 1 50 ? -11.31781 46.48991 -3.79465 1.000 27.37431 48 LEU B CA 1
ATOM 4772 C C . LEU B 1 50 ? -11.54072 47.25288 -2.49188 1.000 27.86842 48 LEU B C 1
ATOM 4773 O O . LEU B 1 50 ? -10.92359 48.29956 -2.25838 1.000 26.34930 48 LEU B O 1
ATOM 4789 N N . GLN B 1 51 ? -12.40887 46.73511 -1.61877 1.000 27.27834 49 GLN B N 1
ATOM 4790 C CA . GLN B 1 51 ? -12.61314 47.38707 -0.32913 1.000 28.41894 49 GLN B CA 1
ATOM 4791 C C . GLN B 1 51 ? -11.32751 47.39523 0.48967 1.000 26.89042 49 GLN B C 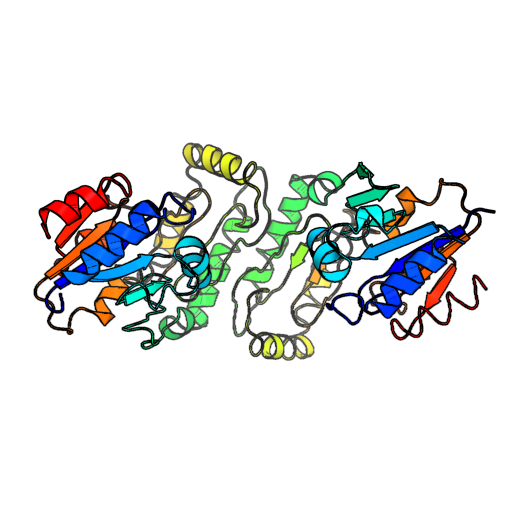1
ATOM 4792 O O . GLN B 1 51 ? -10.97761 48.41042 1.11309 1.000 26.77974 49 GLN B O 1
ATOM 4806 N N . GLU B 1 52 ? -10.61130 46.27421 0.49629 1.000 27.40028 50 GLU B N 1
ATOM 4807 C CA . GLU B 1 52 ? -9.38840 46.17732 1.28197 1.000 30.87326 50 GLU B CA 1
ATOM 4808 C C . GLU B 1 52 ? -8.34876 47.17431 0.79191 1.000 32.71575 50 GLU B C 1
ATOM 4809 O O . GLU B 1 52 ? -7.66307 47.81220 1.59502 1.000 32.52742 50 GLU B O 1
ATOM 4821 N N . GLN B 1 53 ? -8.23604 47.34325 -0.52527 1.000 30.69491 51 GLN B N 1
ATOM 4822 C CA . GLN B 1 53 ? -7.18929 48.19962 -1.06762 1.000 27.63365 51 GLN B CA 1
ATOM 4823 C C . GLN B 1 53 ? -7.62528 49.65773 -1.18416 1.000 27.22359 51 GLN B C 1
ATOM 4824 O O . GLN B 1 53 ? -6.81341 50.56235 -0.96752 1.000 29.38897 51 GLN B O 1
ATOM 4838 N N . LEU B 1 54 ? -8.89246 49.90654 -1.51539 1.000 28.45738 52 LEU B N 1
ATOM 4839 C CA . LEU B 1 54 ? -9.35716 51.25633 -1.79732 1.000 28.00684 52 LEU B CA 1
ATOM 4840 C C . LEU B 1 54 ? -10.22169 51.85050 -0.69590 1.000 30.14017 52 LEU B C 1
ATOM 4841 O O . LEU B 1 54 ? -10.55509 53.04243 -0.77388 1.000 26.95850 52 LEU B O 1
ATOM 4857 N N . GLY B 1 55 ? -10.59205 51.07049 0.30697 1.000 27.14606 53 GLY B N 1
ATOM 4858 C CA . GLY B 1 55 ? -11.40254 51.55891 1.40898 1.000 27.75166 53 GLY B CA 1
ATOM 4859 C C . GLY B 1 55 ? -12.74761 50.85591 1.42760 1.000 26.23598 53 GLY B C 1
ATOM 4860 O O . GLY B 1 55 ? -13.34085 50.56880 0.38025 1.000 25.99672 53 GLY B O 1
ATOM 4864 N N . ASN B 1 56 ? -13.25047 50.59360 2.63182 1.000 28.47782 54 ASN B N 1
ATOM 4865 C CA . ASN B 1 56 ? -14.54286 49.92671 2.75566 1.000 30.43405 54 ASN B CA 1
ATOM 4866 C C . ASN B 1 56 ? -15.65618 50.73816 2.10805 1.000 27.14614 54 ASN B C 1
ATOM 4867 O O . ASN B 1 56 ? -16.65182 50.16279 1.64806 1.000 26.87788 54 ASN B O 1
ATOM 4878 N N . ASP B 1 57 ? -15.50598 52.06979 2.06094 1.000 27.47987 55 ASP B N 1
ATOM 4879 C CA . ASP B 1 57 ? -16.49238 52.95727 1.45411 1.000 24.04067 55 ASP B CA 1
ATOM 4880 C C . ASP B 1 57 ? -16.21967 53.21480 -0.02508 1.000 24.80284 55 ASP B C 1
ATOM 4881 O O . ASP B 1 57 ? -16.54528 54.28973 -0.53789 1.000 24.04620 55 ASP B O 1
ATOM 4890 N N . VAL B 1 58 ? -15.62091 52.24643 -0.71595 1.000 24.33091 56 VAL B N 1
ATOM 4891 C CA . VAL B 1 58 ? -15.16657 52.47310 -2.08410 1.000 20.62687 56 VAL B CA 1
ATOM 4892 C C . VAL B 1 58 ? -16.30342 52.96209 -2.97376 1.000 21.73273 56 VAL B C 1
ATOM 4893 O O . VAL B 1 58 ? -16.10236 53.82284 -3.83852 1.000 22.17817 56 VAL B O 1
ATOM 4906 N N . VAL B 1 59 ? -17.51470 52.43338 -2.78366 1.000 21.73372 57 VAL B N 1
ATOM 4907 C CA . VAL B 1 59 ? -18.60210 52.80104 -3.69148 1.000 21.80730 57 VAL B CA 1
ATOM 4908 C C . VAL B 1 59 ? -18.99442 54.26357 -3.52989 1.000 24.26004 57 VAL B C 1
ATOM 4909 O O . VAL B 1 59 ? -19.68401 54.81546 -4.39665 1.000 23.92661 57 VAL B O 1
ATOM 4922 N N . GLU B 1 60 ? -18.60421 54.89757 -2.42477 1.000 24.59244 58 GLU B N 1
ATOM 4923 C CA A GLU B 1 60 ? -18.84504 56.32041 -2.22541 0.558 24.30445 58 GLU B CA 1
ATOM 4924 C CA B GLU B 1 60 ? -18.85032 56.32066 -2.23565 0.442 24.18936 58 GLU B CA 1
ATOM 4925 C C . GLU B 1 60 ? -17.69610 57.18755 -2.72917 1.000 23.38217 58 GLU B C 1
ATOM 4926 O O . GLU B 1 60 ? -17.89667 58.38955 -2.97918 1.000 26.79047 58 GLU B O 1
ATOM 4949 N N . L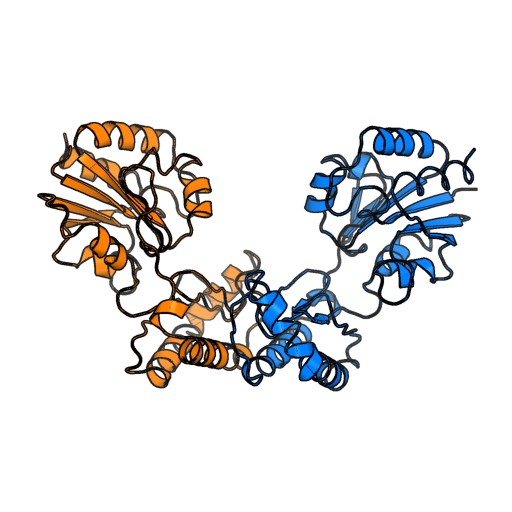YS B 1 61 ? -16.50488 56.61770 -2.87416 1.000 23.08385 59 LYS B N 1
ATOM 4950 C CA . LYS B 1 61 ? -15.32426 57.35950 -3.29627 1.000 23.18855 59 LYS B CA 1
ATOM 4951 C C . LYS B 1 61 ? -15.14785 57.39708 -4.80858 1.000 21.77707 59 LYS B C 1
ATOM 4952 O O . LYS B 1 61 ? -14.38066 58.21855 -5.30400 1.000 23.02841 59 LYS B O 1
ATOM 4971 N N . TYR B 1 62 ? -15.84732 56.54187 -5.54671 1.000 21.53960 60 TYR B N 1
ATOM 4972 C CA . TYR B 1 62 ? -15.79143 56.53118 -7.00220 1.000 23.85489 60 TYR B CA 1
ATOM 4973 C C . TYR B 1 62 ? -17.21652 56.58911 -7.53739 1.000 21.51283 60 TYR B C 1
ATOM 4974 O O . TYR B 1 62 ? -18.13409 55.98676 -6.97533 1.000 23.34027 60 TYR B O 1
ATOM 4992 N N . ASP B 1 63 ? -17.38928 57.29860 -8.64728 1.000 21.88564 61 ASP B N 1
ATOM 4993 C CA . ASP B 1 63 ? -18.69067 57.34522 -9.30054 1.000 23.07383 61 ASP B CA 1
ATOM 4994 C C . ASP B 1 63 ? -19.08215 56.00138 -9.89309 1.000 20.82760 61 ASP B C 1
ATOM 4995 O O . ASP B 1 63 ? -20.27638 55.68031 -9.94695 1.000 22.26172 61 ASP B O 1
ATOM 5004 N N . TYR B 1 64 ? -18.10557 55.21555 -10.34424 1.000 20.91479 62 TYR B N 1
ATOM 5005 C CA . TYR B 1 64 ? -18.33866 53.84978 -10.78343 1.000 21.08510 62 TYR B CA 1
ATOM 5006 C C . TYR B 1 64 ? -17.32294 52.93115 -10.13162 1.000 23.31156 62 TYR B C 1
ATOM 5007 O O . TYR B 1 64 ? -16.14810 53.28004 -10.02800 1.000 21.59983 62 TYR B O 1
ATOM 5025 N N . VAL B 1 65 ? -17.77255 51.74600 -9.71851 1.000 21.70262 63 VAL B N 1
ATOM 5026 C CA . VAL B 1 65 ? -16.89296 50.71101 -9.18551 1.000 22.51481 63 VAL B CA 1
ATOM 5027 C C . VAL B 1 65 ? -17.22102 49.42053 -9.91367 1.000 20.98590 63 VAL B C 1
ATOM 5028 O O . VAL B 1 65 ? -18.37064 48.96691 -9.88296 1.000 21.18684 63 VAL B O 1
ATOM 5041 N N . PHE B 1 66 ? -16.21536 48.83270 -10.56549 1.000 22.33270 64 PHE B N 1
ATOM 5042 C CA . PHE B 1 66 ? -16.38977 47.66467 -11.42077 1.000 24.09918 64 PHE B CA 1
ATOM 5043 C C . PHE B 1 66 ? -15.45482 46.55186 -10.96647 1.000 22.99756 64 PHE B C 1
ATOM 5044 O O . PHE B 1 66 ? -14.42167 46.30123 -11.60683 1.000 24.76767 64 PHE B O 1
ATOM 5061 N N . PRO B 1 67 ? -15.78709 45.85514 -9.88215 1.000 22.88479 65 PRO B N 1
ATOM 5062 C CA . PRO B 1 67 ? -15.03244 44.64494 -9.53650 1.000 23.48295 65 PRO B CA 1
ATOM 5063 C C . PRO B 1 67 ? -15.29122 43.57909 -10.58821 1.000 22.59557 65 PRO B C 1
ATOM 5064 O O . PRO B 1 67 ? -16.30800 43.59485 -11.28590 1.000 26.19795 65 PRO B O 1
ATOM 5075 N N . GLU B 1 68 ? -14.35457 42.63660 -10.69069 1.000 25.42824 66 GLU B N 1
ATOM 5076 C CA . GLU B 1 68 ? -14.49489 41.51552 -11.60810 1.000 26.18527 66 GLU B CA 1
ATOM 5077 C C . GLU B 1 68 ? -14.81992 42.00348 -13.01842 1.000 26.78266 66 GLU B C 1
ATOM 5078 O O . GLU B 1 68 ? -15.70687 41.48347 -13.70387 1.000 28.14761 66 GLU B O 1
ATOM 5090 N N . ASN B 1 69 ? -14.08975 43.02877 -13.44064 1.000 24.73086 67 ASN B N 1
ATOM 5091 C CA . ASN B 1 69 ? -14.15703 43.58052 -14.80150 1.000 23.86246 67 ASN B CA 1
ATOM 5092 C C . ASN B 1 69 ? -15.51425 44.19296 -15.14329 1.000 26.16846 67 ASN B C 1
ATOM 5093 O O . ASN B 1 69 ? -15.80554 44.45335 -16.31126 1.000 28.22408 67 ASN B O 1
ATOM 5104 N N . GLY B 1 70 ? -16.35432 44.43683 -14.13181 1.000 26.89678 68 GLY B N 1
ATOM 5105 C CA . GLY B 1 70 ? -17.67484 44.96399 -14.36259 1.000 28.38921 68 GLY B CA 1
ATOM 5106 C C . GLY B 1 70 ? -18.79121 43.94369 -14.37546 1.000 25.63159 68 GLY B C 1
ATOM 5107 O O . GLY B 1 70 ? -19.95956 44.33308 -14.54618 1.000 27.10101 68 GLY B O 1
ATOM 5111 N N . LEU B 1 71 ? -18.47983 42.65850 -14.20431 1.000 23.12923 69 LEU B N 1
ATOM 5112 C CA . LEU B 1 71 ? -19.54469 41.67887 -13.99230 1.000 25.23792 69 LEU B CA 1
ATOM 5113 C C . LEU B 1 71 ? -20.34302 42.02939 -12.74096 1.000 23.33800 69 LEU B C 1
ATOM 5114 O O . LEU B 1 71 ? -21.53870 41.72778 -12.66311 1.000 25.15142 69 LEU B O 1
ATOM 5130 N N . VAL B 1 72 ? -19.67833 42.61545 -11.74237 1.000 26.77785 70 VAL B N 1
ATOM 5131 C CA . VAL B 1 72 ? -20.31555 43.32589 -10.64053 1.000 26.01514 70 VAL B CA 1
ATOM 5132 C C . VAL B 1 72 ? -20.07976 44.80628 -10.90988 1.000 25.09424 70 VAL B C 1
ATOM 5133 O O . VAL B 1 72 ? -18.99083 45.19781 -11.34365 1.000 25.73285 70 VAL B O 1
ATOM 5146 N N . ALA B 1 73 ? -21.09231 45.62718 -10.66076 1.000 24.35509 71 ALA B N 1
ATOM 5147 C CA . ALA B 1 73 ? -20.99432 47.03087 -11.04558 1.000 22.09995 71 ALA B CA 1
ATOM 5148 C C . ALA B 1 73 ? -21.81477 47.91202 -10.12554 1.000 21.28550 71 ALA B C 1
ATOM 5149 O O . ALA B 1 73 ? -22.96232 47.59315 -9.81635 1.000 23.48493 71 ALA B O 1
ATOM 5156 N N . TYR B 1 74 ? -21.21300 49.02351 -9.70631 1.000 20.18858 72 TYR B N 1
ATOM 5157 C CA . TYR B 1 74 ? -21.87334 50.04714 -8.91711 1.000 23.07987 72 TYR B CA 1
ATOM 5158 C C . TYR B 1 74 ? -21.81534 51.37011 -9.67436 1.000 20.88362 72 TYR B C 1
ATOM 5159 O O . TYR B 1 74 ? -20.79919 51.70136 -10.28638 1.000 22.06500 72 TYR B O 1
ATOM 5177 N N . LYS B 1 75 ? -22.92024 52.11152 -9.64064 1.000 22.09717 73 LYS B N 1
ATOM 5178 C CA . LYS B 1 75 ? -22.98412 53.47764 -10.13390 1.000 21.72661 73 LYS B CA 1
ATOM 5179 C C . LYS B 1 75 ? -23.56509 54.33520 -9.01535 1.000 24.83946 73 LYS B C 1
ATOM 5180 O O . LYS B 1 75 ? -24.64768 54.03801 -8.49090 1.000 25.33712 73 LYS B O 1
ATOM 5199 N N . ASP B 1 76 ? -22.86299 55.41011 -8.66352 1.000 23.50653 74 ASP B N 1
ATOM 5200 C CA . ASP B 1 76 ? -23.34356 56.34311 -7.64432 1.000 23.66905 74 ASP B CA 1
ATOM 5201 C C . ASP B 1 76 ? -23.73356 55.61424 -6.35788 1.000 25.70752 74 ASP B C 1
ATOM 5202 O O . ASP B 1 76 ? -24.72423 55.95091 -5.69333 1.000 26.64551 74 ASP B O 1
ATOM 5211 N N . GLY B 1 77 ? -22.96024 54.58509 -6.01879 1.000 24.21888 75 GLY B N 1
ATOM 5212 C CA . GLY B 1 77 ? -23.10911 53.91568 -4.74776 1.000 24.01127 75 GLY B CA 1
ATOM 5213 C C . GLY B 1 77 ? -24.12714 52.80486 -4.68192 1.000 23.80300 75 GLY B C 1
ATOM 5214 O O . GLY B 1 77 ? -24.34377 52.26182 -3.59002 1.000 28.18647 75 GLY B O 1
ATOM 5218 N N . LYS B 1 78 ? -24.76355 52.45137 -5.79683 1.000 25.71172 76 LYS B N 1
ATOM 5219 C CA . LYS B 1 78 ? -25.77406 51.40794 -5.82058 1.000 27.19653 76 LYS B CA 1
ATOM 5220 C C . LYS B 1 78 ? -25.45872 50.42067 -6.93516 1.000 26.66491 76 LYS B C 1
ATOM 5221 O O . LYS B 1 78 ? -24.84706 50.77328 -7.94913 1.000 25.69466 76 LYS B O 1
ATOM 5240 N N . LEU B 1 79 ? -25.89655 49.18016 -6.73504 1.000 27.93692 77 LEU B N 1
ATOM 5241 C CA . LEU B 1 79 ? -25.58741 48.11258 -7.66261 1.000 24.14728 77 LEU B CA 1
ATOM 5242 C C . LEU B 1 79 ? -26.36683 48.26365 -8.95701 1.000 25.41802 77 LEU B C 1
ATOM 5243 O O . LEU B 1 79 ? -27.57019 48.55414 -8.94827 1.000 25.55876 77 LEU B O 1
ATOM 5259 N N . LEU B 1 80 ? -25.66862 48.02863 -10.06628 1.000 27.49842 78 LEU B N 1
ATOM 5260 C CA . LEU B 1 80 ? -26.28085 47.86269 -11.37371 1.000 27.86184 78 LEU B CA 1
ATOM 5261 C C . LEU B 1 80 ? -26.62719 46.38491 -11.56247 1.000 26.28262 78 LEU B C 1
ATOM 5262 O O . LEU B 1 80 ? -26.51584 45.57053 -10.63751 1.000 25.86840 78 LEU B O 1
ATOM 5278 N N . CYS B 1 81 ? -27.03903 46.00998 -12.77157 1.000 30.19424 79 CYS B N 1
ATOM 5279 C CA . CYS B 1 81 ? -27.41182 44.63333 -13.03511 1.000 29.63657 79 CYS B CA 1
ATOM 5280 C C . CYS B 1 81 ? -26.22317 43.69384 -12.81524 1.000 27.93073 79 CYS B C 1
ATOM 5281 O O . CYS B 1 81 ? -25.05744 44.10792 -12.75790 1.000 25.29448 79 CYS B O 1
ATOM 5289 N N . LYS B 1 82 ? -26.52911 42.40174 -12.72004 1.000 28.66238 80 LYS B N 1
ATOM 5290 C CA . LYS B 1 82 ? -25.52316 41.38316 -12.46355 1.000 30.15916 80 LYS B CA 1
ATOM 5291 C C . LYS B 1 82 ? -25.61910 40.27774 -13.50190 1.000 26.16697 80 LYS B C 1
ATOM 5292 O O . LYS B 1 82 ? -26.70456 39.94775 -13.99013 1.000 30.45053 80 LYS B O 1
ATOM 5311 N N . GLN B 1 83 ? -24.46424 39.72227 -13.83607 1.000 28.48310 81 GLN B N 1
ATOM 5312 C CA . GLN B 1 83 ? -24.35223 38.55112 -14.68590 1.000 27.99263 81 GLN B CA 1
ATOM 5313 C C . GLN B 1 83 ? -23.24420 37.68221 -14.11211 1.000 26.22671 81 GLN B C 1
ATOM 5314 O O . GLN B 1 83 ? -22.33367 38.17645 -13.44575 1.000 26.31521 81 GLN B O 1
ATOM 5328 N N . ASN B 1 84 ? -23.34065 36.37961 -14.35153 1.000 26.16798 82 ASN B N 1
ATOM 5329 C CA . ASN B 1 84 ? -22.28077 35.47093 -13.94463 1.000 28.12036 82 ASN B CA 1
ATOM 5330 C C . ASN B 1 84 ? -22.04942 34.40939 -15.01556 1.000 25.41987 82 ASN B C 1
ATOM 5331 O O . ASN B 1 84 ? -22.84149 34.23586 -15.94837 1.000 26.50958 82 ASN B O 1
ATOM 5342 N N . ILE B 1 85 ? -20.92891 33.70609 -14.86701 1.000 25.31629 83 ILE B N 1
ATOM 5343 C CA . ILE B 1 85 ? -20.42945 32.83729 -15.93086 1.000 24.62074 83 ILE B CA 1
ATOM 5344 C C . ILE B 1 85 ? -21.37490 31.67002 -16.16909 1.000 26.21766 83 ILE B C 1
ATOM 5345 O O . ILE B 1 85 ? -21.61322 31.28101 -17.31686 1.000 28.07253 83 ILE B O 1
ATOM 5361 N N . GLN B 1 86 ? -21.94452 31.09243 -15.09900 1.000 25.87421 84 GLN B N 1
ATOM 5362 C CA . GLN B 1 86 ? -22.85563 29.96656 -15.30070 1.000 29.26671 84 GLN B CA 1
ATOM 5363 C C . GLN B 1 86 ? -24.16658 30.41528 -15.94360 1.000 24.69416 84 GLN B C 1
ATOM 5364 O O . GLN B 1 86 ? -24.76821 29.65704 -16.70754 1.000 29.85772 84 GLN B O 1
ATOM 5378 N N . GLY B 1 87 ? -24.62452 31.63180 -15.65249 1.000 26.17140 85 GLY B N 1
ATOM 5379 C CA . GLY B 1 87 ? -25.83301 32.12263 -16.28324 1.000 29.24739 85 GLY B CA 1
ATOM 5380 C C . GLY B 1 87 ? -25.67490 32.36428 -17.77173 1.000 25.97450 85 GLY B C 1
ATOM 5381 O O . GLY B 1 87 ? -26.61598 32.15578 -18.54513 1.000 31.55209 85 GLY B O 1
ATOM 5385 N N . HIS B 1 88 ? -24.48965 32.79309 -18.19470 1.000 26.20713 86 HIS B N 1
ATOM 5386 C CA . HIS B 1 88 ? -24.24057 33.03902 -19.61257 1.000 27.71146 86 HIS B CA 1
ATOM 5387 C C . HIS B 1 88 ? -23.89685 31.75561 -20.36137 1.000 24.08163 86 HIS B C 1
ATOM 5388 O O . HIS B 1 88 ? -24.40665 31.51844 -21.45944 1.000 28.31006 86 HIS B O 1
ATOM 5402 N N . LEU B 1 89 ? -23.02483 30.92382 -19.78989 1.000 26.54478 87 LEU B N 1
ATOM 5403 C CA . LEU B 1 89 ? -22.53323 29.75340 -20.49989 1.000 27.11890 87 LEU B CA 1
ATOM 5404 C C . LEU B 1 89 ? -23.41660 28.52921 -20.32358 1.000 27.76913 87 LEU B C 1
ATOM 5405 O O . LEU B 1 89 ? -23.44430 27.66477 -21.20825 1.000 27.35230 87 LEU B O 1
ATOM 5421 N N . GLY B 1 90 ? -24.12854 28.42728 -19.21077 1.000 25.70045 88 GLY B N 1
ATOM 5422 C CA . GLY B 1 90 ? -24.85977 27.22869 -18.87453 1.000 25.42530 88 GLY B CA 1
ATOM 5423 C C . GLY B 1 90 ? -23.99627 26.22830 -18.12409 1.000 23.04885 88 GLY B C 1
ATOM 5424 O O . GLY B 1 90 ? -22.77055 26.20918 -18.23284 1.000 26.53713 88 GLY B O 1
ATOM 5428 N N . GLU B 1 91 ? -24.67071 25.36564 -17.36109 1.000 26.19498 89 GLU B N 1
ATOM 5429 C CA . GLU B 1 91 ? -23.94771 24.43456 -16.50045 1.000 25.08440 89 GLU B CA 1
ATOM 5430 C C . GLU B 1 91 ? -23.18755 23.37538 -17.29556 1.000 25.10936 89 GLU B C 1
ATOM 5431 O O . GLU B 1 91 ? -22.13956 22.90603 -16.84304 1.000 24.87008 89 GLU B O 1
ATOM 5443 N N . ASP B 1 92 ? -23.68659 22.98886 -18.47398 1.000 26.44043 90 ASP B N 1
ATOM 5444 C CA . ASP B 1 92 ? -23.01514 21.94991 -19.25088 1.000 26.07286 90 ASP B CA 1
ATOM 5445 C C . ASP B 1 92 ? -21.64323 22.42024 -19.71585 1.000 24.39890 90 ASP B C 1
ATOM 5446 O O . ASP B 1 92 ? -20.65283 21.69233 -19.58984 1.000 23.63387 90 ASP B O 1
ATOM 5455 N N . VAL B 1 93 ? -21.57300 23.61886 -20.30160 1.000 24.76249 91 VAL B N 1
ATOM 5456 C CA . VAL B 1 93 ? -20.28390 24.14038 -20.74820 1.000 22.21822 91 VAL B CA 1
ATOM 5457 C C . VAL B 1 93 ? -19.37009 24.39657 -19.55504 1.000 19.09928 91 VAL B C 1
ATOM 5458 O O . VAL B 1 93 ? -18.16830 24.13664 -19.61268 1.000 22.14001 91 VAL B O 1
ATOM 5471 N N . ILE B 1 94 ? -19.92206 24.92052 -18.45568 1.000 21.18901 92 ILE B N 1
ATOM 5472 C CA . ILE B 1 94 ? -19.12502 25.11598 -17.24671 1.000 22.94255 92 ILE B CA 1
ATOM 5473 C C . ILE B 1 94 ? -18.45781 23.81336 -16.83862 1.000 23.21674 92 ILE B C 1
ATOM 5474 O O . ILE B 1 94 ? -17.25392 23.77021 -16.54648 1.000 21.62913 92 ILE B O 1
ATOM 5490 N N . GLN B 1 95 ? -19.23803 22.72639 -16.80235 1.000 21.82222 93 GLN B N 1
ATOM 5491 C CA . GLN B 1 95 ? -18.68049 21.45029 -16.35357 1.000 22.01629 93 GLN B CA 1
ATOM 5492 C C . GLN B 1 95 ? -17.66814 20.90294 -17.35629 1.000 21.83054 93 GLN B C 1
ATOM 5493 O O . GLN B 1 95 ? -16.66549 20.29955 -16.96588 1.000 23.60499 93 GLN B O 1
ATOM 5507 N N . ASP B 1 96 ? -17.92474 21.07060 -18.65782 1.000 23.49352 94 ASP B N 1
ATOM 5508 C CA . ASP B 1 96 ? -16.93280 20.64389 -19.64153 1.000 21.60837 94 ASP B CA 1
ATOM 5509 C C . ASP B 1 96 ? -15.59679 21.36319 -19.42244 1.000 18.03616 94 ASP B C 1
ATOM 5510 O O . ASP B 1 96 ? -14.52435 20.74993 -19.49224 1.000 21.24796 94 ASP B O 1
ATOM 5519 N N . LEU B 1 97 ? -15.65109 22.67571 -19.18928 1.000 19.96623 95 LEU B N 1
ATOM 5520 C CA . LEU B 1 97 ? -14.43320 23.43380 -18.93773 1.000 21.63350 95 LEU B CA 1
ATOM 5521 C C . LEU B 1 97 ? -13.73467 22.91306 -17.69753 1.000 19.50646 95 LEU B C 1
ATOM 5522 O O . LEU B 1 97 ? -12.52737 22.63369 -17.72052 1.000 20.55071 95 LEU B O 1
ATOM 5538 N N . ILE B 1 98 ? -14.49506 22.74346 -16.61235 1.000 18.28436 96 ILE B N 1
ATOM 5539 C CA . ILE B 1 98 ? -13.90912 22.31167 -15.34461 1.000 19.38160 96 ILE B CA 1
ATOM 5540 C C . ILE B 1 98 ? -13.32251 20.90507 -15.47658 1.000 18.54216 96 ILE B C 1
ATOM 5541 O O . ILE B 1 98 ? -12.17153 20.65041 -15.08489 1.000 19.45130 96 ILE B O 1
ATOM 5557 N N . ASN B 1 99 ? -14.08364 19.98472 -16.07284 1.000 18.79480 97 ASN B N 1
ATOM 5558 C CA . ASN B 1 99 ? -13.59532 18.61786 -16.23343 1.000 18.49864 97 ASN B CA 1
ATOM 5559 C C . ASN B 1 99 ? -12.30421 18.58160 -17.03897 1.000 19.69242 97 ASN B C 1
ATOM 5560 O O . ASN B 1 99 ? -11.36160 17.86555 -16.68128 1.000 19.65522 97 ASN B O 1
ATOM 5571 N N . TYR B 1 100 ? -12.24695 19.34137 -18.14038 1.000 18.47100 98 TYR B N 1
ATOM 5572 C CA . TYR B 1 100 ? -11.03358 19.35511 -18.94474 1.000 19.97003 98 TYR B CA 1
ATOM 5573 C C . TYR B 1 100 ? -9.84100 19.85054 -18.13189 1.000 18.13140 98 TYR B C 1
ATOM 5574 O O . TYR B 1 100 ? -8.74723 19.26853 -18.18795 1.000 20.40373 98 TYR B O 1
ATOM 5592 N N . CYS B 1 101 ? -10.03154 20.93558 -17.38568 1.000 18.75545 99 CYS B N 1
ATOM 5593 C CA . CYS B 1 101 ? -8.93789 21.49748 -16.60239 1.000 18.73550 99 CYS B CA 1
ATOM 5594 C C . CYS B 1 101 ? -8.50698 20.55967 -15.48072 1.000 17.96705 99 CYS B C 1
ATOM 5595 O O . CYS B 1 101 ? -7.31107 20.39687 -15.25236 1.000 18.88344 99 CYS B O 1
ATOM 5603 N N . LEU B 1 102 ? -9.45956 19.92824 -14.78218 1.000 18.09409 100 LEU B N 1
ATOM 5604 C CA . LEU B 1 102 ? -9.10006 18.98232 -13.73177 1.000 17.35388 100 LEU B CA 1
ATOM 5605 C C . LEU B 1 102 ? -8.26338 17.83960 -14.28652 1.000 16.85037 100 LEU B C 1
ATOM 5606 O O . LEU B 1 102 ? -7.22423 17.48002 -13.71652 1.000 18.26092 100 LEU B O 1
ATOM 5622 N N . SER B 1 103 ? -8.71061 17.24626 -15.39693 1.000 19.05410 101 SER B N 1
ATOM 5623 C CA A SER B 1 103 ? -7.99173 16.12067 -15.97177 0.619 20.14046 101 SER B CA 1
ATOM 5624 C CA B SER B 1 103 ? -7.98867 16.11691 -15.96383 0.381 21.05469 101 SER B CA 1
ATOM 5625 C C . SER B 1 103 ? -6.62964 16.55439 -16.48826 1.000 21.16388 101 SER B C 1
ATOM 5626 O O . SER B 1 103 ? -5.64030 15.81825 -16.35960 1.000 21.49336 101 SER B O 1
ATOM 5641 N N . TYR B 1 104 ? -6.56334 17.74621 -17.07433 1.000 19.30878 102 TYR B N 1
ATOM 5642 C CA . TYR B 1 104 ? -5.30076 18.24634 -17.61015 1.000 19.24927 102 TYR B CA 1
ATOM 5643 C C . TYR B 1 104 ? -4.28647 18.44006 -16.49372 1.000 18.12421 102 TYR B C 1
ATOM 5644 O O . TYR B 1 104 ? -3.13053 18.01210 -16.59926 1.000 20.24190 102 TYR B O 1
ATOM 5662 N N . ILE B 1 105 ? -4.71320 19.09313 -15.40816 1.000 19.17145 103 ILE B N 1
ATOM 5663 C CA . ILE B 1 105 ? -3.79893 19.37383 -14.30828 1.000 20.54216 103 ILE B CA 1
ATOM 5664 C C . ILE B 1 105 ? -3.29917 18.07669 -13.68831 1.000 20.17045 103 ILE B C 1
ATOM 5665 O O . ILE B 1 105 ? -2.13887 17.98521 -13.26901 1.000 20.83302 103 ILE B O 1
ATOM 5681 N N . ALA B 1 106 ? -4.17608 17.07273 -13.58892 1.000 19.39821 104 ALA B N 1
ATOM 5682 C CA . ALA B 1 106 ? -3.78824 15.79422 -13.01568 1.000 18.12370 104 ALA B CA 1
ATOM 5683 C C . ALA B 1 106 ? -2.65163 15.13590 -13.79308 1.000 19.33892 104 ALA B C 1
ATOM 5684 O O . ALA B 1 106 ? -1.99414 14.24050 -13.26052 1.000 22.98873 104 ALA B O 1
ATOM 5691 N N . ASN B 1 107 ? -2.42154 15.54180 -15.04062 1.000 20.60479 105 ASN B N 1
ATOM 5692 C CA . ASN B 1 107 ? -1.35993 14.98266 -15.85979 1.000 19.40542 105 ASN B CA 1
ATOM 5693 C C . ASN B 1 107 ? -0.12500 15.87003 -15.96683 1.000 22.00852 105 ASN B C 1
ATOM 5694 O O . ASN B 1 107 ? 0.82388 15.49895 -16.66672 1.000 27.62903 105 ASN B O 1
ATOM 5705 N N . ILE B 1 108 ? -0.10094 17.01638 -15.29869 1.000 21.61008 106 ILE B N 1
ATOM 5706 C CA . ILE B 1 108 ? 1.08504 17.86652 -15.27021 1.000 24.14156 106 ILE B CA 1
ATOM 5707 C C . ILE B 1 108 ? 1.98418 17.41104 -14.13032 1.000 23.81931 106 ILE B C 1
ATOM 5708 O O . ILE B 1 108 ? 1.54998 17.33679 -12.98126 1.000 25.45715 106 ILE B O 1
ATOM 5724 N N . LYS B 1 109 ? 3.24284 17.12757 -14.43877 1.000 27.35519 107 LYS B N 1
ATOM 5725 C CA . LYS B 1 109 ? 4.22684 16.77604 -13.42275 1.000 24.12381 107 LYS B CA 1
ATOM 5726 C C . LYS B 1 109 ? 4.88150 18.05340 -12.90930 1.000 27.34612 107 LYS B C 1
ATOM 5727 O O . LYS B 1 109 ? 5.51799 18.78347 -13.67911 1.000 30.40439 107 LYS B O 1
ATOM 5746 N N . LEU B 1 110 ? 4.72603 18.31957 -11.61691 1.000 24.65347 108 LEU B N 1
ATOM 5747 C CA . LEU B 1 110 ? 5.28376 19.49594 -10.97132 1.000 25.74969 108 LEU B CA 1
ATOM 5748 C C . LEU B 1 110 ? 6.08623 19.07945 -9.75266 1.000 23.14693 108 LEU B C 1
ATOM 5749 O O . LEU B 1 110 ? 5.95663 17.95200 -9.27063 1.000 25.93733 108 LEU B O 1
ATOM 5765 N N . PRO B 1 111 ? 6.94202 19.96726 -9.23603 1.000 25.04638 109 PRO B N 1
ATOM 5766 C CA . PRO B 1 111 ? 7.57393 19.68490 -7.93604 1.000 26.79443 109 PRO B CA 1
ATOM 5767 C C . PRO B 1 111 ? 6.56462 19.55392 -6.80992 1.000 28.05591 109 PRO B C 1
ATOM 5768 O O . PRO B 1 111 ? 6.73289 18.70030 -5.92744 1.000 29.98099 109 PRO B O 1
ATOM 5779 N N . LYS B 1 112 ? 5.51545 20.37345 -6.81378 1.000 25.77609 110 LYS B N 1
ATOM 5780 C CA A LYS B 1 112 ? 4.54747 20.37474 -5.72992 0.410 25.27478 110 LYS B CA 1
ATOM 5781 C CA B LYS B 1 112 ? 4.54414 20.36434 -5.73293 0.590 25.55127 110 LYS B CA 1
ATOM 5782 C C . LYS B 1 112 ? 3.16481 20.69387 -6.27883 1.000 23.40982 110 LYS B C 1
ATOM 5783 O O . LYS B 1 112 ? 3.03028 21.41833 -7.26768 1.000 25.02165 110 LYS B O 1
ATOM 5820 N N . LYS B 1 113 ? 2.13534 20.15276 -5.61909 1.000 20.56603 111 LYS B N 1
ATOM 5821 C CA . LYS B 1 113 ? 0.75556 20.55023 -5.86216 1.000 20.95532 111 LYS B CA 1
ATOM 5822 C C . LYS B 1 113 ? 0.09643 20.80745 -4.50957 1.000 21.87322 111 LYS B C 1
ATOM 5823 O O . LYS B 1 113 ? 0.46223 20.19708 -3.49879 1.000 21.30509 111 LYS B O 1
ATOM 5842 N N . ARG B 1 114 ? -0.87289 21.71855 -4.48999 1.000 20.35415 112 ARG B N 1
ATOM 5843 C CA . ARG B 1 114 ? -1.49258 22.13778 -3.23378 1.000 19.74572 112 ARG B CA 1
ATOM 5844 C C . ARG B 1 114 ? -3.01621 22.06703 -3.34486 1.000 20.72652 112 ARG B C 1
ATOM 5845 O O . ARG B 1 114 ? -3.58018 20.97279 -3.34496 1.000 22.08816 112 ARG B O 1
ATOM 5866 N N . GLY B 1 115 ? -3.68524 23.21165 -3.41608 1.000 21.25193 113 GLY B N 1
ATOM 5867 C CA . GLY B 1 115 ? -5.13146 23.23432 -3.46547 1.000 23.09887 113 GLY B CA 1
ATOM 5868 C C . GLY B 1 115 ? -5.64810 24.46377 -4.17198 1.000 19.12509 113 GLY B C 1
ATOM 5869 O O . GLY B 1 115 ? -4.89227 25.38504 -4.48238 1.000 21.42600 113 GLY B O 1
ATOM 5873 N N . THR B 1 116 ? -6.95951 24.45615 -4.42656 1.000 19.63329 114 THR B N 1
ATOM 5874 C CA . THR B 1 116 ? -7.62688 25.51074 -5.18220 1.000 21.04025 114 THR B CA 1
ATOM 5875 C C . THR B 1 116 ? -7.02987 25.60750 -6.58542 1.000 18.55637 114 THR B C 1
ATOM 5876 O O . THR B 1 116 ? -6.53141 26.64532 -7.03026 1.000 20.39238 114 THR B O 1
ATOM 5887 N N . PHE B 1 117 ? -7.08414 24.46818 -7.27132 1.000 20.74649 115 PHE B N 1
ATOM 5888 C CA . PHE B 1 117 ? -6.69395 24.40633 -8.67954 1.000 17.43024 115 PHE B CA 1
ATOM 5889 C C . PHE B 1 117 ? -7.68770 25.14257 -9.56525 1.000 18.90806 115 PHE B C 1
ATOM 5890 O O . PHE B 1 117 ? -7.30547 25.67357 -10.62018 1.000 21.29854 115 PHE B O 1
ATOM 5907 N N . ILE B 1 118 ? -8.94711 25.19242 -9.14937 1.000 20.31738 116 ILE B N 1
ATOM 5908 C CA A ILE B 1 118 ? -9.99677 25.88546 -9.88452 0.543 18.47866 116 ILE B CA 1
ATOM 5909 C CA B ILE B 1 118 ? -10.01212 25.86930 -9.88317 0.457 19.52804 116 ILE B CA 1
ATOM 5910 C C . ILE B 1 118 ? -10.70421 26.80705 -8.90074 1.000 21.25265 116 ILE B C 1
ATOM 5911 O O . ILE B 1 118 ? -11.34695 26.34254 -7.94829 1.000 23.61522 116 ILE B O 1
ATOM 5942 N N . GLU B 1 119 ? -10.58777 28.10479 -9.12890 1.000 22.29075 117 GLU B N 1
ATOM 5943 C CA . GLU B 1 119 ? -11.31239 29.11096 -8.35945 1.000 21.39956 117 GLU B CA 1
ATOM 5944 C C . GLU B 1 119 ? -12.47023 29.60771 -9.22534 1.000 21.96444 117 GLU B C 1
ATOM 5945 O O . GLU B 1 119 ? -12.24956 30.14762 -10.32605 1.000 23.33236 117 GLU B O 1
ATOM 5957 N N . PHE B 1 120 ? -13.68978 29.42331 -8.73525 1.000 27.06113 118 PHE B N 1
ATOM 5958 C CA . PHE B 1 120 ? -14.91166 29.75667 -9.45307 1.000 25.46845 118 PHE B CA 1
ATOM 5959 C C . PHE B 1 120 ? -15.36939 31.14821 -9.03467 1.000 26.88000 118 PHE B C 1
ATOM 5960 O O . PHE B 1 120 ? -15.65228 31.38019 -7.85849 1.000 30.62421 118 PHE B O 1
ATOM 5977 N N . ARG B 1 121 ? -15.41788 32.07111 -9.98713 1.000 23.32069 119 ARG B N 1
ATOM 5978 C CA . ARG B 1 121 ? -15.75733 33.46150 -9.72829 1.000 22.99081 119 ARG B CA 1
ATOM 5979 C C . ARG B 1 121 ? -16.93482 33.87729 -10.59347 1.000 23.00330 119 ARG B C 1
ATOM 5980 O O . ARG B 1 121 ? -17.41827 33.11980 -11.42755 1.000 28.54697 119 ARG B O 1
ATOM 6001 N N . ASN B 1 122 ? -17.41139 35.10334 -10.37168 1.000 26.13426 120 ASN B N 1
ATOM 6002 C CA . ASN B 1 122 ? -18.59011 35.56991 -11.09428 1.000 23.34701 120 ASN B CA 1
ATOM 6003 C C . ASN B 1 122 ? -18.32850 35.64623 -12.58856 1.000 25.48509 120 ASN B C 1
ATOM 6004 O O . ASN B 1 122 ? -19.20818 35.33081 -13.40157 1.000 27.48726 120 ASN B O 1
ATOM 6015 N N . GLY B 1 123 ? -17.12870 36.06719 -12.96953 1.000 23.84391 121 GLY B N 1
ATOM 6016 C CA . GLY B 1 123 ? -16.87279 36.36982 -14.37313 1.000 23.81559 121 GLY B CA 1
ATOM 6017 C C . GLY B 1 123 ? -15.80896 35.51187 -15.03165 1.000 29.41283 121 GLY B C 1
ATOM 6018 O O . GLY B 1 123 ? -15.48462 35.72930 -16.19963 1.000 28.07236 121 GLY B O 1
ATOM 6022 N N . MET B 1 124 ? -15.26696 34.52420 -14.32705 1.000 24.92677 122 MET B N 1
ATOM 6023 C CA A MET B 1 124 ? -14.19678 33.71627 -14.89293 0.142 23.84126 122 MET B CA 1
ATOM 6024 C CA B MET B 1 124 ? -14.19217 33.71816 -14.88804 0.858 23.31522 122 MET B CA 1
ATOM 6025 C C . MET B 1 124 ? -13.93247 32.53648 -13.97287 1.000 24.91854 122 MET B C 1
ATOM 6026 O O . MET B 1 124 ? -14.40852 32.49028 -12.83527 1.000 25.52964 122 MET B O 1
ATOM 6053 N N . LEU B 1 125 ? -13.18026 31.57891 -14.49899 1.000 23.69382 123 LEU B N 1
ATOM 6054 C CA . LEU B 1 125 ? -12.55028 30.51811 -13.73314 1.000 24.60797 123 LEU B CA 1
ATOM 6055 C C . LEU B 1 125 ? -11.06580 30.84941 -13.71325 1.000 24.86403 123 LEU B C 1
ATOM 6056 O O . LEU B 1 125 ? -10.49299 31.16563 -14.75462 1.000 27.57265 123 LEU B O 1
ATOM 6072 N N . ASN B 1 126 ? -10.44263 30.80042 -12.54088 1.000 24.36843 124 ASN B N 1
ATOM 6073 C CA A ASN B 1 126 ? -8.99619 30.91506 -12.43484 0.391 22.37327 124 ASN B CA 1
ATOM 6074 C CA B ASN B 1 126 ? -8.99504 30.92377 -12.41195 0.609 23.52533 124 ASN B CA 1
ATOM 6075 C C . ASN B 1 126 ? -8.43773 29.51959 -12.19478 1.000 22.59057 124 ASN B C 1
ATOM 6076 O O . ASN B 1 126 ? -8.81095 28.84881 -11.22702 1.000 26.48433 124 ASN B O 1
ATOM 6097 N N . VAL B 1 127 ? -7.55781 29.07848 -13.08424 1.000 23.08059 125 VAL B N 1
ATOM 6098 C CA . VAL B 1 127 ? -7.06707 27.70943 -13.11821 1.000 21.10751 125 VAL B CA 1
ATOM 6099 C C . VAL B 1 127 ? -5.56435 27.72083 -12.89197 1.000 22.01086 125 VAL B C 1
ATOM 6100 O O . VAL B 1 127 ? -4.83321 28.43306 -13.57670 1.000 24.17919 125 VAL B O 1
ATOM 6113 N N . SER B 1 128 ? -5.09666 26.91857 -11.93700 1.000 22.59768 126 SER B N 1
ATOM 6114 C CA . SER B 1 128 ? -3.68536 26.91717 -11.57685 1.000 22.83201 126 SER B CA 1
ATOM 6115 C C . SER B 1 128 ? -3.15939 25.49280 -11.48936 1.000 21.41881 126 SER B C 1
ATOM 6116 O O . SER B 1 128 ? -3.70249 24.68225 -10.71394 1.000 22.65594 126 SER B O 1
ATOM 6124 N N . PRO B 1 129 ? -2.09489 25.15067 -12.22385 1.000 21.64080 127 PRO B N 1
ATOM 6125 C CA . PRO B 1 129 ? -1.53762 23.79665 -12.09717 1.000 22.76611 127 PRO B CA 1
ATOM 6126 C C . PRO B 1 129 ? -1.04527 23.45403 -10.69399 1.000 20.94175 127 PRO B C 1
ATOM 6127 O O . PRO B 1 129 ? -1.12579 22.29510 -10.27192 1.000 21.85120 127 PRO B O 1
ATOM 6138 N N . ILE B 1 130 ? -0.48872 24.42704 -9.98336 1.000 22.59449 128 ILE B N 1
ATOM 6139 C CA . ILE B 1 130 ? 0.04812 24.16466 -8.64798 1.000 20.72845 128 ILE B CA 1
ATOM 6140 C C . ILE B 1 130 ? -1.02503 24.28931 -7.57276 1.000 21.49763 128 ILE B C 1
ATOM 6141 O O . ILE B 1 130 ? -0.96920 23.58300 -6.55438 1.000 21.28516 128 ILE B O 1
ATOM 6157 N N . GLY B 1 131 ? -1.98922 25.18405 -7.76670 1.000 21.10343 129 GLY B N 1
ATOM 6158 C CA . GLY B 1 131 ? -3.00366 25.46448 -6.77714 1.000 22.26392 129 GLY B CA 1
ATOM 6159 C C . GLY B 1 131 ? -2.81918 26.84373 -6.18988 1.000 23.09449 129 GLY B C 1
ATOM 6160 O O . GLY B 1 131 ? -1.72586 27.20533 -5.74510 1.000 26.87736 129 GLY B O 1
ATOM 6164 N N . ARG B 1 132 ? -3.89359 27.62205 -6.17754 1.000 23.12011 130 ARG B N 1
ATOM 6165 C CA . ARG B 1 132 ? -3.82163 29.01890 -5.77895 1.000 26.42543 130 ARG B CA 1
ATOM 6166 C C . ARG B 1 132 ? -3.66691 29.22327 -4.28081 1.000 27.62661 130 ARG B C 1
ATOM 6167 O O . ARG B 1 132 ? -3.42708 30.36320 -3.85201 1.000 31.49551 130 ARG B O 1
ATOM 6188 N N . SER B 1 133 ? -3.74400 28.15946 -3.47989 1.000 26.46151 131 SER B N 1
ATOM 6189 C CA . SER B 1 133 ? -3.50858 28.28236 -2.04272 1.000 26.86771 131 SER B CA 1
ATOM 6190 C C . SER B 1 133 ? -2.03952 28.11410 -1.67773 1.000 29.63213 131 SER B C 1
ATOM 6191 O O . SER B 1 133 ? -1.69715 28.17056 -0.48971 1.000 33.72516 131 SER B O 1
ATOM 6199 N N . CYS B 1 134 ? -1.16716 27.92635 -2.66720 1.000 27.21347 132 CYS B N 1
ATOM 6200 C CA . CYS B 1 134 ? 0.24567 27.70787 -2.39602 1.000 27.55972 132 CYS B CA 1
ATOM 6201 C C . CYS B 1 134 ? 0.87951 28.93189 -1.73385 1.000 27.65599 132 CYS B C 1
ATOM 6202 O O . CYS B 1 134 ? 0.39193 30.06518 -1.83047 1.000 31.14477 132 CYS B O 1
ATOM 6210 N N . SER B 1 135 ? 1.98872 28.68623 -1.04687 1.000 30.98050 133 SER B N 1
ATOM 6211 C CA . SER B 1 135 ? 2.71666 29.73453 -0.35151 1.000 33.42566 133 SER B CA 1
ATOM 6212 C C . SER B 1 135 ? 3.57722 30.53590 -1.32864 1.000 32.14947 133 SER B C 1
ATOM 6213 O O . SER B 1 135 ? 3.75424 30.16267 -2.49362 1.000 34.24271 133 SER B O 1
ATOM 6221 N N . GLN B 1 136 ? 4.12478 31.65841 -0.83465 1.000 35.40375 134 GLN B N 1
ATOM 6222 C CA . GLN B 1 136 ? 4.95393 32.50729 -1.68437 1.000 35.96873 134 GLN B CA 1
ATOM 6223 C C . GLN B 1 136 ? 6.17751 31.75552 -2.19161 1.000 37.39078 134 GLN B C 1
ATOM 6224 O O . GLN B 1 136 ? 6.53123 31.86480 -3.37111 1.000 39.36221 134 GLN B O 1
ATOM 6238 N N . GLU B 1 137 ? 6.83716 30.98449 -1.32079 1.000 33.07490 135 GLU B N 1
ATOM 6239 C CA A GLU B 1 137 ? 7.98090 30.19917 -1.77319 0.610 37.22349 135 GLU B CA 1
ATOM 6240 C CA B GLU B 1 137 ? 7.97767 30.18866 -1.76459 0.390 36.19894 135 GLU B CA 1
ATOM 6241 C C . GLU B 1 137 ? 7.56433 29.22350 -2.86654 1.000 36.48815 135 GLU B C 1
ATOM 6242 O O . GLU B 1 137 ? 8.28068 29.05317 -3.86191 1.000 34.43081 135 GLU B O 1
ATOM 6265 N N . GLU B 1 138 ? 6.40251 28.58581 -2.70312 1.000 33.46563 136 GLU B N 1
ATOM 6266 C CA . GLU B 1 138 ? 5.91860 27.62434 -3.68926 1.000 31.00213 136 GLU B CA 1
ATOM 6267 C C . GLU B 1 138 ? 5.48694 28.32167 -4.96727 1.000 32.50800 136 GLU B C 1
ATOM 6268 O O . GLU B 1 138 ? 5.66591 27.77897 -6.06267 1.000 33.60497 136 GLU B O 1
ATOM 6280 N N . ARG B 1 139 ? 4.92941 29.52605 -4.84493 1.000 30.54042 137 ARG B N 1
ATOM 6281 C CA . ARG B 1 139 ? 4.46554 30.25692 -6.01722 1.000 34.30126 137 ARG B CA 1
ATOM 6282 C C . ARG B 1 139 ? 5.63657 30.69476 -6.88617 1.000 35.57650 137 ARG B C 1
ATOM 6283 O O . ARG B 1 139 ? 5.58220 30.55197 -8.11164 1.000 37.31581 137 ARG B O 1
ATOM 6304 N N . ILE B 1 140 ? 6.69834 31.23438 -6.27967 1.000 34.44086 138 ILE B N 1
ATOM 6305 C CA . ILE B 1 140 ? 7.85171 31.63786 -7.06947 1.000 37.26872 138 ILE B CA 1
ATOM 6306 C C . ILE B 1 140 ? 8.53123 30.42203 -7.69127 1.000 41.77767 138 ILE B C 1
ATOM 6307 O O . ILE B 1 140 ? 9.02887 30.48457 -8.82043 1.000 43.07131 138 ILE B O 1
ATOM 6323 N N . GLU B 1 141 ? 8.57462 29.29919 -6.96641 1.000 38.71396 139 GLU B N 1
ATOM 6324 C CA . GLU B 1 141 ? 9.18215 28.09429 -7.52539 1.000 35.88881 139 GLU B CA 1
ATOM 6325 C C . GLU B 1 141 ? 8.46627 27.67673 -8.80675 1.000 36.37711 139 GLU B C 1
ATOM 6326 O O . GLU B 1 141 ? 9.10383 27.35168 -9.81306 1.000 38.53339 139 GLU B O 1
ATOM 6338 N N . PHE B 1 142 ? 7.13308 27.66659 -8.78297 1.000 36.09248 140 PHE B N 1
ATOM 6339 C CA . PHE B 1 142 ? 6.38556 27.32543 -9.98728 1.000 30.62618 140 PHE B CA 1
ATOM 6340 C C . PHE B 1 142 ? 6.61957 28.36129 -11.07701 1.000 36.04323 140 PHE B C 1
ATOM 6341 O O . PHE B 1 142 ? 6.88214 28.01354 -12.23076 1.000 39.55557 140 PHE B O 1
ATOM 6358 N N . TYR B 1 143 ? 6.50487 29.64405 -10.72316 1.000 37.92042 141 TYR B N 1
ATOM 6359 C CA . TYR B 1 143 ? 6.68754 30.71990 -11.69568 1.000 37.35551 141 TYR B CA 1
ATOM 6360 C C . TYR B 1 143 ? 8.00464 30.56754 -12.44084 1.000 40.07010 141 TYR B C 1
ATOM 6361 O O . TYR B 1 143 ? 8.04606 30.63564 -13.67438 1.000 42.51347 141 TYR B O 1
ATOM 6379 N N . GLU B 1 144 ? 9.09779 30.35855 -11.70212 1.000 39.58654 142 GLU B N 1
ATOM 6380 C CA . GLU B 1 144 ? 10.40304 30.22392 -12.34133 1.000 44.48492 142 GLU B CA 1
ATOM 6381 C C . GLU B 1 144 ? 10.47626 28.94569 -13.17114 1.000 42.32653 142 GLU B C 1
ATOM 6382 O O . GLU B 1 144 ? 11.04352 28.94594 -14.26923 1.000 45.27963 142 GLU B O 1
ATOM 6394 N N . LEU B 1 145 ? 9.91066 27.84437 -12.66569 1.000 38.53529 143 LEU B N 1
ATOM 6395 C CA . LEU B 1 145 ? 9.85255 26.62053 -13.45944 1.000 37.76295 143 LEU B CA 1
ATOM 6396 C C . LEU B 1 145 ? 9.04241 26.83932 -14.73091 1.000 38.05555 143 LEU B C 1
ATOM 6397 O O . LEU B 1 145 ? 9.43055 26.38184 -15.81268 1.000 40.21604 143 LEU B O 1
ATOM 6413 N N . ASP B 1 146 ? 7.91270 27.53969 -14.61688 1.000 35.67143 144 ASP B N 1
ATOM 6414 C CA . ASP B 1 146 ? 7.03534 27.73084 -15.76941 1.000 35.62868 144 ASP B CA 1
ATOM 6415 C C . ASP B 1 146 ? 7.71673 28.55328 -16.85662 1.000 40.00233 144 ASP B C 1
ATOM 6416 O O . ASP B 1 146 ? 7.55999 28.27203 -18.05035 1.000 43.50147 144 ASP B O 1
ATOM 6425 N N . LYS B 1 147 ? 8.46832 29.58326 -16.46592 1.000 41.35586 145 LYS B N 1
ATOM 6426 C CA . LYS B 1 147 ? 9.17600 30.39840 -17.45010 1.000 41.82976 145 LYS B CA 1
ATOM 6427 C C . LYS B 1 147 ? 10.19031 29.58153 -18.23573 1.000 42.82960 145 LYS B C 1
ATOM 6428 O O . LYS B 1 147 ? 10.62140 30.01953 -19.29983 1.000 44.45436 145 LYS B O 1
ATOM 6447 N N . LYS B 1 148 ? 10.55310 28.39257 -17.74905 1.000 43.05120 146 LYS B N 1
ATOM 6448 C CA . LYS B 1 148 ? 11.47534 27.49085 -18.43308 1.000 44.89051 146 LYS B CA 1
ATOM 6449 C C . LYS B 1 148 ? 10.76598 26.38346 -19.18421 1.000 39.74739 146 LYS B C 1
ATOM 6450 O O . LYS B 1 148 ? 11.20518 25.99587 -20.27112 1.000 43.82747 146 LYS B O 1
ATOM 6469 N N . GLU B 1 149 ? 9.67597 25.87790 -18.62698 1.000 40.81186 147 GLU B N 1
ATOM 6470 C CA . GLU B 1 149 ? 8.97792 24.73731 -19.19021 1.000 42.07724 147 GLU B CA 1
ATOM 6471 C C . GLU B 1 149 ? 7.76139 25.13637 -20.00866 1.000 42.33094 147 GLU B C 1
ATOM 6472 O O . GLU B 1 149 ? 7.26047 24.31175 -20.78088 1.000 42.58434 147 GLU B O 1
ATOM 6484 N N . HIS B 1 150 ? 7.28423 26.37433 -19.86982 1.000 38.70721 148 HIS B N 1
ATOM 6485 C CA . HIS B 1 150 ? 6.14713 26.85557 -20.65294 1.000 39.05996 148 HIS B CA 1
ATOM 6486 C C . HIS B 1 150 ? 4.91858 25.97899 -20.42478 1.000 34.79383 148 HIS B C 1
ATOM 6487 O O . HIS B 1 150 ? 4.16844 25.65895 -21.35020 1.000 34.56161 148 HIS B O 1
ATOM 6501 N N . ILE B 1 151 ? 4.71305 25.59113 -19.16880 1.000 32.30109 149 ILE B N 1
ATOM 6502 C CA . ILE B 1 151 ? 3.58042 24.73173 -18.82397 1.000 28.47250 149 ILE B CA 1
ATOM 6503 C C . ILE B 1 151 ? 2.26683 25.45574 -19.09715 1.000 28.34321 149 ILE B C 1
ATOM 6504 O O . ILE B 1 151 ? 1.34308 24.90688 -19.71509 1.000 29.51013 149 ILE B O 1
ATOM 6520 N N . ARG B 1 152 ? 2.16652 26.70852 -18.64901 1.000 29.13485 150 ARG B N 1
ATOM 6521 C CA . ARG B 1 152 ? 0.92281 27.45308 -18.82155 1.000 27.27498 150 ARG B CA 1
ATOM 6522 C C . ARG B 1 152 ? 0.66058 27.75624 -20.29296 1.000 28.39960 150 ARG B C 1
ATOM 6523 O O . ARG B 1 152 ? -0.48564 27.70319 -20.74571 1.000 28.73138 150 ARG B O 1
ATOM 6544 N N . GLN B 1 153 ? 1.70909 28.07452 -21.05793 1.000 29.33791 151 GLN B N 1
ATOM 6545 C CA A GLN B 1 153 ? 1.52758 28.34977 -22.48264 0.534 34.48051 151 GLN B CA 1
ATOM 6546 C CA B GLN B 1 153 ? 1.51415 28.35354 -22.47726 0.466 33.77830 151 GLN B CA 1
ATOM 6547 C C . GLN B 1 153 ? 0.95832 27.13586 -23.20802 1.000 31.95088 151 GLN B C 1
ATOM 6548 O O . GLN B 1 153 ? 0.06090 27.26640 -24.04818 1.000 33.69341 151 GLN B O 1
ATOM 6575 N N . LYS B 1 154 ? 1.48218 25.94651 -22.90909 1.000 32.01838 152 LYS B N 1
ATOM 6576 C CA . LYS B 1 154 ? 0.95876 24.73265 -23.52874 1.000 29.47385 152 LYS B CA 1
ATOM 6577 C C . LYS B 1 154 ? -0.47608 24.48277 -23.09579 1.000 28.91204 152 LYS B C 1
ATOM 6578 O O . LYS B 1 154 ? -1.32622 24.12391 -23.91937 1.000 29.33994 152 LYS B O 1
ATOM 6597 N N . PHE B 1 155 ? -0.75784 24.66173 -21.79904 1.000 26.69866 153 PHE B N 1
ATOM 6598 C CA . PHE B 1 155 ? -2.11840 24.52282 -21.29066 1.000 24.17269 153 PHE B CA 1
ATOM 6599 C C . PHE B 1 155 ? -3.06780 25.45630 -22.04055 1.000 23.37489 153 PHE B C 1
ATOM 6600 O O . PHE B 1 155 ? -4.14337 25.03896 -22.49104 1.000 24.33971 153 PHE B O 1
ATOM 6617 N N . VAL B 1 156 ? -2.68532 26.72250 -22.19682 1.000 25.11886 154 VAL B N 1
ATOM 6618 C CA . VAL B 1 156 ? -3.53872 27.66842 -22.90878 1.000 24.17245 154 VAL B CA 1
ATOM 6619 C C . VAL B 1 156 ? -3.76689 27.22216 -24.35160 1.000 29.11673 154 VAL B C 1
ATOM 6620 O O . VAL B 1 156 ? -4.88527 27.31444 -24.87673 1.000 29.24079 154 VAL B O 1
ATOM 6633 N N . ALA B 1 157 ? -2.70762 26.77317 -25.02644 1.000 27.49024 155 ALA B N 1
ATOM 6634 C CA . ALA B 1 157 ? -2.85573 26.32867 -26.40641 1.000 28.33713 155 ALA B CA 1
ATOM 6635 C C . ALA B 1 157 ? -3.79910 25.13975 -26.50186 1.000 29.11173 155 ALA B C 1
ATOM 6636 O O . ALA B 1 157 ? -4.63374 25.06948 -27.41261 1.000 27.20314 155 ALA B O 1
ATOM 6643 N N . ASP B 1 158 ? -3.68692 24.19520 -25.56235 1.000 30.21649 156 ASP B N 1
ATOM 6644 C CA . ASP B 1 158 ? -4.55839 23.02670 -25.58772 1.000 27.36583 156 ASP B CA 1
ATOM 6645 C C . ASP B 1 158 ? -5.99691 23.40885 -25.29249 1.000 26.50563 156 ASP B C 1
ATOM 6646 O O . ASP B 1 158 ? -6.92376 22.84914 -25.88184 1.000 26.08272 156 ASP B O 1
ATOM 6655 N N . LEU B 1 159 ? -6.20352 24.35324 -24.37027 1.000 24.69274 157 LEU B N 1
ATOM 6656 C CA . LEU B 1 159 ? -7.55625 24.82776 -24.09212 1.000 23.87599 157 LEU B CA 1
ATOM 6657 C C . LEU B 1 159 ? -8.16888 25.47619 -25.32381 1.000 22.56592 157 LEU B C 1
ATOM 6658 O O . LEU B 1 159 ? -9.34630 25.26591 -25.62229 1.000 26.43595 157 LEU B O 1
ATOM 6674 N N . ARG B 1 160 ? -7.38465 26.28445 -26.03712 1.000 24.76672 158 ARG B N 1
ATOM 6675 C CA . ARG B 1 160 ? -7.89601 26.95617 -27.22553 1.000 27.90236 158 ARG B CA 1
ATOM 6676 C C . ARG B 1 160 ? -8.26040 25.94517 -28.29463 1.000 28.39597 158 ARG B C 1
ATOM 6677 O O . ARG B 1 160 ? -9.26427 26.10955 -28.99382 1.000 32.06366 158 ARG B O 1
ATOM 6698 N N . LYS B 1 161 ? -7.46968 24.87678 -28.41851 1.000 26.37879 159 LYS B N 1
ATOM 6699 C CA . LYS B 1 161 ? -7.80030 23.83292 -29.38024 1.000 29.79565 159 LYS B CA 1
ATOM 6700 C C . LYS B 1 161 ? -9.08609 23.12458 -28.97400 1.000 28.33120 159 LYS B C 1
ATOM 6701 O O . LYS B 1 161 ? -10.00902 22.96578 -29.78564 1.000 30.76950 159 LYS B O 1
ATOM 6720 N N . GLU B 1 162 ? -9.16848 22.70136 -27.70802 1.000 27.34520 160 GLU B N 1
ATOM 6721 C CA . GLU B 1 162 ? -10.30412 21.89743 -27.27503 1.000 28.72156 160 GLU B CA 1
ATOM 6722 C C . GLU B 1 162 ? -11.60534 22.68179 -27.36204 1.000 27.69931 160 GLU B C 1
ATOM 6723 O O . GLU B 1 162 ? -12.64732 22.12847 -27.73199 1.000 29.26051 160 GLU B O 1
ATOM 6735 N N . PHE B 1 163 ? -11.57008 23.97008 -27.01499 1.000 24.90018 161 PHE B N 1
ATOM 6736 C CA . PHE B 1 163 ? -12.77917 24.77420 -26.87217 1.000 27.02947 161 PHE B CA 1
ATOM 6737 C C . PHE B 1 163 ? -12.94963 25.79011 -27.99649 1.000 26.66456 161 PHE B C 1
ATOM 6738 O O . PHE B 1 163 ? -13.74372 26.72422 -27.86405 1.000 25.27912 161 PHE B O 1
ATOM 6755 N N . ALA B 1 164 ? -12.25193 25.59808 -29.11116 1.000 29.31640 162 ALA B N 1
ATOM 6756 C CA . ALA B 1 164 ? -12.38696 26.50303 -30.24573 1.000 30.03436 162 ALA B CA 1
ATOM 6757 C C . ALA B 1 164 ? -13.85044 26.66558 -30.63628 1.000 25.44357 162 ALA B C 1
ATOM 6758 O O . ALA B 1 164 ? -14.59483 25.68483 -30.74645 1.000 30.97562 162 ALA B O 1
ATOM 6765 N N . GLY B 1 165 ? -14.26250 27.91270 -30.82152 1.000 31.46766 163 GLY B N 1
ATOM 6766 C CA . GLY B 1 165 ? -15.58871 28.21394 -31.31194 1.000 31.01950 163 GLY B CA 1
ATOM 6767 C C . GLY B 1 165 ? -16.67561 28.27181 -30.26829 1.000 32.93323 163 GLY B C 1
ATOM 6768 O O . GLY B 1 165 ? -17.80744 28.63895 -30.60332 1.000 37.82030 163 GLY B O 1
ATOM 6772 N N . LYS B 1 166 ? -16.37753 27.91683 -29.01731 1.000 27.17808 164 LYS B N 1
ATOM 6773 C CA . LYS B 1 166 ? -17.38935 27.86760 -27.97231 1.000 31.55706 164 LYS B CA 1
ATOM 6774 C C . LYS B 1 166 ? -17.52301 29.18195 -27.21575 1.000 30.28837 164 LYS B C 1
ATOM 6775 O O . LYS B 1 166 ? -18.29490 29.24597 -26.25677 1.000 35.32501 164 LYS B O 1
ATOM 6794 N N . GLY B 1 167 ? -16.81551 30.22817 -27.63081 1.000 29.22937 165 GLY B N 1
ATOM 6795 C CA . GLY B 1 167 ? -17.03483 31.55448 -27.09918 1.000 29.41907 165 GLY B CA 1
ATOM 6796 C C . GLY B 1 167 ? -16.24720 31.88319 -25.86050 1.000 29.45087 165 GLY B C 1
ATOM 6797 O O . GLY B 1 167 ? -16.68300 32.72296 -25.06684 1.000 30.40437 165 GLY B O 1
ATOM 6801 N N . LEU B 1 168 ? -15.09049 31.25810 -25.67329 1.000 27.02528 166 LEU B N 1
ATOM 6802 C CA . LEU B 1 168 ? -14.28199 31.47924 -24.48764 1.000 25.54218 166 LEU B CA 1
ATOM 6803 C C . LEU B 1 168 ? -12.93406 32.06953 -24.86288 1.000 25.41781 166 LEU B C 1
ATOM 6804 O O . LEU B 1 168 ? -12.42444 31.85260 -25.96618 1.000 33.29938 166 LEU B O 1
ATOM 6820 N N . THR B 1 169 ? -12.37856 32.84180 -23.94133 1.000 29.19119 167 THR B N 1
ATOM 6821 C CA . THR B 1 169 ? -11.02624 33.36939 -24.03790 1.000 24.99414 167 THR B CA 1
ATOM 6822 C C . THR B 1 169 ? -10.18864 32.77750 -22.90990 1.000 25.29996 167 THR B C 1
ATOM 6823 O O . THR B 1 169 ? -10.67023 32.62997 -21.77590 1.000 25.89176 167 THR B O 1
ATOM 6834 N N . PHE B 1 170 ? -8.94568 32.42232 -23.23420 1.000 26.81664 168 PHE B N 1
ATOM 6835 C CA . PHE B 1 170 ? -7.98717 31.86340 -22.28798 1.000 24.43561 168 PHE B CA 1
ATOM 6836 C C . PHE B 1 170 ? -6.76216 32.76514 -22.27150 1.000 28.03734 168 PHE B C 1
ATOM 6837 O O . PHE B 1 170 ? -6.24936 33.13897 -23.32751 1.000 35.36009 168 PHE B O 1
ATOM 6854 N N . SER B 1 171 ? -6.28864 33.10328 -21.07348 1.000 30.89731 169 SER B N 1
ATOM 6855 C CA A SER B 1 171 ? -5.20038 34.05740 -20.92754 0.547 31.46477 169 SER B CA 1
ATOM 6856 C CA B SER B 1 171 ? -5.18936 34.04590 -20.94086 0.453 30.21536 169 SER B CA 1
ATOM 6857 C C . SER B 1 171 ? -4.33275 33.66229 -19.74374 1.000 30.18393 169 SER B C 1
ATOM 6858 O O . SER B 1 171 ? -4.83432 33.15254 -18.74220 1.000 29.46943 169 SER B O 1
ATOM 6873 N N . ILE B 1 172 ? -3.02592 33.89725 -19.87364 1.000 34.08307 170 ILE B N 1
ATOM 6874 C CA . ILE B 1 172 ? -2.10111 33.67959 -18.76791 1.000 32.41249 170 ILE B CA 1
ATOM 6875 C C . ILE B 1 172 ? -2.30276 34.79185 -17.75091 1.000 34.11666 170 ILE B C 1
ATOM 6876 O O . ILE B 1 172 ? -2.35145 35.97480 -18.10805 1.000 37.95554 170 ILE B O 1
ATOM 6892 N N . GLY B 1 173 ? -2.42119 34.41690 -16.48061 1.000 35.39096 171 GLY B N 1
ATOM 6893 C CA . GLY B 1 173 ? -2.66486 35.37819 -15.42855 1.000 40.28437 171 GLY B CA 1
ATOM 6894 C C . GLY B 1 173 ? -1.67833 35.27727 -14.28260 1.000 38.31412 171 GLY B C 1
ATOM 6895 O O . GLY B 1 173 ? -1.51904 34.21665 -13.66980 1.000 35.95366 171 GLY B O 1
ATOM 6899 N N . GLY B 1 174 ? -1.00392 36.38509 -13.99027 1.000 41.22181 172 GLY B N 1
ATOM 6900 C CA . GLY B 1 174 ? -0.10149 36.41457 -12.85854 1.000 37.30229 172 GLY B CA 1
ATOM 6901 C C . GLY B 1 174 ? 0.99382 35.37706 -12.98172 1.000 37.61562 172 GLY B C 1
ATOM 6902 O O . GLY B 1 174 ? 1.49403 35.08225 -14.07111 1.000 36.81802 172 GLY B O 1
ATOM 6906 N N . GLN B 1 175 ? 1.36302 34.79251 -11.84362 1.000 35.10757 173 GLN B N 1
ATOM 6907 C CA . GLN B 1 175 ? 2.49899 33.89054 -11.79873 1.000 37.08001 173 GLN B CA 1
ATOM 6908 C C . GLN B 1 175 ? 2.12876 32.41899 -11.81403 1.000 33.31572 173 GLN B C 1
ATOM 6909 O O . GLN B 1 175 ? 3.00437 31.59851 -12.10998 1.000 35.49785 173 GLN B O 1
ATOM 6923 N N . ILE B 1 176 ? 0.87462 32.05469 -11.50617 1.000 30.05866 174 ILE B N 1
ATOM 6924 C CA . ILE B 1 176 ? 0.55782 30.63639 -11.36250 1.000 27.29286 174 ILE B CA 1
ATOM 6925 C C . ILE B 1 176 ? -0.75888 30.20702 -11.99689 1.000 26.01459 174 ILE B C 1
ATOM 6926 O O . ILE B 1 176 ? -1.15125 29.04349 -11.87426 1.000 26.43302 174 ILE B O 1
ATOM 6942 N N . SER B 1 177 ? -1.43666 31.10829 -12.69747 1.000 27.15884 175 SER B N 1
ATOM 6943 C CA . SER B 1 177 ? -2.80125 30.83647 -13.11844 1.000 27.42657 175 SER B CA 1
ATOM 6944 C C . SER B 1 177 ? -3.03724 31.09261 -14.60206 1.000 21.07801 175 SER B C 1
ATOM 6945 O O . SER B 1 177 ? -2.23491 31.70983 -15.30139 1.000 25.25023 175 SER B O 1
ATOM 6953 N N . ILE B 1 178 ? -4.18927 30.59448 -15.05021 1.000 23.43742 176 ILE B N 1
ATOM 6954 C CA . ILE B 1 178 ? -4.75117 30.86021 -16.36797 1.000 25.34656 176 ILE B CA 1
ATOM 6955 C C . ILE B 1 178 ? -6.18455 31.31269 -16.14168 1.000 25.13908 176 ILE B C 1
ATOM 6956 O O . ILE B 1 178 ? -6.90999 30.67427 -15.36944 1.000 23.20011 176 ILE B O 1
ATOM 6972 N N . ASP B 1 179 ? -6.59681 32.38594 -16.81980 1.000 22.42580 177 ASP B N 1
ATOM 6973 C CA . ASP B 1 179 ? -7.94715 32.91342 -16.71138 1.000 24.91646 177 ASP B CA 1
ATOM 6974 C C . ASP B 1 179 ? -8.80254 32.38051 -17.85828 1.000 23.40517 177 ASP B C 1
ATOM 6975 O O . ASP B 1 179 ? -8.37689 32.40161 -19.01596 1.000 27.40734 177 ASP B O 1
ATOM 6984 N N . VAL B 1 180 ? -9.99623 31.89879 -17.52415 1.000 23.92237 178 VAL B N 1
ATOM 6985 C CA . VAL B 1 180 ? -10.95581 31.33694 -18.46584 1.000 22.07761 178 VAL B CA 1
ATOM 6986 C C . VAL B 1 180 ? -12.22050 32.17598 -18.35359 1.000 23.89261 178 VAL B C 1
ATOM 6987 O O . VAL B 1 180 ? -12.84797 32.20311 -17.30313 1.000 23.40356 178 VAL B O 1
ATOM 7000 N N . PHE B 1 181 ? -12.62301 32.83005 -19.44036 1.000 25.80885 179 PHE B N 1
ATOM 7001 C CA . PHE B 1 181 ? -13.78410 33.71085 -19.33432 1.000 23.57291 179 PHE B CA 1
ATOM 7002 C C . PHE B 1 181 ? -14.47135 33.85090 -20.68125 1.000 23.72306 179 PHE B C 1
ATOM 7003 O O . PHE B 1 181 ? -13.82856 33.68106 -21.72303 1.000 23.96773 179 PHE B O 1
ATOM 7020 N N . PRO B 1 182 ? -15.77372 34.13682 -20.69324 1.000 25.64187 180 PRO B N 1
ATOM 7021 C CA . PRO B 1 182 ? -16.46458 34.36585 -21.97137 1.000 22.71660 180 PRO B CA 1
ATOM 7022 C C . PRO B 1 182 ? -15.80252 35.48910 -22.74909 1.000 23.99343 180 PRO B C 1
ATOM 7023 O O . PRO B 1 182 ? -15.29088 36.45169 -22.18158 1.000 25.43159 180 PRO B O 1
ATOM 7034 N N . GLU B 1 183 ? -15.84451 35.37249 -24.07810 1.000 30.39029 181 GLU B N 1
ATOM 7035 C CA . GLU B 1 183 ? -15.24395 36.39675 -24.91871 1.000 28.30898 181 GLU B CA 1
ATOM 7036 C C . GLU B 1 183 ? -15.90012 37.73496 -24.59890 1.000 33.06691 181 GLU B C 1
ATOM 7037 O O . GLU B 1 183 ? -17.12636 37.82602 -24.47550 1.000 30.22003 181 GLU B O 1
ATOM 7049 N N . GLY B 1 184 ? -15.07951 38.76917 -24.43884 1.000 29.53367 182 GLY B N 1
ATOM 7050 C CA . GLY B 1 184 ? -15.56668 40.08977 -24.09318 1.000 31.87088 182 GLY B CA 1
ATOM 7051 C C . GLY B 1 184 ? -15.71172 40.36300 -22.60864 1.000 30.94427 182 GLY B C 1
ATOM 7052 O O . GLY B 1 184 ? -16.07684 41.49011 -22.22386 1.000 34.44930 182 GLY B O 1
ATOM 7056 N N . TRP B 1 185 ? -15.44038 39.37730 -21.75454 1.000 26.88712 183 TRP B N 1
ATOM 7057 C CA . TRP B 1 185 ? -15.56480 39.56294 -20.31517 1.000 27.88375 183 TRP B CA 1
ATOM 7058 C C . TRP B 1 185 ? -14.24792 39.98757 -19.66853 1.000 27.17954 183 TRP B C 1
ATOM 7059 O O . TRP B 1 185 ? -14.09272 39.85936 -18.44453 1.000 31.00390 183 TRP B O 1
ATOM 7080 N N . ASP B 1 186 ? -13.31814 40.51380 -20.45666 1.000 28.70178 184 ASP B N 1
ATOM 7081 C CA . ASP B 1 186 ? -12.17621 41.26084 -19.95502 1.000 26.38346 184 ASP B CA 1
ATOM 7082 C C . ASP B 1 186 ? -12.72212 42.60679 -19.45421 1.000 30.05790 184 ASP B C 1
ATOM 7083 O O . ASP B 1 186 ? -13.92529 42.82951 -19.33552 1.000 26.12414 184 ASP B O 1
ATOM 7092 N N . LYS B 1 187 ? -11.81763 43.57193 -19.21788 1.000 26.10630 185 LYS B N 1
ATOM 7093 C CA . LYS B 1 187 ? -12.23977 44.88008 -18.71979 1.000 29.30061 185 LYS B CA 1
ATOM 7094 C C . LYS B 1 187 ? -13.24996 45.56598 -19.63029 1.000 27.11756 185 LYS B C 1
ATOM 7095 O O . LYS B 1 187 ? -14.00662 46.41551 -19.14504 1.000 28.34260 185 LYS B O 1
ATOM 7114 N N . ARG B 1 188 ? -13.26547 45.24854 -20.92875 1.000 24.75863 186 ARG B N 1
ATOM 7115 C CA . ARG B 1 188 ? -14.24803 45.87676 -21.79937 1.000 26.05724 186 ARG B CA 1
ATOM 7116 C C . ARG B 1 188 ? -15.68140 45.66110 -21.31613 1.000 29.25176 186 ARG B C 1
ATOM 7117 O O . ARG B 1 188 ? -16.56871 46.43595 -21.67676 1.000 25.19214 186 ARG B O 1
ATOM 7138 N N . TYR B 1 189 ? -15.93873 44.61909 -20.52105 1.000 26.03317 187 TYR B N 1
ATOM 7139 C CA . TYR B 1 189 ? -17.30816 44.36236 -20.09361 1.000 25.34040 187 TYR B CA 1
ATOM 7140 C C . TYR B 1 189 ? -17.92352 45.59289 -19.43490 1.000 26.87721 187 TYR B C 1
ATOM 7141 O O . TYR B 1 189 ? -19.09248 45.91277 -19.66591 1.000 22.92496 187 TYR B O 1
ATOM 7159 N N . CYS B 1 190 ? -17.14228 46.30435 -18.62165 1.000 24.03125 188 CYS B N 1
ATOM 7160 C CA . CYS B 1 190 ? -17.69240 47.43718 -17.88468 1.000 23.76892 188 CYS B CA 1
ATOM 7161 C C . CYS B 1 190 ? -18.13110 48.56998 -18.80825 1.000 25.45236 188 CYS B C 1
ATOM 7162 O O . CYS B 1 190 ? -18.97457 49.38324 -18.41437 1.000 24.22410 188 CYS B O 1
ATOM 7170 N N . LEU B 1 191 ? -17.58601 48.63047 -20.02766 1.000 24.27291 189 LEU B N 1
ATOM 7171 C CA . LEU B 1 191 ? -18.02917 49.63222 -20.98270 1.000 23.62805 189 LEU B CA 1
ATOM 7172 C C . LEU B 1 191 ? -19.50692 49.47497 -21.31182 1.000 24.14535 189 LEU B C 1
ATOM 7173 O O . LEU B 1 191 ? -20.14836 50.45090 -21.72652 1.000 26.75297 189 LEU B O 1
ATOM 7189 N N . ARG B 1 192 ? -20.05276 48.27073 -21.14215 1.000 26.20926 190 ARG B N 1
ATOM 7190 C CA . ARG B 1 192 ? -21.48143 48.06393 -21.34863 1.000 28.08891 190 ARG B CA 1
ATOM 7191 C C . ARG B 1 192 ? -22.30691 48.95167 -20.43015 1.000 29.09482 190 ARG B C 1
ATOM 7192 O O . ARG B 1 192 ? -23.41290 49.36664 -20.79488 1.000 30.74948 190 ARG B O 1
ATOM 7213 N N . HIS B 1 193 ? -21.78902 49.25495 -19.24042 1.000 27.41101 191 HIS B N 1
ATOM 7214 C CA . HIS B 1 193 ? -22.48652 50.11604 -18.29827 1.000 28.40352 191 HIS B CA 1
ATOM 7215 C C . HIS B 1 193 ? -22.26520 51.59803 -18.57405 1.000 27.08621 191 HIS B C 1
ATOM 7216 O O . HIS B 1 193 ? -22.91779 52.43085 -17.92812 1.000 29.96739 191 HIS B O 1
ATOM 7230 N N . LEU B 1 194 ? -21.36412 51.94615 -19.50067 1.000 24.72576 192 LEU B N 1
ATOM 7231 C CA . LEU B 1 194 ? -20.96890 53.32802 -19.70703 1.000 26.80675 192 LEU B CA 1
ATOM 7232 C C . LEU B 1 194 ? -21.23746 53.85914 -21.10399 1.000 27.60484 192 LEU B C 1
ATOM 7233 O O . LEU B 1 194 ? -21.36696 55.06823 -21.26531 1.000 28.19366 192 LEU B O 1
ATOM 7249 N N . GLU B 1 195 ? -21.29392 52.99737 -22.11971 1.000 30.45875 193 GLU B N 1
ATOM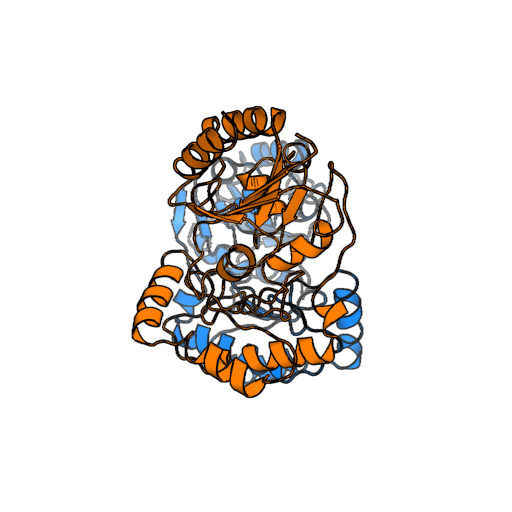 7250 C CA . GLU B 1 195 ? -21.21649 53.47870 -23.49707 1.000 28.64771 193 GLU B CA 1
ATOM 7251 C C . GLU B 1 195 ? -22.40380 54.34724 -23.89897 1.000 28.24965 193 GLU B C 1
ATOM 7252 O O . GLU B 1 195 ? -22.26797 55.15389 -24.82933 1.000 33.26067 193 GLU B O 1
ATOM 7264 N N . HIS B 1 196 ? -23.55077 54.20775 -23.23465 1.000 28.51604 194 HIS B N 1
ATOM 7265 C CA . HIS B 1 196 ? -24.73896 54.97129 -23.59023 1.000 29.80635 194 HIS B CA 1
ATOM 7266 C C . HIS B 1 196 ? -25.03428 56.10581 -22.61615 1.000 33.20371 194 HIS B C 1
ATOM 7267 O O . HIS B 1 196 ? -26.09907 56.73233 -22.71188 1.000 35.83949 194 HIS B O 1
ATOM 7281 N N . ALA B 1 197 ? -24.11985 56.39090 -21.68773 1.000 32.88301 195 ALA B N 1
ATOM 7282 C CA . ALA B 1 197 ? -24.34220 57.43959 -20.70058 1.000 33.67073 195 ALA B CA 1
ATOM 7283 C C . ALA B 1 197 ? -24.13823 58.83803 -21.26065 1.000 33.00915 195 ALA B C 1
ATOM 7284 O O . ALA B 1 197 ? -24.49549 59.81064 -20.58810 1.000 37.14799 195 ALA B O 1
ATOM 7291 N N . GLY B 1 198 ? -23.57113 58.96334 -22.45497 1.000 32.59430 196 GLY B N 1
ATOM 7292 C CA . GLY B 1 198 ? -23.40199 60.26070 -23.07490 1.000 37.89381 196 GLY B CA 1
ATOM 7293 C C . GLY B 1 198 ? -22.17647 61.03520 -22.64964 1.000 36.86486 196 GLY B C 1
ATOM 7294 O O . GLY B 1 198 ? -22.13300 62.25325 -22.84608 1.000 39.36262 196 GLY B O 1
ATOM 7298 N N . TYR B 1 199 ? -21.17980 60.37445 -22.06847 1.000 33.19668 197 TYR B N 1
ATOM 7299 C CA . TYR B 1 199 ? -19.95415 61.06352 -21.69748 1.000 29.17168 197 TYR B CA 1
ATOM 7300 C C . TYR B 1 199 ? -19.20711 61.51178 -22.95099 1.000 32.37716 197 TYR B C 1
ATOM 7301 O O . TYR B 1 199 ? -19.07768 60.76452 -23.92788 1.000 35.02939 197 TYR B O 1
ATOM 7319 N N . LYS B 1 200 ? -18.71819 62.75025 -22.92032 1.000 35.86376 198 LYS B N 1
ATOM 7320 C CA . LYS B 1 200 ? -17.93780 63.25830 -24.04501 1.000 39.78730 198 LYS B CA 1
ATOM 7321 C C . LYS B 1 200 ? -16.67093 62.43372 -24.24172 1.000 37.01460 198 LYS B C 1
ATOM 7322 O O . LYS B 1 200 ? -16.24193 62.19689 -25.37617 1.000 41.04642 198 LYS B O 1
ATOM 7341 N N . THR B 1 201 ? -16.06529 61.97787 -23.14804 1.000 30.67172 199 THR B N 1
ATOM 7342 C CA . THR B 1 201 ? -14.83222 61.21663 -23.22671 1.000 31.44336 199 THR B CA 1
ATOM 7343 C C . THR B 1 201 ? -14.75520 60.26915 -22.04678 1.000 27.91012 199 THR B C 1
ATOM 7344 O O . THR B 1 201 ? -15.06268 60.65772 -20.92169 1.000 28.83166 199 THR B O 1
ATOM 7355 N N . ILE B 1 202 ? -14.35595 59.02840 -22.31763 1.000 27.73152 200 ILE B N 1
ATOM 7356 C CA . ILE B 1 202 ? -14.00540 58.05366 -21.29603 1.000 26.53318 200 ILE B CA 1
ATOM 7357 C C . ILE B 1 202 ? -12.50167 57.84230 -21.41822 1.000 29.12365 200 ILE B C 1
ATOM 7358 O O . ILE B 1 202 ? -12.02588 57.16132 -22.33594 1.000 31.47781 200 ILE B O 1
ATOM 7374 N N . TYR B 1 203 ? -11.74245 58.44549 -20.51068 1.000 30.02637 201 TYR B N 1
ATOM 7375 C CA . TYR B 1 203 ? -10.31899 58.17888 -20.43167 1.000 28.67080 201 TYR B CA 1
ATOM 7376 C C . TYR B 1 203 ? -10.09650 56.87967 -19.66538 1.000 25.67196 201 TYR B C 1
ATOM 7377 O O . TYR B 1 203 ? -10.76730 56.60854 -18.66895 1.000 29.52424 201 TYR B O 1
ATOM 7395 N N . PHE B 1 204 ? -9.14966 56.07577 -20.13037 1.000 26.81133 202 PHE B N 1
ATOM 7396 C CA . PHE B 1 204 ? -8.78592 54.84524 -19.45186 1.000 24.77795 202 PHE B CA 1
ATOM 7397 C C . PHE B 1 204 ? -7.29131 54.84203 -19.14747 1.000 26.92250 202 PHE B C 1
ATOM 7398 O O . PHE B 1 204 ? -6.47796 55.23544 -19.98848 1.000 27.49102 202 PHE B O 1
ATOM 7415 N N . PHE B 1 205 ? -6.93218 54.36376 -17.95754 1.000 26.35110 203 PHE B N 1
ATOM 7416 C CA . PHE B 1 205 ? -5.55300 54.29903 -17.50767 1.000 29.27487 203 PHE B CA 1
ATOM 7417 C C . PHE B 1 205 ? -5.26735 52.88778 -17.02457 1.000 29.32451 203 PHE B C 1
ATOM 7418 O O . PHE B 1 205 ? -6.01008 52.35209 -16.19672 1.000 28.43584 203 PHE B O 1
ATOM 7435 N N . GLY B 1 206 ? -4.20128 52.28835 -17.54708 1.000 29.19771 204 GLY B N 1
ATOM 7436 C CA . GLY B 1 206 ? -3.80096 50.95573 -17.13895 1.000 27.76788 204 GLY B CA 1
ATOM 7437 C C . GLY B 1 206 ? -2.30503 50.78677 -17.29400 1.000 29.95442 204 GLY B C 1
ATOM 7438 O O . GLY B 1 206 ? -1.64523 51.51937 -18.04330 1.000 31.62856 204 GLY B O 1
ATOM 7442 N N . ASP B 1 207 ? -1.77051 49.79999 -16.57893 1.000 33.20426 205 ASP B N 1
ATOM 7443 C CA . ASP B 1 207 ? -0.33426 49.53658 -16.59491 1.000 35.41255 205 ASP B CA 1
ATOM 7444 C C . ASP B 1 207 ? 0.06313 48.32891 -17.43086 1.000 38.65407 205 ASP B C 1
ATOM 7445 O O . ASP B 1 207 ? 1.26513 48.12058 -17.65125 1.000 40.74527 205 ASP B O 1
ATOM 7454 N N . LYS B 1 208 ? -0.89670 47.53271 -17.90872 1.000 39.85570 206 LYS B N 1
ATOM 7455 C CA . LYS B 1 208 ? -0.60311 46.33330 -18.70114 1.000 37.99682 206 LYS B CA 1
ATOM 7456 C C . LYS B 1 208 ? -1.39158 46.41037 -20.01515 1.000 35.16080 206 LYS B C 1
ATOM 7457 O O . LYS B 1 208 ? -2.30627 45.61996 -20.25852 1.000 34.63083 206 LYS B O 1
ATOM 7476 N N . THR B 1 209 ? -1.00470 47.35438 -20.86983 1.000 40.93327 207 THR B N 1
ATOM 7477 C CA . THR B 1 209 ? -1.74043 47.65460 -22.09181 1.000 39.27130 207 THR B CA 1
ATOM 7478 C C . THR B 1 209 ? -1.19452 46.92702 -23.31889 1.000 40.68650 207 THR B C 1
ATOM 7479 O O . THR B 1 209 ? -1.76408 47.06636 -24.40673 1.000 40.90215 207 THR B O 1
ATOM 7490 N N . MET B 1 210 ? -0.12875 46.15634 -23.17606 1.000 41.10439 208 MET B N 1
ATOM 7491 C CA . MET B 1 210 ? 0.44150 45.44488 -24.30700 1.000 43.67960 208 MET B CA 1
ATOM 7492 C C . MET B 1 210 ? -0.32889 44.15123 -24.54986 1.000 38.88607 208 MET B C 1
ATOM 7493 O O . MET B 1 210 ? -1.03803 43.66480 -23.67101 1.000 37.76604 208 MET B O 1
ATOM 7507 N N . PRO B 1 211 ? -0.21211 43.57192 -25.74484 1.000 39.39684 209 PRO B N 1
ATOM 7508 C CA . PRO B 1 211 ? -0.93639 42.32452 -26.02263 1.000 40.41004 209 PRO B CA 1
ATOM 7509 C C . PRO B 1 211 ? -0.65712 41.27561 -24.95777 1.000 42.68077 209 PRO B C 1
ATOM 7510 O O . PRO B 1 211 ? 0.48524 41.07361 -24.54160 1.000 46.33195 209 PRO B O 1
ATOM 7521 N N . GLY B 1 212 ? -1.72132 40.61190 -24.50898 1.000 42.59823 210 GLY B N 1
ATOM 7522 C CA . GLY B 1 212 ? -1.63424 39.66146 -23.42783 1.000 42.10204 210 GLY B CA 1
ATOM 7523 C C . GLY B 1 212 ? -1.87813 40.24737 -22.05586 1.000 41.76579 210 GLY B C 1
ATOM 7524 O O . GLY B 1 212 ? -2.24539 39.50403 -21.13976 1.000 44.50884 210 GLY B O 1
ATOM 7528 N N . GLY B 1 213 ? -1.68016 41.56358 -21.88769 1.000 42.83958 211 GLY B N 1
ATOM 7529 C CA . GLY B 1 213 ? -1.98731 42.19973 -20.62598 1.000 43.43976 211 GLY B CA 1
ATOM 7530 C C . GLY B 1 213 ? -3.47159 42.43721 -20.45603 1.000 38.68552 211 GLY B C 1
ATOM 7531 O O . GLY B 1 213 ? -4.22511 42.54745 -21.42208 1.000 37.35578 211 GLY B O 1
ATOM 7535 N N . ASN B 1 214 ? -3.89429 42.52230 -19.19458 1.000 39.26130 212 ASN B N 1
ATOM 7536 C CA . ASN B 1 214 ? -5.31699 42.59290 -18.87786 1.000 34.18111 212 ASN B CA 1
ATOM 7537 C C . ASN B 1 214 ? -5.91252 43.98261 -19.05978 1.000 31.48672 212 ASN B C 1
ATOM 7538 O O . ASN B 1 214 ? -7.10142 44.14204 -18.80856 1.000 31.22730 212 ASN B O 1
ATOM 7549 N N . ASP B 1 215 ? -5.13407 44.96610 -19.51080 1.000 32.00511 213 ASP B N 1
ATOM 7550 C CA . ASP B 1 215 ? -5.66591 46.25706 -19.92967 1.000 29.46632 213 ASP B CA 1
ATOM 7551 C C . ASP B 1 215 ? -5.67560 46.43039 -21.43961 1.000 29.14551 213 ASP B C 1
ATOM 7552 O O . ASP B 1 215 ? -6.13445 47.46465 -21.92479 1.000 30.91710 213 ASP B O 1
ATOM 7561 N N . HIS B 1 216 ? -5.18297 45.44922 -22.19628 1.000 30.41952 214 HIS B N 1
ATOM 7562 C CA . HIS B 1 216 ? -4.93970 45.66137 -23.61896 1.000 32.46009 214 HIS B CA 1
ATOM 7563 C C . HIS B 1 216 ? -6.22757 45.94888 -24.37524 1.000 27.51919 214 HIS B C 1
ATOM 7564 O O . HIS B 1 216 ? -6.29337 46.89397 -25.16777 1.000 32.88308 214 HIS B O 1
ATOM 7578 N N . GLU B 1 217 ? -7.26269 45.13039 -24.16056 1.000 30.09665 215 GLU B N 1
ATOM 7579 C CA . GLU B 1 217 ? -8.45508 45.25188 -24.99827 1.000 30.30802 215 GLU B CA 1
ATOM 7580 C C . GLU B 1 217 ? -9.22916 46.53251 -24.69878 1.000 27.92475 215 GLU B C 1
ATOM 7581 O O . GLU B 1 217 ? -9.70963 47.19014 -25.61944 1.000 30.71642 215 GLU B O 1
ATOM 7593 N N . ILE B 1 218 ? -9.38543 46.89163 -23.42133 1.000 31.30350 216 ILE B N 1
ATOM 7594 C CA . ILE B 1 218 ? -10.07444 48.14458 -23.10298 1.000 28.74300 216 ILE B CA 1
ATOM 7595 C C . ILE B 1 218 ? -9.22903 49.34173 -23.54014 1.000 23.88935 216 ILE B C 1
ATOM 7596 O O . ILE B 1 218 ? -9.76261 50.37181 -23.99015 1.000 28.07487 216 ILE B O 1
ATOM 7612 N N . PHE B 1 219 ? -7.90143 49.22266 -23.44444 1.000 29.68249 217 PHE B N 1
ATOM 7613 C CA . PHE B 1 219 ? -7.00694 50.29943 -23.86358 1.000 32.09511 217 PHE B CA 1
ATOM 7614 C C . PHE B 1 219 ? -7.13475 50.57415 -25.35852 1.000 32.54612 217 PHE B C 1
ATOM 7615 O O . PHE B 1 219 ? -7.11013 51.73591 -25.79057 1.000 36.75669 217 PHE B O 1
ATOM 7632 N N . THR B 1 220 ? -7.27910 49.52270 -26.16325 1.000 28.87546 218 THR B N 1
ATOM 7633 C CA . THR B 1 220 ? -7.37260 49.67220 -27.60927 1.000 31.76334 218 THR B CA 1
ATOM 7634 C C . THR B 1 220 ? -8.80051 49.85109 -28.11067 1.000 30.83544 218 THR B C 1
ATOM 7635 O O . THR B 1 220 ? -8.98742 50.16941 -29.29110 1.000 35.70964 218 THR B O 1
ATOM 7646 N N . ASP B 1 221 ? -9.79559 49.67770 -27.25556 1.000 31.46020 219 ASP B N 1
ATOM 7647 C CA . ASP B 1 221 ? -11.18512 49.81145 -27.66993 1.000 29.56762 219 ASP B CA 1
ATOM 7648 C C . ASP B 1 221 ? -11.45640 51.24192 -28.11526 1.000 29.65903 219 ASP B C 1
ATOM 7649 O O . ASP B 1 221 ? -11.02323 52.18538 -27.44687 1.000 31.17602 219 ASP B O 1
ATOM 7658 N N . PRO B 1 222 ? -12.13671 51.44919 -29.24519 1.000 29.17280 220 PRO B N 1
ATOM 7659 C CA . PRO B 1 222 ? -12.37806 52.82758 -29.70714 1.000 29.26679 220 PRO B CA 1
ATOM 7660 C C . PRO B 1 222 ? -13.25764 53.65253 -28.78389 1.000 28.02805 220 PRO B C 1
ATOM 7661 O O . PRO B 1 222 ? -13.31020 54.87812 -28.95176 1.000 28.53294 220 PRO B O 1
ATOM 7672 N N . ARG B 1 223 ? -13.94579 53.03647 -27.83068 1.000 27.14498 221 ARG B N 1
ATOM 7673 C CA . ARG B 1 223 ? -14.79495 53.79002 -26.91886 1.000 29.23033 221 ARG B CA 1
ATOM 7674 C C . ARG B 1 223 ? -14.00864 54.50965 -25.83114 1.000 28.03995 221 ARG B C 1
ATOM 7675 O O . ARG B 1 223 ? -14.59230 55.31796 -25.09759 1.000 34.94027 221 ARG B O 1
ATOM 7696 N N . THR B 1 224 ? -12.71577 54.23622 -25.70140 1.000 29.88579 222 THR B N 1
ATOM 7697 C CA . THR B 1 224 ? -11.89646 54.85876 -24.67544 1.000 26.17620 222 THR B CA 1
ATOM 7698 C C . THR B 1 224 ? -10.76198 55.64273 -25.32505 1.000 30.22992 222 THR B C 1
ATOM 7699 O O . THR B 1 224 ? -10.35676 55.37642 -26.46085 1.000 31.84423 222 THR B O 1
ATOM 7710 N N . VAL B 1 225 ? -10.26359 56.62930 -24.58960 1.000 29.88574 223 VAL B N 1
ATOM 7711 C CA . VAL B 1 225 ? -9.00873 57.30320 -24.89121 1.000 31.89965 223 VAL B CA 1
ATOM 7712 C C . VAL B 1 225 ? -8.00494 56.75791 -23.88113 1.000 32.28033 223 VAL B C 1
ATOM 7713 O O . VAL B 1 225 ? -8.02505 57.13661 -22.70218 1.000 29.24897 223 VAL B O 1
ATOM 7726 N N . GLY B 1 226 ? -7.15220 55.84319 -24.32978 1.000 32.81091 224 GLY B N 1
ATOM 7727 C CA . GLY B 1 226 ? -6.33129 55.06526 -23.42919 1.000 33.24655 224 GLY B CA 1
ATOM 7728 C C . GLY B 1 226 ? -4.95723 55.65440 -23.17232 1.000 31.18035 224 GLY B C 1
ATOM 7729 O O . GLY B 1 226 ? -4.33351 56.25126 -24.05094 1.000 32.58335 224 GLY B O 1
ATOM 7733 N N . TYR B 1 227 ? -4.48620 55.45578 -21.94154 1.000 34.77986 225 TYR B N 1
ATOM 7734 C CA . TYR B 1 227 ? -3.15489 55.86264 -21.52854 1.000 34.22965 225 TYR B CA 1
ATOM 7735 C C . TYR B 1 227 ? -2.47987 54.70991 -20.80169 1.000 37.63790 225 TYR B C 1
ATOM 7736 O O . TYR B 1 227 ? -3.12316 53.98425 -20.03572 1.000 37.69652 225 TYR B O 1
ATOM 7754 N N . THR B 1 228 ? -1.18342 54.54557 -21.04172 1.000 38.11579 226 THR B N 1
ATOM 7755 C CA . THR B 1 228 ? -0.37180 53.56974 -20.32784 1.000 39.56604 226 THR B CA 1
ATOM 7756 C C . THR B 1 228 ? 0.36185 54.28254 -19.20058 1.000 40.56337 226 THR B C 1
ATOM 7757 O O . THR B 1 228 ? 0.92824 55.36083 -19.40962 1.000 41.36090 226 THR B O 1
ATOM 7768 N N . VAL B 1 229 ? 0.34050 53.68807 -18.01014 1.000 37.91862 227 VAL B N 1
ATOM 7769 C CA . VAL B 1 229 ? 0.97658 54.27239 -16.83859 1.000 38.55240 227 VAL B CA 1
ATOM 7770 C C . VAL B 1 229 ? 2.03273 53.31043 -16.31465 1.000 37.43062 227 VAL B C 1
ATOM 7771 O O . VAL B 1 229 ? 1.89610 52.08481 -16.40866 1.000 37.46618 227 VAL B O 1
ATOM 7784 N N . THR B 1 230 ? 3.09847 53.88129 -15.75728 1.000 40.27542 228 THR B N 1
ATOM 7785 C CA . THR B 1 230 ? 4.16267 53.10194 -15.13508 1.000 42.72520 228 THR B CA 1
ATOM 7786 C C . THR B 1 230 ? 3.83213 52.77281 -13.68461 1.000 43.58651 228 THR B C 1
ATOM 7787 O O . THR B 1 230 ? 4.15252 51.67852 -13.20864 1.000 43.06054 228 THR B O 1
ATOM 7798 N N . ALA B 1 231 ? 3.20395 53.70527 -12.97407 1.000 43.81757 229 ALA B N 1
ATOM 7799 C CA . ALA B 1 231 ? 2.87910 53.54269 -11.56359 1.000 42.54145 229 ALA B CA 1
ATOM 7800 C C . ALA B 1 231 ? 1.90970 54.65327 -11.17352 1.000 39.66396 229 ALA B C 1
ATOM 7801 O O . ALA B 1 231 ? 1.65491 55.56196 -11.97780 1.000 40.05017 229 ALA B O 1
ATOM 7808 N N . PRO B 1 232 ? 1.34472 54.61953 -9.96206 1.000 39.72708 230 PRO B N 1
ATOM 7809 C CA . PRO B 1 232 ? 0.37048 55.66211 -9.58166 1.000 39.82839 230 PRO B CA 1
ATOM 7810 C C . PRO B 1 232 ? 0.86494 57.08404 -9.77997 1.000 43.45986 230 PRO B C 1
ATOM 7811 O O . PRO B 1 232 ? 0.07280 57.94927 -10.16503 1.000 42.01600 230 PRO B O 1
ATOM 7822 N N . GLU B 1 233 ? 2.15124 57.35688 -9.53460 1.000 42.72016 231 GLU B N 1
ATOM 7823 C CA A GLU B 1 233 ? 2.66458 58.70489 -9.75721 0.545 43.68436 231 GLU B CA 1
ATOM 7824 C CA B GLU B 1 233 ? 2.66907 58.70158 -9.75914 0.455 43.11117 231 GLU B CA 1
ATOM 7825 C C . GLU B 1 233 ? 2.52090 59.10904 -11.21988 1.000 41.98955 231 GLU B C 1
ATOM 7826 O O . GLU B 1 233 ? 2.26219 60.27997 -11.52618 1.000 40.65012 231 GLU B O 1
ATOM 7849 N N . ASP B 1 234 ? 2.68825 58.15377 -12.13765 1.000 42.28352 232 ASP B N 1
ATOM 7850 C CA . ASP B 1 234 ? 2.48161 58.43335 -13.55298 1.000 45.10118 232 ASP B CA 1
ATOM 7851 C C . ASP B 1 234 ? 1.01579 58.75215 -13.82816 1.000 44.06162 232 ASP B C 1
ATOM 7852 O O . ASP B 1 234 ? 0.69801 59.68224 -14.58152 1.000 40.74138 232 ASP B O 1
ATOM 7861 N N . THR B 1 235 ? 0.10606 57.99944 -13.21169 1.000 40.73223 233 THR B N 1
ATOM 7862 C CA . THR B 1 235 ? -1.31592 58.27631 -13.38514 1.000 40.79393 233 THR B CA 1
ATOM 7863 C C . THR B 1 235 ? -1.64968 59.70163 -12.96376 1.000 41.32484 233 THR B C 1
ATOM 7864 O O . THR B 1 235 ? -2.40461 60.40151 -13.65176 1.000 36.57373 233 THR B O 1
ATOM 7875 N N . ARG B 1 236 ? -1.09920 60.14906 -11.83244 1.000 39.13234 234 ARG B N 1
ATOM 7876 C CA . ARG B 1 236 ? -1.34162 61.51578 -11.38786 1.000 40.56171 234 ARG B CA 1
ATOM 7877 C C . ARG B 1 236 ? -0.82907 62.51670 -12.41926 1.000 40.28632 234 ARG B C 1
ATOM 7878 O O . ARG B 1 236 ? -1.53601 63.45625 -12.79631 1.000 40.41169 234 ARG B O 1
ATOM 7899 N N . ARG B 1 237 ? 0.40746 62.32466 -12.88520 1.000 40.34537 235 ARG B N 1
ATOM 7900 C CA . ARG B 1 237 ? 1.01651 63.26479 -13.82172 1.000 45.40407 235 ARG B CA 1
ATOM 7901 C C . ARG B 1 237 ? 0.15187 63.44104 -15.06245 1.000 42.59775 235 ARG B C 1
ATOM 7902 O O . ARG B 1 237 ? -0.09907 64.56905 -15.50169 1.000 43.79268 235 ARG B O 1
ATOM 7923 N N . ILE B 1 238 ? -0.33281 62.33779 -15.62980 1.000 44.51226 236 ILE B N 1
ATOM 7924 C CA . ILE B 1 238 ? -1.16226 62.43204 -16.82705 1.000 46.37875 236 ILE B CA 1
ATOM 7925 C C . ILE B 1 238 ? -2.48046 63.12643 -16.51760 1.000 42.54596 236 ILE B C 1
ATOM 7926 O O . ILE B 1 238 ? -2.93193 63.99616 -17.27331 1.000 39.66778 236 ILE B O 1
ATOM 7942 N N . CYS B 1 239 ? -3.11949 62.75537 -15.40598 1.000 38.64393 237 CYS B N 1
ATOM 7943 C CA . CYS B 1 239 ? -4.40786 63.34858 -15.05629 1.000 37.35059 237 CYS B CA 1
ATOM 7944 C C . CYS B 1 239 ? -4.27924 64.84304 -14.78841 1.000 41.89640 237 CYS B C 1
ATOM 7945 O O . CYS B 1 239 ? -5.18639 65.61880 -15.11280 1.000 35.72940 237 CYS B O 1
ATOM 7953 N N . GLU B 1 240 ? -3.16311 65.26740 -14.18927 1.000 42.88278 238 GLU B N 1
ATOM 7954 C CA . GLU B 1 240 ? -2.94904 66.69411 -13.97612 1.000 44.54918 238 GLU B CA 1
ATOM 7955 C C . GLU B 1 240 ? -2.86374 67.44387 -15.29745 1.000 41.01422 238 GLU B C 1
ATOM 7956 O O . GLU B 1 240 ? -3.28642 68.60166 -15.38184 1.000 44.59294 238 GLU B O 1
ATOM 7968 N N . GLY B 1 241 ? -2.32798 66.80116 -16.33793 1.000 40.13267 239 GLY B N 1
ATOM 7969 C CA . GLY B 1 241 ? -2.25077 67.44693 -17.63553 1.000 40.55839 239 GLY B CA 1
ATOM 7970 C C . GLY B 1 241 ? -3.59071 67.53874 -18.33216 1.000 39.19241 239 GLY B C 1
ATOM 7971 O O . GLY B 1 241 ? -3.85941 68.51289 -19.03849 1.000 41.78221 239 GLY B O 1
ATOM 7975 N N . LEU B 1 242 ? -4.45029 66.53826 -18.14205 1.000 40.42837 240 LEU B N 1
ATOM 7976 C CA . LEU B 1 242 ? -5.76619 66.57041 -18.76142 1.000 39.21352 240 LEU B CA 1
ATOM 7977 C C . LEU B 1 242 ? -6.72854 67.48797 -18.02143 1.000 38.53300 240 LEU B C 1
ATOM 7978 O O . LEU B 1 242 ? -7.59738 68.10178 -18.64948 1.000 41.53975 240 LEU B O 1
ATOM 7994 N N . PHE B 1 243 ? -6.59904 67.58606 -16.70007 1.000 38.07289 241 PHE B N 1
ATOM 7995 C CA . PHE B 1 243 ? -7.51113 68.36464 -15.86390 1.000 41.03131 241 PHE B CA 1
ATOM 7996 C C . PHE B 1 243 ? -6.69789 69.26667 -14.94388 1.000 43.13744 241 PHE B C 1
ATOM 7997 O O . PHE B 1 243 ? -6.63251 69.04600 -13.72765 1.000 46.68734 241 PHE B O 1
ATOM 8014 N N . PRO B 1 244 ? -6.05860 70.30758 -15.50045 1.000 48.15479 242 PRO B N 1
ATOM 8015 C CA . PRO B 1 244 ? -5.29095 71.25834 -14.68343 1.000 50.80059 242 PRO B CA 1
ATOM 8016 C C . PRO B 1 244 ? -6.18423 72.05444 -13.73664 1.000 59.73347 242 PRO B C 1
ATOM 8017 O O . PRO B 1 244 ? -7.32895 72.37481 -14.06553 1.000 58.29140 242 PRO B O 1
#

Foldseek 3Di:
DAEEEEEEPDQAQAPHLAAGDPVSLVLLQVLCVFHAYEYAYLAAPVSCCRRDNVQNLCSHQWYAYNLNQWIHGNSHTDHHAFQCVLLPVVVVVVLVVVLVVLLVPDDDPAADAQQWDGDRFKIKGFSRHPPDDPVVLVRQLVVCVVVVSVVVVLVVSCVVPVVSQWDWADDDRTIIIIGGPCSQNNVNCVVPQPVPHPAYEYEEAQCDPPGSCVCVCPDPRHPYDHARGNVRSSVVSVVVRD/DDQEEEEEEPDQAQPPHLAAGDPVSLVLQQVLCVVHAYEYAYLAAPVSCCVRDNVQVLCSHQKYAYNLNLWIHGNNHTDDHAFQCRVQPPVVVVVLVVVLVVLLVPDDDPAADAQQWDGDRFWIKGFSRHPVDDPVVLVRQLVVCVVVVSQVVVLVVSCVVCPPSQWHWADDDRTIIIIGGPCSQNNVNCVVPQPSNRPAYEYEDAQCDPRGSCVCVQPDPRHPYDHARGNVRSSVVSVVVGD